Protein AF-A0A2V9D9W3-F1 (afdb_monomer_lite)

Radius of gyration: 46.45 Å; chains: 1; bounding box: 118×75×76 Å

Structure (mmCIF, N/CA/C/O backbone):
data_AF-A0A2V9D9W3-F1
#
_entry.id   AF-A0A2V9D9W3-F1
#
loop_
_atom_site.group_PDB
_atom_site.id
_atom_site.type_symbol
_atom_site.label_atom_id
_atom_site.label_alt_id
_atom_site.label_comp_id
_atom_site.label_asym_id
_atom_site.label_entity_id
_atom_site.label_seq_id
_atom_site.pdbx_PDB_ins_code
_atom_site.Cartn_x
_atom_site.Cartn_y
_atom_site.Cartn_z
_atom_site.occupancy
_atom_site.B_iso_or_equiv
_atom_site.auth_seq_id
_atom_site.auth_comp_id
_atom_site.auth_asym_id
_atom_site.auth_atom_id
_atom_site.pdbx_PDB_model_num
ATOM 1 N N . MET A 1 1 ? 77.037 -6.567 51.088 1.00 24.89 1 MET A N 1
ATOM 2 C CA . MET A 1 1 ? 78.140 -7.223 50.355 1.00 24.89 1 MET A CA 1
ATOM 3 C C . MET A 1 1 ? 79.048 -6.138 49.814 1.00 24.89 1 MET A C 1
ATOM 5 O O . MET A 1 1 ? 78.580 -5.281 49.078 1.00 24.89 1 MET A O 1
ATOM 9 N N . GLN A 1 2 ? 80.291 -6.118 50.290 1.00 26.67 2 GLN A N 1
ATOM 10 C CA . GLN A 1 2 ? 81.335 -5.174 49.895 1.00 26.67 2 GLN A CA 1
ATOM 11 C C . GLN A 1 2 ? 81.886 -5.562 48.522 1.00 26.67 2 GLN A C 1
ATOM 13 O O . GLN A 1 2 ? 82.190 -6.733 48.303 1.00 26.67 2 GLN A O 1
ATOM 18 N N . VAL A 1 3 ? 82.059 -4.583 47.633 1.00 22.67 3 VAL A N 1
ATOM 19 C CA . VAL A 1 3 ? 82.960 -4.713 46.485 1.00 22.67 3 VAL A CA 1
ATOM 20 C C . VAL A 1 3 ? 83.877 -3.494 46.457 1.00 22.67 3 VAL A C 1
ATOM 22 O O . VAL A 1 3 ? 83.456 -2.352 46.632 1.00 22.67 3 VAL A O 1
ATOM 25 N N . THR A 1 4 ? 85.151 -3.826 46.334 1.00 24.88 4 THR A N 1
ATOM 26 C CA . THR A 1 4 ? 86.380 -3.082 46.588 1.00 24.88 4 THR A CA 1
ATOM 27 C C . THR A 1 4 ? 86.553 -1.847 45.693 1.00 24.88 4 THR A C 1
ATOM 29 O O . THR A 1 4 ? 86.129 -1.875 44.536 1.00 24.88 4 THR A O 1
ATOM 32 N N . PRO A 1 5 ? 87.195 -0.767 46.177 1.00 28.34 5 PRO A N 1
ATOM 33 C CA . PRO A 1 5 ? 87.415 0.428 45.376 1.00 28.34 5 PRO A CA 1
ATOM 34 C C . PRO A 1 5 ? 88.485 0.277 44.305 1.00 28.34 5 PRO A C 1
ATOM 36 O O . PRO A 1 5 ? 89.505 -0.356 44.551 1.00 28.34 5 PRO A O 1
ATOM 39 N N . VAL A 1 6 ? 88.306 0.974 43.184 1.00 28.81 6 VAL A N 1
ATOM 40 C CA . VAL A 1 6 ? 89.400 1.285 42.258 1.00 28.81 6 VAL A CA 1
ATOM 41 C C . VAL A 1 6 ? 89.638 2.792 42.314 1.00 28.81 6 VAL A C 1
ATOM 43 O O . VAL A 1 6 ? 88.697 3.575 42.171 1.00 28.81 6 VAL A O 1
ATOM 46 N N . ASP A 1 7 ? 90.879 3.173 42.605 1.00 30.80 7 ASP A N 1
ATOM 47 C CA . ASP A 1 7 ? 91.349 4.553 42.706 1.00 30.80 7 ASP A CA 1
ATOM 48 C C . ASP A 1 7 ? 91.398 5.222 41.334 1.00 30.80 7 ASP A C 1
ATOM 50 O O . ASP A 1 7 ? 91.906 4.635 40.379 1.00 30.80 7 ASP A O 1
ATOM 54 N N . THR A 1 8 ? 90.914 6.462 41.225 1.00 37.44 8 THR A N 1
ATOM 55 C CA . THR A 1 8 ? 91.501 7.465 40.316 1.00 37.44 8 THR A CA 1
ATOM 56 C C . THR A 1 8 ? 90.972 8.872 40.606 1.00 37.44 8 THR A C 1
ATOM 58 O O . THR A 1 8 ? 89.783 9.082 40.844 1.00 37.44 8 THR A O 1
ATOM 61 N N . GLU A 1 9 ? 91.908 9.819 40.623 1.00 37.91 9 GLU A N 1
ATOM 62 C CA . GLU A 1 9 ? 91.777 11.231 40.988 1.00 37.91 9 GLU A CA 1
ATOM 63 C C . GLU A 1 9 ? 90.813 12.017 40.083 1.00 37.91 9 GLU A C 1
ATOM 65 O O . GLU A 1 9 ? 90.775 11.849 38.863 1.00 37.91 9 GLU A O 1
ATOM 70 N N . TYR A 1 10 ? 90.049 12.926 40.691 1.00 38.91 10 TYR A N 1
ATOM 71 C CA . TYR A 1 10 ? 89.150 13.844 39.996 1.00 38.91 10 TYR A CA 1
ATOM 72 C C . TYR A 1 10 ? 89.950 15.049 39.476 1.00 38.91 10 TYR A C 1
ATOM 74 O O . TYR A 1 10 ? 90.353 15.907 40.258 1.00 38.91 10 TYR A O 1
ATOM 82 N N . SER A 1 11 ? 90.177 15.134 38.164 1.00 44.66 11 SER A N 1
ATOM 83 C CA . SER A 1 11 ? 90.678 16.348 37.504 1.00 44.66 11 SER A CA 1
ATOM 84 C C . SER A 1 11 ? 89.626 16.881 36.526 1.00 44.66 11 SER A C 1
ATOM 86 O O . SER A 1 11 ? 88.855 16.107 35.957 1.00 44.66 11 SER A O 1
ATOM 88 N N . GLN A 1 12 ? 89.583 18.207 36.331 1.00 45.62 12 GLN A N 1
ATOM 89 C CA . GLN A 1 12 ? 88.587 18.968 35.543 1.00 45.62 12 GLN A CA 1
ATOM 90 C C . GLN A 1 12 ? 88.455 18.556 34.057 1.00 45.62 12 GLN A C 1
ATOM 92 O O . GLN A 1 12 ? 87.801 19.251 33.278 1.00 45.62 12 GLN A O 1
ATOM 97 N N . HIS A 1 13 ? 89.116 17.487 33.614 1.00 44.91 13 HIS A N 1
ATOM 98 C CA . HIS A 1 13 ? 89.231 17.096 32.210 1.00 44.91 13 HIS A CA 1
ATOM 99 C C . HIS A 1 13 ? 88.693 15.692 31.909 1.00 44.91 13 HIS A C 1
ATOM 101 O O . HIS A 1 13 ? 88.684 15.311 30.747 1.00 44.91 13 HIS A O 1
ATOM 107 N N . ASN A 1 14 ? 88.177 14.947 32.891 1.00 48.53 14 ASN A N 1
ATOM 108 C CA . ASN A 1 14 ? 87.559 13.637 32.653 1.00 48.53 14 ASN A CA 1
ATOM 109 C C . ASN A 1 14 ? 86.040 13.714 32.875 1.00 48.53 14 ASN A C 1
ATOM 111 O O . ASN A 1 14 ? 85.584 14.140 33.935 1.00 48.53 14 ASN A O 1
ATOM 115 N N . GLY A 1 15 ? 85.252 13.321 31.869 1.00 52.16 15 GLY A N 1
ATOM 116 C CA . GLY A 1 15 ? 83.795 13.213 31.989 1.00 52.16 15 GLY A CA 1
ATOM 117 C C . GLY A 1 15 ? 83.397 11.876 32.611 1.00 52.16 15 GLY A C 1
ATOM 118 O O . GLY A 1 15 ? 84.171 10.926 32.583 1.00 52.16 15 GLY A O 1
ATOM 119 N N . PHE A 1 16 ? 82.188 11.762 33.154 1.00 49.75 16 PHE A N 1
ATOM 120 C CA . PHE A 1 16 ? 81.633 10.485 33.613 1.00 49.75 16 PHE A CA 1
ATOM 121 C C . PHE A 1 16 ? 80.285 10.262 32.930 1.00 49.75 16 PHE A C 1
ATOM 123 O O . PHE A 1 16 ? 79.520 11.211 32.763 1.00 49.75 16 PHE A O 1
ATOM 130 N N . ARG A 1 17 ? 79.986 9.021 32.533 1.00 47.28 17 ARG A N 1
ATOM 131 C CA . ARG A 1 17 ? 78.671 8.642 31.990 1.00 47.28 17 ARG A CA 1
ATOM 132 C C . ARG A 1 17 ? 77.987 7.633 32.901 1.00 47.28 17 ARG A C 1
ATOM 134 O O . ARG A 1 17 ? 78.657 6.779 33.481 1.00 47.28 17 ARG A O 1
ATOM 141 N N . TRP A 1 18 ? 76.668 7.730 33.008 1.00 42.06 18 TRP A N 1
ATOM 142 C CA . TRP A 1 18 ? 75.842 6.728 33.675 1.00 42.06 18 TRP A CA 1
ATOM 143 C C . TRP A 1 18 ? 75.668 5.527 32.751 1.00 42.06 18 TRP A C 1
ATOM 145 O O . TRP A 1 18 ? 75.331 5.709 31.582 1.00 42.06 18 TRP A O 1
ATOM 155 N N . ASP A 1 19 ? 75.896 4.315 33.250 1.00 42.06 19 ASP A N 1
ATOM 156 C CA . ASP A 1 19 ? 75.658 3.085 32.481 1.00 42.06 19 ASP A CA 1
ATOM 157 C C . ASP A 1 19 ? 74.318 2.404 32.810 1.00 42.06 19 ASP A C 1
ATOM 159 O O . ASP A 1 19 ? 74.026 1.334 32.283 1.00 42.06 19 ASP A O 1
ATOM 163 N N . GLY A 1 20 ? 73.498 3.025 33.664 1.00 40.59 20 GLY A N 1
ATOM 164 C CA . GLY A 1 20 ? 72.251 2.445 34.165 1.00 40.59 20 GLY A CA 1
ATOM 165 C C . GLY A 1 20 ? 72.368 1.821 35.558 1.00 40.59 20 GLY A C 1
ATOM 166 O O . GLY A 1 20 ? 71.340 1.565 36.178 1.00 40.59 20 GLY A O 1
ATOM 167 N N . VAL A 1 21 ? 73.583 1.615 36.083 1.00 38.09 21 VAL A N 1
ATOM 168 C CA . VAL A 1 21 ? 73.807 1.065 37.436 1.00 38.09 21 VAL A CA 1
ATOM 169 C C . VAL A 1 21 ? 74.867 1.852 38.217 1.00 38.09 21 VAL A C 1
ATOM 171 O O . VAL A 1 21 ? 74.741 2.005 39.434 1.00 38.09 21 VAL A O 1
ATOM 174 N N . LYS A 1 22 ? 75.909 2.370 37.555 1.00 38.69 22 LYS A N 1
ATOM 175 C CA . LYS A 1 22 ? 76.934 3.237 38.157 1.00 38.69 22 LYS A CA 1
ATOM 176 C C . LYS A 1 22 ? 77.511 4.234 37.146 1.00 38.69 22 LYS A C 1
ATOM 178 O O . LYS A 1 22 ? 77.409 4.077 35.933 1.00 38.69 22 LYS A O 1
ATOM 183 N N . PHE A 1 23 ? 78.152 5.285 37.650 1.00 43.53 23 PHE A N 1
ATOM 184 C CA . PHE A 1 23 ? 78.897 6.218 36.806 1.00 43.53 23 PHE A CA 1
ATOM 185 C C . PHE A 1 23 ? 80.297 5.666 36.518 1.00 43.53 23 PHE A C 1
ATOM 187 O O . PHE A 1 23 ? 81.020 5.285 37.441 1.00 43.53 23 PHE A O 1
ATOM 194 N N . ILE A 1 24 ? 80.678 5.641 35.241 1.00 53.03 24 ILE A N 1
ATOM 195 C CA . ILE A 1 24 ? 82.006 5.229 34.760 1.00 53.03 24 ILE A CA 1
ATOM 196 C C . ILE A 1 24 ? 82.725 6.413 34.103 1.00 53.03 24 ILE A C 1
ATOM 198 O O . ILE A 1 24 ? 82.092 7.221 33.419 1.00 53.03 24 ILE A O 1
ATOM 202 N N . SER A 1 25 ? 84.039 6.537 34.326 1.00 53.03 25 SER A N 1
ATOM 203 C CA . SER A 1 25 ? 84.848 7.617 33.748 1.00 53.03 25 SER A CA 1
ATOM 204 C C . SER A 1 25 ? 85.017 7.437 32.240 1.00 53.03 25 SER A C 1
ATOM 206 O O . SER A 1 25 ? 85.163 6.327 31.727 1.00 53.03 25 SER A O 1
ATOM 208 N N . VAL A 1 26 ? 84.977 8.553 31.521 1.00 52.50 26 VAL A N 1
ATOM 209 C CA . VAL A 1 26 ? 85.150 8.650 30.075 1.00 52.50 26 VAL A CA 1
ATOM 210 C C . VAL A 1 26 ? 86.310 9.616 29.814 1.00 52.50 26 VAL A C 1
ATOM 212 O O . VAL A 1 26 ? 86.275 10.753 30.296 1.00 52.50 26 VAL A O 1
ATOM 215 N N . PRO A 1 27 ? 87.347 9.195 29.072 1.00 52.19 27 PRO A N 1
ATOM 216 C CA . PRO A 1 27 ? 88.456 10.078 28.741 1.00 52.19 27 PRO A CA 1
ATOM 217 C C . PRO A 1 27 ? 87.990 11.224 27.819 1.00 52.19 27 PRO A C 1
ATOM 219 O O . PRO A 1 27 ? 87.086 11.024 27.000 1.00 52.19 27 PRO A O 1
ATOM 222 N N . PRO A 1 28 ? 88.589 12.423 27.922 1.00 52.25 28 PRO A N 1
ATOM 223 C CA . PRO A 1 28 ? 88.209 13.582 27.120 1.00 52.25 28 PRO A CA 1
ATOM 224 C C . PRO A 1 28 ? 88.461 13.325 25.634 1.00 52.25 28 PRO A C 1
ATOM 226 O O . PRO A 1 28 ? 89.600 13.116 25.217 1.00 52.25 28 PRO A O 1
ATOM 229 N N . GLN A 1 29 ? 87.413 13.375 24.809 1.00 46.78 29 GLN A N 1
ATOM 230 C CA . GLN A 1 29 ? 87.589 13.382 23.358 1.00 46.78 29 GLN A CA 1
ATOM 231 C C . GLN A 1 29 ? 87.998 14.783 22.864 1.00 46.78 29 GLN A C 1
ATOM 233 O O . GLN A 1 29 ? 87.361 15.774 23.238 1.00 46.78 29 GLN A O 1
ATOM 238 N N . PRO A 1 30 ? 89.021 14.897 21.994 1.00 43.09 30 PRO A N 1
ATOM 239 C CA . PRO A 1 30 ? 89.344 16.149 21.320 1.00 43.09 30 PRO A CA 1
ATOM 240 C C . PRO A 1 30 ? 88.225 16.543 20.339 1.00 43.09 30 PRO A C 1
ATOM 242 O O . PRO A 1 30 ? 87.656 15.694 19.655 1.00 43.09 30 PRO A O 1
ATOM 245 N N . LYS A 1 31 ? 87.904 17.845 20.288 1.00 37.16 31 LYS A N 1
ATOM 246 C CA . LYS A 1 31 ? 86.806 18.430 19.491 1.00 37.16 31 LYS A CA 1
ATOM 247 C C . LYS A 1 31 ? 86.860 17.973 18.018 1.00 37.16 31 LYS A C 1
ATOM 249 O O . LYS A 1 31 ? 87.828 18.326 17.343 1.00 37.16 31 LYS A O 1
ATOM 254 N N . PRO A 1 32 ? 85.840 17.276 17.479 1.00 35.66 32 PRO A N 1
ATOM 255 C CA . PRO A 1 32 ? 85.863 16.854 16.082 1.00 35.66 32 PRO A CA 1
ATOM 256 C C . PRO A 1 32 ? 85.375 17.955 15.131 1.00 35.66 32 PRO A C 1
ATOM 258 O O . PRO A 1 32 ? 84.314 18.549 15.330 1.00 35.66 32 PRO A O 1
ATOM 261 N N . GLN A 1 33 ? 86.150 18.177 14.066 1.00 35.19 33 GLN A N 1
ATOM 262 C CA . GLN A 1 33 ? 85.723 18.829 12.828 1.00 35.19 33 GLN A CA 1
ATOM 263 C C . GLN A 1 33 ? 84.693 17.956 12.095 1.00 35.19 33 GLN A C 1
ATOM 265 O O . GLN A 1 33 ? 84.825 16.735 12.036 1.00 35.19 33 GLN A O 1
ATOM 270 N N . SER A 1 34 ? 83.680 18.601 11.517 1.00 34.34 34 SER A N 1
ATOM 271 C CA . SER A 1 34 ? 82.574 17.963 10.800 1.00 34.34 34 SER A CA 1
ATOM 272 C C . SER A 1 34 ? 83.031 17.140 9.593 1.00 34.34 34 SER A C 1
ATOM 274 O O . SER A 1 34 ? 83.454 17.713 8.591 1.00 34.34 34 SER A O 1
ATOM 276 N N . GLN A 1 35 ? 82.832 15.820 9.642 1.00 30.39 35 GLN A N 1
ATOM 277 C CA . GLN A 1 35 ? 82.722 14.950 8.467 1.00 30.39 35 GLN A CA 1
ATOM 278 C C . GLN A 1 35 ? 81.682 13.841 8.686 1.00 30.39 35 GLN A C 1
ATOM 280 O O . GLN A 1 35 ? 81.295 13.522 9.807 1.00 30.39 35 GLN A O 1
ATOM 285 N N . ALA A 1 36 ? 81.174 13.346 7.560 1.00 32.31 36 ALA A N 1
ATOM 286 C CA . ALA A 1 36 ? 79.917 12.635 7.391 1.00 32.31 36 ALA A CA 1
ATOM 287 C C . ALA A 1 36 ? 79.872 11.189 7.928 1.00 32.31 36 ALA A C 1
ATOM 289 O O . ALA A 1 36 ? 80.874 10.488 7.993 1.00 32.31 36 ALA A O 1
ATOM 290 N N . ALA A 1 37 ? 78.634 10.793 8.245 1.00 42.41 37 ALA A N 1
ATOM 291 C CA . ALA A 1 37 ? 78.046 9.463 8.425 1.00 42.41 37 ALA A CA 1
ATOM 292 C C . ALA A 1 37 ? 78.973 8.225 8.474 1.00 42.41 37 ALA A C 1
ATOM 294 O O . ALA A 1 37 ? 79.443 7.732 7.453 1.00 42.41 37 ALA A O 1
ATOM 295 N N . GLY A 1 38 ? 79.053 7.621 9.665 1.00 32.31 38 GLY A N 1
ATOM 296 C CA . GLY A 1 38 ? 79.478 6.238 9.890 1.00 32.31 38 GLY A CA 1
ATOM 297 C C . GLY A 1 38 ? 79.018 5.759 11.272 1.00 32.31 38 GLY A C 1
ATOM 298 O O . GLY A 1 38 ? 79.441 6.281 12.294 1.00 32.31 38 GLY A O 1
ATOM 299 N N . THR A 1 39 ? 78.083 4.816 11.293 1.00 37.22 39 THR A N 1
ATOM 300 C CA . THR A 1 39 ? 77.281 4.331 12.429 1.00 37.22 39 THR A CA 1
ATOM 301 C C . THR A 1 39 ? 78.052 3.584 13.527 1.00 37.22 39 THR A C 1
ATOM 303 O O . THR A 1 39 ? 78.651 2.547 13.254 1.00 37.22 39 THR A O 1
ATOM 306 N N . ALA A 1 40 ? 77.858 3.991 14.788 1.00 31.78 40 ALA A N 1
ATOM 307 C CA . ALA A 1 40 ? 77.883 3.104 15.955 1.00 31.78 40 ALA A CA 1
ATOM 308 C C . ALA A 1 40 ? 76.614 3.366 16.789 1.00 31.78 40 ALA A C 1
ATOM 310 O O . ALA A 1 40 ? 76.423 4.450 17.334 1.00 31.78 40 ALA A O 1
ATOM 311 N N . LYS A 1 41 ? 75.702 2.386 16.784 1.00 33.16 41 LYS A N 1
ATOM 312 C CA . LYS A 1 41 ? 74.365 2.433 17.394 1.00 33.16 41 LYS A CA 1
ATOM 313 C C . LYS A 1 41 ? 74.456 2.418 18.924 1.00 33.16 41 LYS A C 1
ATOM 315 O O . LYS A 1 41 ? 74.859 1.412 19.499 1.00 33.16 41 LYS A O 1
ATOM 320 N N . LEU A 1 42 ? 74.000 3.491 19.561 1.00 34.03 42 LEU A N 1
ATOM 321 C CA . LEU A 1 42 ? 73.387 3.448 20.889 1.00 34.03 42 LEU A CA 1
ATOM 322 C C . LEU A 1 42 ? 71.884 3.639 20.671 1.00 34.03 42 LEU A C 1
ATOM 324 O O . LEU A 1 42 ? 71.495 4.488 19.866 1.00 34.03 42 LEU A O 1
ATOM 328 N N . SER A 1 43 ? 71.067 2.783 21.286 1.00 33.62 43 SER A N 1
ATOM 329 C CA . SER A 1 43 ? 69.624 2.756 21.045 1.00 33.62 43 SER A CA 1
ATOM 330 C C . SER A 1 43 ? 68.987 4.091 21.441 1.00 33.62 43 SER A C 1
ATOM 332 O O . SER A 1 43 ? 69.273 4.587 22.534 1.00 33.62 43 SER A O 1
ATOM 334 N N . PRO A 1 44 ? 68.156 4.685 20.570 1.00 39.28 44 PRO A N 1
ATOM 335 C CA . PRO A 1 44 ? 67.265 5.765 20.954 1.00 39.28 44 PRO A CA 1
ATOM 336 C C . PRO A 1 44 ? 66.384 5.315 22.120 1.00 39.28 44 PRO A C 1
ATOM 338 O O . PRO A 1 44 ? 65.999 4.155 22.207 1.00 39.28 44 PRO A O 1
ATOM 341 N N . ASP A 1 45 ? 66.103 6.243 23.019 1.00 40.62 45 ASP A N 1
ATOM 342 C CA . ASP A 1 45 ? 65.091 6.086 24.054 1.00 40.62 45 ASP A CA 1
ATOM 343 C C . ASP A 1 45 ? 63.713 5.936 23.380 1.00 40.62 45 ASP A C 1
ATOM 345 O O . ASP A 1 45 ? 63.246 6.879 22.734 1.00 40.62 45 ASP A O 1
ATOM 349 N N . ASP A 1 46 ? 63.122 4.740 23.481 1.00 40.78 46 ASP A N 1
ATOM 350 C CA . ASP A 1 46 ? 61.905 4.287 22.778 1.00 40.78 46 ASP A CA 1
ATOM 351 C C . ASP A 1 46 ? 60.597 4.827 23.400 1.00 40.78 46 ASP A C 1
ATOM 353 O O . ASP A 1 46 ? 59.502 4.336 23.116 1.00 40.78 46 ASP A O 1
ATOM 357 N N . LEU A 1 47 ? 60.675 5.842 24.265 1.00 42.22 47 LEU A N 1
ATOM 358 C CA . LEU A 1 47 ? 59.491 6.575 24.703 1.00 42.22 47 LEU A CA 1
ATOM 359 C C . LEU A 1 47 ? 59.072 7.557 23.597 1.00 42.22 47 LEU A C 1
ATOM 361 O O . LEU A 1 47 ? 59.538 8.701 23.527 1.00 42.22 47 LEU A O 1
ATOM 365 N N . ASP A 1 48 ? 58.205 7.062 22.709 1.00 41.72 48 ASP A N 1
ATOM 366 C CA . ASP A 1 48 ? 57.472 7.818 21.688 1.00 41.72 48 ASP A CA 1
ATOM 367 C C . ASP A 1 48 ? 56.515 8.835 22.346 1.00 41.72 48 ASP A C 1
ATOM 369 O O . ASP A 1 48 ? 55.300 8.662 22.399 1.00 41.72 48 ASP A O 1
ATOM 373 N N . ASP A 1 49 ? 57.069 9.945 22.832 1.00 46.59 49 ASP A N 1
ATOM 374 C CA . ASP A 1 49 ? 56.325 11.142 23.247 1.00 46.59 49 ASP A CA 1
ATOM 375 C C . ASP A 1 49 ? 55.992 12.014 22.013 1.00 46.59 49 ASP A C 1
ATOM 377 O O . ASP A 1 49 ? 56.357 13.193 21.919 1.00 46.59 49 ASP A O 1
ATOM 381 N N . ASP A 1 50 ? 55.310 11.425 21.025 1.00 42.28 50 ASP A N 1
ATOM 382 C CA . ASP A 1 50 ? 54.884 12.107 19.791 1.00 42.28 50 ASP A CA 1
ATOM 383 C C . ASP A 1 50 ? 53.819 13.204 20.038 1.00 42.28 50 ASP A C 1
ATOM 385 O O . ASP A 1 50 ? 53.487 13.963 19.126 1.00 42.28 50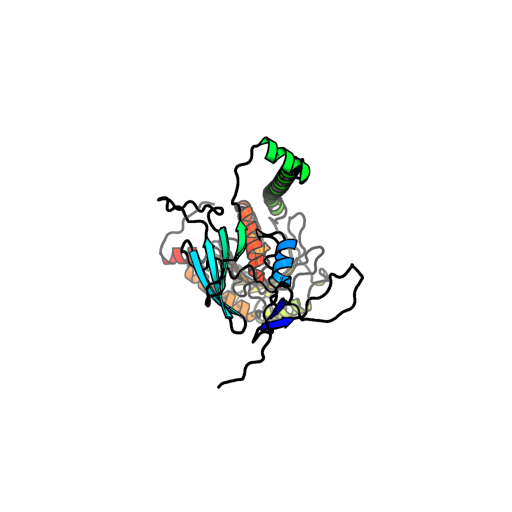 ASP A O 1
ATOM 389 N N . GLU A 1 51 ? 53.337 13.371 21.275 1.00 44.22 51 GLU A N 1
ATOM 390 C CA . GLU A 1 51 ? 52.355 14.404 21.638 1.00 44.22 51 GLU A CA 1
ATOM 391 C C . GLU A 1 51 ? 52.953 15.790 21.970 1.00 44.22 51 GLU A C 1
ATOM 393 O O . GLU A 1 51 ? 52.211 16.766 22.036 1.00 44.22 51 GLU A O 1
ATOM 398 N N . ASP A 1 52 ? 54.279 15.947 22.091 1.00 49.12 52 ASP A N 1
ATOM 399 C CA . ASP A 1 52 ? 54.882 17.203 22.595 1.00 49.12 52 ASP A CA 1
ATOM 400 C C . ASP A 1 52 ? 55.780 17.959 21.599 1.00 49.12 52 ASP A C 1
ATOM 402 O O . ASP A 1 52 ? 56.591 18.827 21.971 1.00 49.12 52 ASP A O 1
ATOM 406 N N . ARG A 1 53 ? 55.637 17.691 20.296 1.00 47.19 53 ARG A N 1
ATOM 407 C CA . ARG A 1 53 ? 56.410 18.412 19.270 1.00 47.19 53 ARG A CA 1
ATOM 408 C C . ARG A 1 53 ? 56.131 19.920 19.236 1.00 47.19 53 ARG A C 1
ATOM 410 O O . ARG A 1 53 ? 57.044 20.665 18.879 1.00 47.19 53 ARG A O 1
ATOM 417 N N . GLU A 1 54 ? 54.977 20.401 19.704 1.00 47.78 54 GLU A N 1
ATOM 418 C CA . GLU A 1 54 ? 54.574 21.794 19.440 1.00 47.78 54 GLU A CA 1
ATOM 419 C C . GLU A 1 54 ? 54.284 22.695 20.655 1.00 47.78 54 GLU A C 1
ATOM 421 O O . GLU A 1 54 ? 54.235 23.905 20.466 1.00 47.78 54 GLU A O 1
ATOM 426 N N . ASN A 1 55 ? 54.216 22.198 21.900 1.00 43.47 55 ASN A N 1
ATOM 427 C CA . ASN A 1 55 ? 53.758 23.018 23.046 1.00 43.47 55 ASN A CA 1
ATOM 428 C C . ASN A 1 55 ? 54.717 23.109 24.255 1.00 43.47 55 ASN A C 1
ATOM 430 O O . ASN A 1 55 ? 54.290 23.257 25.399 1.00 43.47 55 ASN A O 1
ATOM 434 N N . GLY A 1 56 ? 56.033 23.071 24.022 1.00 46.16 56 GLY A N 1
ATOM 435 C CA . GLY A 1 56 ? 57.048 23.287 25.066 1.00 46.16 56 GLY A CA 1
ATOM 436 C C . GLY A 1 56 ? 57.708 24.670 24.998 1.00 46.16 56 GLY A C 1
ATOM 437 O O . GLY A 1 56 ? 58.080 25.126 23.923 1.00 46.16 56 GLY A O 1
ATOM 438 N N . PHE A 1 57 ? 57.935 25.305 26.152 1.00 43.75 57 PHE A N 1
ATOM 439 C CA . PHE A 1 57 ? 58.568 26.637 26.289 1.00 43.75 57 PHE A CA 1
ATOM 440 C C . PHE A 1 57 ? 60.047 26.688 25.854 1.00 43.75 57 PHE A C 1
ATOM 442 O O . PHE A 1 57 ? 60.598 27.765 25.636 1.00 43.75 57 PHE A O 1
ATOM 449 N N . LEU A 1 58 ? 60.701 25.532 25.722 1.00 44.66 58 LEU A N 1
ATOM 450 C CA . LEU A 1 58 ? 62.062 25.413 25.200 1.00 44.66 58 LEU A CA 1
ATOM 451 C C . LEU A 1 58 ? 62.035 25.140 23.692 1.00 44.66 58 LEU A C 1
ATOM 453 O O . LEU A 1 58 ? 61.278 24.292 23.208 1.00 44.66 58 LEU A O 1
ATOM 457 N N . SER A 1 59 ? 62.915 25.807 22.943 1.00 53.72 59 SER A N 1
ATOM 458 C CA . SER A 1 59 ? 63.070 25.554 21.508 1.00 53.72 59 SER A CA 1
ATOM 459 C C . SER A 1 59 ? 63.445 24.090 21.242 1.00 53.72 59 SER A C 1
ATOM 461 O O . SER A 1 59 ? 64.078 23.425 22.066 1.00 53.72 59 SER A O 1
ATOM 463 N N . ALA A 1 60 ? 63.058 23.571 20.075 1.00 54.31 60 ALA A N 1
ATOM 464 C CA . ALA A 1 60 ? 63.320 22.178 19.706 1.00 54.31 60 ALA A CA 1
ATOM 465 C C . ALA A 1 60 ? 64.822 21.829 19.735 1.00 54.31 60 ALA A C 1
ATOM 467 O O . ALA A 1 60 ? 65.196 20.727 20.131 1.00 54.31 60 ALA A O 1
ATOM 468 N N . SER A 1 61 ? 65.690 22.783 19.383 1.00 52.59 61 SER A N 1
ATOM 469 C CA . SER A 1 61 ? 67.146 22.616 19.430 1.00 52.59 61 SER A CA 1
ATOM 470 C C . SER A 1 61 ? 67.691 22.531 20.858 1.00 52.59 61 SER A C 1
ATOM 472 O O . SER A 1 61 ? 68.555 21.699 21.124 1.00 52.59 61 SER A O 1
ATOM 474 N N . ALA A 1 62 ? 67.160 23.326 21.791 1.00 48.97 62 ALA A N 1
ATOM 475 C CA . ALA A 1 62 ? 67.542 23.256 23.199 1.00 48.97 62 ALA A CA 1
ATOM 476 C C . ALA A 1 62 ? 67.051 21.953 23.852 1.00 48.97 62 ALA A C 1
ATOM 478 O O . ALA A 1 62 ? 67.821 21.287 24.538 1.00 48.97 62 ALA A O 1
ATOM 479 N N . ARG A 1 63 ? 65.805 21.535 23.576 1.00 54.25 63 ARG A N 1
ATOM 480 C CA . ARG A 1 63 ? 65.250 20.253 24.058 1.00 54.25 63 ARG A CA 1
ATOM 481 C C . ARG A 1 63 ? 66.080 19.059 23.594 1.00 54.25 63 ARG A C 1
ATOM 483 O O . ARG A 1 63 ? 66.357 18.160 24.382 1.00 54.25 63 ARG A O 1
ATOM 490 N N . LYS A 1 64 ? 66.512 19.088 22.332 1.00 54.50 64 LYS A N 1
ATOM 491 C CA . LYS A 1 64 ? 67.392 18.071 21.761 1.00 54.50 64 LYS A CA 1
ATOM 492 C C . LYS A 1 64 ? 68.743 18.027 22.481 1.00 54.50 64 LYS A C 1
ATOM 494 O O . LYS A 1 64 ? 69.167 16.948 22.856 1.00 54.50 64 LYS A O 1
ATOM 499 N N . ALA A 1 65 ? 69.356 19.175 22.774 1.00 49.56 65 ALA A N 1
ATOM 500 C CA . ALA A 1 65 ? 70.628 19.218 23.499 1.00 49.56 65 ALA A CA 1
ATOM 501 C C . ALA A 1 65 ? 70.544 18.614 24.918 1.00 49.56 65 ALA A C 1
ATOM 503 O O . ALA A 1 65 ? 71.466 17.922 25.339 1.00 49.56 65 ALA A O 1
ATOM 504 N N . PHE A 1 66 ? 69.438 18.827 25.641 1.00 45.75 66 PHE A N 1
ATOM 505 C CA . PHE A 1 66 ? 69.216 18.211 26.958 1.00 45.75 66 PHE A CA 1
ATOM 506 C C . PHE A 1 66 ? 68.933 16.705 26.870 1.00 45.75 66 PHE A C 1
ATOM 508 O O . PHE A 1 66 ? 69.505 15.937 27.645 1.00 45.75 66 PHE A O 1
ATOM 515 N N . LYS A 1 67 ? 68.113 16.277 25.897 1.00 53.81 67 LYS A N 1
ATOM 516 C CA . LYS A 1 67 ? 67.819 14.855 25.656 1.00 53.81 67 LYS A CA 1
ATOM 517 C C . LYS A 1 67 ? 69.083 14.089 25.249 1.00 53.81 67 LYS A C 1
ATOM 519 O O . LYS A 1 67 ? 69.359 13.030 25.800 1.00 53.81 67 LYS A O 1
ATOM 524 N N . ASP A 1 68 ? 69.893 14.671 24.368 1.00 50.06 68 ASP A N 1
ATOM 525 C CA . ASP A 1 68 ? 71.165 14.098 23.913 1.00 50.06 68 ASP A CA 1
ATOM 526 C C . ASP A 1 68 ? 72.207 14.023 25.054 1.00 50.06 68 ASP A C 1
ATOM 528 O O . ASP A 1 68 ? 73.105 13.184 25.018 1.00 50.06 68 ASP A O 1
ATOM 532 N N . ALA A 1 69 ? 72.072 14.855 26.095 1.00 44.66 69 ALA A N 1
ATOM 533 C CA . ALA A 1 69 ? 72.891 14.814 27.309 1.00 44.66 69 ALA A CA 1
ATOM 534 C C . ALA A 1 69 ? 72.358 13.850 28.396 1.00 44.66 69 ALA A C 1
ATOM 536 O O . ALA A 1 69 ? 72.955 13.767 29.470 1.00 44.66 69 ALA A O 1
ATOM 537 N N . GLY A 1 70 ? 71.252 13.137 28.143 1.00 46.78 70 GLY A N 1
ATOM 538 C CA . GLY A 1 70 ? 70.647 12.174 29.074 1.00 46.78 70 GLY A CA 1
ATOM 539 C C . GLY A 1 70 ? 69.772 12.789 30.173 1.00 46.78 70 GLY A C 1
ATOM 540 O O . GLY A 1 70 ? 69.449 12.106 31.141 1.00 46.78 70 GLY A O 1
ATOM 541 N N . TRP A 1 71 ? 69.388 14.063 30.046 1.00 46.22 71 TRP A N 1
ATOM 542 C CA . TRP A 1 71 ? 68.522 14.753 31.005 1.00 46.22 71 TRP A CA 1
ATOM 543 C C . TRP A 1 71 ? 67.083 14.799 30.494 1.00 46.22 71 TRP A C 1
ATOM 545 O O . TRP A 1 71 ? 66.821 15.281 29.389 1.00 46.22 71 TRP A O 1
ATOM 555 N N . HIS A 1 72 ? 66.130 14.368 31.322 1.00 54.56 72 HIS A N 1
ATOM 556 C CA . HIS A 1 72 ? 64.713 14.474 30.995 1.00 54.56 72 HIS A CA 1
ATOM 557 C C . HIS A 1 72 ? 64.118 15.767 31.579 1.00 54.56 72 HIS A C 1
ATOM 559 O O . HIS A 1 72 ? 63.983 15.939 32.788 1.00 54.56 72 HIS A O 1
ATOM 565 N N . TYR A 1 73 ? 63.772 16.721 30.707 1.00 50.84 73 TYR A N 1
ATOM 566 C CA . TYR A 1 73 ? 63.335 18.073 31.099 1.00 50.84 73 TYR A CA 1
ATOM 567 C C . TYR A 1 73 ? 61.957 18.117 31.788 1.00 50.84 73 TYR A C 1
ATOM 569 O O . TYR A 1 73 ? 61.585 19.149 32.349 1.00 50.84 73 TYR A O 1
ATOM 577 N N . LYS A 1 74 ? 61.180 17.026 31.732 1.00 48.75 74 LYS A N 1
ATOM 578 C CA . LYS A 1 74 ? 59.869 16.918 32.391 1.00 48.75 74 LYS A CA 1
ATOM 579 C C . LYS A 1 74 ? 59.967 16.482 33.862 1.00 48.75 74 LYS A C 1
ATOM 581 O O . LYS A 1 74 ? 59.033 16.766 34.607 1.00 48.75 74 LYS A O 1
ATOM 586 N N . ASP A 1 75 ? 61.095 15.916 34.300 1.00 50.34 75 ASP A N 1
ATOM 587 C CA . ASP A 1 75 ? 61.246 15.318 35.642 1.00 50.34 75 ASP A CA 1
ATOM 588 C C . ASP A 1 75 ? 61.821 16.265 36.706 1.00 50.34 75 ASP A C 1
ATOM 590 O O . ASP A 1 75 ? 62.146 15.859 37.817 1.00 50.34 75 ASP A O 1
ATOM 594 N N . LEU A 1 76 ? 61.889 17.564 36.405 1.00 51.72 76 LEU A N 1
ATOM 595 C CA . LEU A 1 76 ? 62.177 18.618 37.385 1.00 51.72 76 LEU A CA 1
ATOM 596 C C . LEU A 1 76 ? 61.054 19.665 37.441 1.00 51.72 76 LEU A C 1
ATOM 598 O O . LEU A 1 76 ? 61.288 20.838 37.732 1.00 51.72 76 LEU A O 1
ATOM 602 N N . ARG A 1 77 ? 59.803 19.258 37.177 1.00 45.44 77 ARG A N 1
ATOM 603 C CA . ARG A 1 77 ? 58.637 20.094 37.493 1.00 45.44 77 ARG A CA 1
ATOM 604 C C . ARG A 1 77 ? 58.386 20.065 39.006 1.00 45.44 77 ARG A C 1
ATOM 606 O O . ARG A 1 77 ? 57.723 19.167 39.507 1.00 45.44 77 ARG A O 1
ATOM 613 N N . GLY A 1 78 ? 58.902 21.069 39.716 1.00 50.34 78 GLY A N 1
ATOM 614 C CA . GLY A 1 78 ? 58.510 21.367 41.097 1.00 50.34 78 GLY A CA 1
ATOM 615 C C . GLY A 1 78 ? 59.067 20.415 42.155 1.00 50.34 78 GLY A C 1
ATOM 616 O O . GLY A 1 78 ? 58.297 19.854 42.933 1.00 50.34 78 GLY A O 1
ATOM 617 N N . PHE A 1 79 ? 60.394 20.258 42.237 1.00 40.00 79 PHE A N 1
ATOM 618 C CA . PHE A 1 79 ? 60.968 19.626 43.427 1.00 40.00 79 PHE A CA 1
ATOM 619 C C . PHE A 1 79 ? 60.868 20.585 44.624 1.00 40.00 79 PHE A C 1
ATOM 621 O O . PHE A 1 79 ? 61.570 21.598 44.665 1.00 40.00 79 PHE A O 1
ATOM 628 N N . GLY A 1 80 ? 59.957 20.233 45.545 1.00 46.34 80 GLY A N 1
ATOM 629 C CA . GLY A 1 80 ? 59.506 20.969 46.733 1.00 46.34 80 GLY A CA 1
ATOM 630 C C . GLY A 1 80 ? 58.760 22.253 46.372 1.00 46.34 80 GLY A C 1
ATOM 631 O O . GLY A 1 80 ? 59.340 23.145 45.769 1.00 46.34 80 GLY A O 1
ATOM 632 N N . GLN A 1 81 ? 57.483 22.391 46.755 1.00 49.81 81 GLN A N 1
ATOM 633 C CA . GLN A 1 81 ? 56.765 23.682 46.673 1.00 49.81 81 GLN A CA 1
ATOM 634 C C . GLN A 1 81 ? 57.424 24.788 47.522 1.00 49.81 81 GLN A C 1
ATOM 636 O O . GLN A 1 81 ? 56.991 25.939 47.501 1.00 49.81 81 GLN A O 1
ATOM 641 N N . ASP A 1 82 ? 58.483 24.437 48.243 1.00 54.94 82 ASP A N 1
ATOM 642 C CA . ASP A 1 82 ? 59.333 25.341 48.976 1.00 54.94 82 ASP A CA 1
ATOM 643 C C . ASP A 1 82 ? 60.207 26.197 48.031 1.00 54.94 82 ASP A C 1
ATOM 645 O O . ASP A 1 82 ? 60.580 25.779 46.927 1.00 54.94 82 ASP A O 1
ATOM 649 N N . PRO A 1 83 ? 60.580 27.419 48.449 1.00 61.69 83 PRO A N 1
ATOM 650 C CA . PRO A 1 83 ? 61.422 28.319 47.656 1.00 61.69 83 PRO A CA 1
ATOM 651 C C . PRO A 1 83 ? 62.797 27.737 47.296 1.00 61.69 83 PRO A C 1
ATOM 653 O O . PRO A 1 83 ? 63.451 28.221 46.371 1.00 61.69 83 PRO A O 1
ATOM 656 N N . GLN A 1 84 ? 63.256 26.723 48.030 1.00 67.88 84 GLN A N 1
ATOM 657 C CA . GLN A 1 84 ? 64.548 26.085 47.840 1.00 67.88 84 GLN A CA 1
ATOM 658 C C . GLN A 1 84 ? 64.489 24.626 48.293 1.00 67.88 84 GLN A C 1
ATOM 660 O O . GLN A 1 84 ? 64.088 24.345 49.420 1.00 67.88 84 GLN A O 1
ATOM 665 N N . SER A 1 85 ? 64.955 23.723 47.435 1.00 60.66 85 SER A N 1
ATOM 666 C CA . SER A 1 85 ? 64.962 22.285 47.695 1.00 60.66 85 SER A CA 1
ATOM 667 C C . SER A 1 85 ? 66.324 21.699 47.359 1.00 60.66 85 SER A C 1
ATOM 669 O O . SER A 1 85 ? 66.863 21.956 46.282 1.00 60.66 85 SER A O 1
ATOM 671 N N . THR A 1 86 ? 66.883 20.895 48.261 1.00 63.06 86 THR A N 1
ATOM 672 C CA . THR A 1 86 ? 68.194 20.265 48.073 1.00 63.06 86 THR A CA 1
ATOM 673 C C . THR A 1 86 ? 68.043 18.760 47.899 1.00 63.06 86 THR A C 1
ATOM 675 O O . THR A 1 86 ? 67.431 18.086 48.725 1.00 63.06 86 THR A O 1
ATOM 678 N N . LEU A 1 87 ? 68.618 18.234 46.822 1.00 60.59 87 LEU A N 1
ATOM 679 C CA . LEU A 1 87 ? 68.620 16.821 46.479 1.00 60.59 87 LEU A CA 1
ATOM 680 C C . LEU A 1 87 ? 70.038 16.262 46.611 1.00 60.59 87 LEU A C 1
ATOM 682 O O . LEU A 1 87 ? 70.971 16.756 45.980 1.00 60.59 87 LEU A O 1
ATOM 686 N N . ALA A 1 88 ? 70.205 15.226 47.429 1.00 61.84 88 ALA A N 1
ATOM 687 C CA . ALA A 1 88 ? 71.486 14.544 47.568 1.00 61.84 88 ALA A CA 1
ATOM 688 C C . ALA A 1 88 ? 71.728 13.613 46.365 1.00 61.84 88 ALA A C 1
ATOM 690 O O . ALA A 1 88 ? 70.920 12.731 46.074 1.00 61.84 88 ALA A O 1
ATOM 691 N N . ILE A 1 89 ? 72.851 13.802 45.677 1.00 60.12 89 ILE A N 1
ATOM 692 C CA . ILE A 1 89 ? 73.312 13.027 44.524 1.00 60.12 89 ILE A CA 1
ATOM 693 C C . ILE A 1 89 ? 74.635 12.359 44.895 1.00 60.12 89 ILE A C 1
ATOM 695 O O . ILE A 1 89 ? 75.597 13.028 45.252 1.00 60.12 89 ILE A O 1
ATOM 699 N N . ASN A 1 90 ? 74.729 11.039 44.759 1.00 58.62 90 ASN A N 1
ATOM 700 C CA . ASN A 1 90 ? 75.995 10.327 44.934 1.00 58.62 90 ASN A CA 1
ATOM 701 C C . ASN A 1 90 ? 76.659 10.117 43.569 1.00 58.62 90 ASN A C 1
ATOM 703 O O . ASN A 1 90 ? 76.143 9.373 42.735 1.00 58.62 90 ASN A O 1
ATOM 707 N N . LEU A 1 91 ? 77.807 10.762 43.340 1.00 55.38 91 LEU A N 1
ATOM 708 C CA . LEU A 1 91 ? 78.613 10.600 42.129 1.00 55.38 91 LEU A CA 1
ATOM 709 C C . LEU A 1 91 ? 79.890 9.834 42.487 1.00 55.38 91 LEU A C 1
ATOM 711 O O . LEU A 1 91 ? 80.845 10.368 43.056 1.00 55.38 91 LEU A O 1
ATOM 715 N N . GLY A 1 92 ? 79.890 8.535 42.186 1.00 60.19 92 GLY A N 1
ATOM 716 C CA . GLY A 1 92 ? 80.961 7.635 42.607 1.00 60.19 92 GLY A CA 1
ATOM 717 C C . GLY A 1 92 ? 81.024 7.534 44.135 1.00 60.19 92 GLY A C 1
ATOM 718 O O . GLY A 1 92 ? 80.072 7.080 44.761 1.00 60.19 92 GLY A O 1
ATOM 719 N N . LYS A 1 93 ? 82.147 7.943 44.736 1.00 48.31 93 LYS A N 1
ATOM 720 C CA . LYS A 1 93 ? 82.344 7.949 46.200 1.00 48.31 93 LYS A CA 1
ATOM 721 C C . LYS A 1 93 ? 82.079 9.300 46.869 1.00 48.31 93 LYS A C 1
ATOM 723 O O . LYS A 1 93 ? 82.151 9.380 48.091 1.00 48.31 93 LYS A O 1
ATOM 728 N N . ALA A 1 94 ? 81.840 10.353 46.093 1.00 53.97 94 ALA A N 1
ATOM 729 C CA . ALA A 1 94 ? 81.559 11.673 46.629 1.00 53.97 94 ALA A CA 1
ATOM 730 C C . ALA A 1 94 ? 80.051 11.921 46.591 1.00 53.97 94 ALA A C 1
ATOM 732 O O . ALA A 1 94 ? 79.400 11.763 45.555 1.00 53.97 94 ALA A O 1
ATOM 733 N N . SER A 1 95 ? 79.504 12.309 47.734 1.00 64.31 95 SER A N 1
ATOM 734 C CA . SER A 1 95 ? 78.150 12.836 47.817 1.00 64.31 95 SER A CA 1
ATOM 735 C C . SER A 1 95 ? 78.182 14.310 47.437 1.00 64.31 95 SER A C 1
ATOM 737 O O . SER A 1 95 ? 79.113 15.027 47.803 1.00 64.31 95 SER A O 1
ATOM 739 N N . PHE A 1 96 ? 77.189 14.741 46.674 1.00 66.62 96 PHE A N 1
ATOM 740 C CA . PHE A 1 96 ? 76.944 16.120 46.289 1.00 66.62 96 PHE A CA 1
ATOM 741 C C . PHE A 1 96 ? 75.511 16.492 46.648 1.00 66.62 96 PHE A C 1
ATOM 743 O O . PHE A 1 96 ? 74.614 15.655 46.625 1.00 66.62 96 PHE A O 1
ATOM 750 N N . ASN A 1 97 ? 75.282 17.762 46.931 1.00 71.31 97 ASN A N 1
ATOM 751 C CA . ASN A 1 97 ? 73.970 18.328 47.168 1.00 71.31 97 ASN A CA 1
ATOM 752 C C . ASN A 1 97 ? 73.633 19.251 45.992 1.00 71.31 97 ASN A C 1
ATOM 754 O O . ASN A 1 97 ? 74.318 20.249 45.768 1.00 71.31 97 ASN A O 1
ATOM 758 N N . LEU A 1 98 ? 72.596 18.909 45.226 1.00 68.25 98 LEU A N 1
ATOM 759 C CA . LEU A 1 98 ? 72.015 19.768 44.198 1.00 68.25 98 LEU A CA 1
ATOM 760 C C . LEU A 1 98 ? 70.910 20.607 44.831 1.00 68.25 98 LEU A C 1
ATOM 762 O O . LEU A 1 98 ? 69.833 20.105 45.140 1.00 68.25 98 LEU A O 1
ATOM 766 N N . THR A 1 99 ? 71.169 21.892 45.001 1.00 71.19 99 THR A N 1
ATOM 767 C CA . THR A 1 99 ? 70.204 22.861 45.504 1.00 71.19 99 THR A CA 1
ATOM 768 C C . THR A 1 99 ? 69.507 23.548 44.337 1.00 71.19 99 THR A C 1
ATOM 770 O O . THR A 1 99 ? 70.142 24.169 43.483 1.00 71.19 99 THR A O 1
ATOM 773 N N . ILE A 1 100 ? 68.183 23.449 44.312 1.00 67.38 100 ILE A N 1
ATOM 774 C CA . ILE A 1 100 ? 67.299 24.061 43.325 1.00 67.38 100 ILE A CA 1
ATOM 775 C C . ILE A 1 100 ? 66.540 25.188 44.022 1.00 67.38 100 ILE A C 1
ATOM 777 O O . ILE A 1 100 ? 65.839 24.951 45.001 1.00 67.38 100 ILE A O 1
ATOM 781 N N . THR A 1 101 ? 66.672 26.415 43.525 1.00 70.25 101 THR A N 1
ATOM 782 C CA . THR A 1 101 ? 65.933 27.582 44.024 1.00 70.25 101 THR A CA 1
ATOM 783 C C . THR A 1 101 ? 64.819 27.925 43.048 1.00 70.25 101 THR A C 1
ATOM 785 O O . THR A 1 101 ? 65.080 28.141 41.862 1.00 70.25 101 THR A O 1
ATOM 788 N N . ASN A 1 102 ? 63.590 28.024 43.540 1.00 66.94 102 ASN A N 1
ATOM 789 C CA . ASN A 1 102 ? 62.407 28.370 42.758 1.00 66.94 102 ASN A CA 1
ATOM 790 C C . ASN A 1 102 ? 62.082 29.869 42.885 1.00 66.94 102 ASN A C 1
ATOM 792 O O . ASN A 1 102 ? 62.493 30.539 43.835 1.00 66.94 102 ASN A O 1
ATOM 796 N N . ILE A 1 103 ? 61.364 30.426 41.907 1.00 66.31 103 ILE A N 1
ATOM 797 C CA . ILE A 1 103 ? 60.822 31.789 42.014 1.00 66.31 103 ILE A CA 1
ATOM 798 C C . ILE A 1 103 ? 59.677 31.751 43.048 1.00 66.31 103 ILE A C 1
ATOM 800 O O . ILE A 1 103 ? 58.766 30.939 42.884 1.00 66.31 103 ILE A O 1
ATOM 804 N N . PRO A 1 104 ? 59.708 32.558 44.129 1.00 58.22 104 PRO A N 1
ATOM 805 C CA . PRO A 1 104 ? 58.685 32.492 45.170 1.00 58.22 104 PRO A CA 1
ATOM 806 C C . PRO A 1 104 ? 57.308 32.904 44.632 1.00 58.22 104 PRO A C 1
ATOM 808 O O . PRO A 1 104 ? 57.163 33.962 44.018 1.00 58.22 104 PRO A O 1
ATOM 811 N N . LEU A 1 105 ? 56.291 32.084 44.913 1.00 56.25 105 LEU A N 1
ATOM 812 C CA . LEU A 1 105 ? 54.887 32.397 44.645 1.00 56.25 105 LEU A CA 1
ATOM 813 C C . LEU A 1 105 ? 54.438 33.511 45.600 1.00 56.25 105 LEU A C 1
ATOM 815 O O . LEU A 1 105 ? 54.388 33.314 46.814 1.00 56.25 105 LEU A O 1
ATOM 819 N N . VAL A 1 106 ? 54.112 34.692 45.073 1.00 55.84 106 VAL A N 1
ATOM 820 C CA . VAL A 1 106 ? 53.553 35.776 45.892 1.00 55.84 106 VAL A CA 1
ATOM 821 C C . VAL A 1 106 ? 52.114 35.403 46.256 1.00 55.84 106 VAL A C 1
ATOM 823 O O . VAL A 1 106 ? 51.221 35.457 45.410 1.00 55.84 106 VAL A O 1
ATOM 826 N N . ALA A 1 107 ? 51.882 35.012 47.512 1.00 52.22 107 ALA A N 1
ATOM 827 C CA . ALA A 1 107 ? 50.552 34.718 48.037 1.00 52.22 107 ALA A CA 1
ATOM 828 C C . ALA A 1 107 ? 49.716 36.008 48.095 1.00 52.22 107 ALA A C 1
ATOM 830 O O . ALA A 1 107 ? 49.735 36.744 49.077 1.00 52.22 107 ALA A O 1
ATOM 831 N N . THR A 1 108 ? 49.007 36.310 47.013 1.00 48.94 108 THR A N 1
ATOM 832 C CA . THR A 1 108 ? 47.974 37.351 46.982 1.00 48.94 108 THR A CA 1
ATOM 833 C C . THR A 1 108 ? 46.605 36.677 47.006 1.00 48.94 108 THR A C 1
ATOM 835 O O . THR A 1 108 ? 46.413 35.634 46.388 1.00 48.94 108 THR A O 1
ATOM 838 N N . GLU A 1 109 ? 45.658 37.253 47.753 1.00 49.03 109 GLU A N 1
ATOM 839 C CA . GLU A 1 109 ? 44.377 36.650 48.185 1.00 49.03 109 GLU A CA 1
ATOM 840 C C . GLU A 1 109 ? 43.391 36.261 47.060 1.00 49.03 109 GLU A C 1
ATOM 842 O O . GLU A 1 109 ? 42.268 35.839 47.323 1.00 49.03 109 GLU A O 1
ATOM 847 N N . THR A 1 110 ? 43.794 36.342 45.792 1.00 47.38 110 THR A N 1
ATOM 848 C CA . THR A 1 110 ? 43.033 35.793 44.665 1.00 47.38 110 THR A CA 1
ATOM 849 C C . THR A 1 110 ? 43.983 35.029 43.742 1.00 47.38 110 THR A C 1
ATOM 851 O O . THR A 1 110 ? 44.930 35.629 43.230 1.00 47.38 110 THR A O 1
ATOM 854 N N . PRO A 1 111 ? 43.770 33.721 43.491 1.00 44.44 111 PRO A N 1
ATOM 855 C CA . PRO A 1 111 ? 44.640 32.943 42.622 1.00 44.44 111 PRO A CA 1
ATOM 856 C C . PRO A 1 111 ? 44.344 33.319 41.168 1.00 44.44 111 PRO A C 1
ATOM 858 O O . PRO A 1 111 ? 43.601 32.640 40.460 1.00 44.44 111 PRO A O 1
ATOM 861 N N . ARG A 1 112 ? 44.904 34.438 40.699 1.00 44.09 112 ARG A N 1
ATOM 862 C CA . ARG A 1 112 ? 45.070 34.639 39.262 1.00 44.09 112 ARG A CA 1
ATOM 863 C C . ARG A 1 112 ? 46.172 33.687 38.835 1.00 44.09 112 ARG A C 1
ATOM 865 O O . ARG A 1 112 ? 47.305 33.809 39.282 1.00 44.09 112 ARG A O 1
ATOM 872 N N . PHE A 1 113 ? 45.804 32.706 38.020 1.00 43.94 113 PHE A N 1
ATOM 873 C CA . PHE A 1 113 ? 46.750 31.815 37.371 1.00 43.94 113 PHE A CA 1
ATOM 874 C C . PHE A 1 113 ? 47.673 32.677 36.501 1.00 43.94 113 PHE A C 1
ATOM 876 O O . PHE A 1 113 ? 47.294 33.067 35.399 1.00 43.94 113 PHE A O 1
ATOM 883 N N . ASP A 1 114 ? 48.835 33.051 37.037 1.00 49.97 114 ASP A N 1
ATOM 884 C CA . ASP A 1 114 ? 49.888 33.717 36.284 1.00 49.97 114 ASP A CA 1
ATOM 885 C C . ASP A 1 114 ? 50.871 32.636 35.815 1.00 49.97 114 ASP A C 1
ATOM 887 O O . ASP A 1 114 ? 51.694 32.164 36.606 1.00 49.97 114 ASP A O 1
ATOM 891 N N . PRO A 1 115 ? 50.785 32.187 34.549 1.00 48.81 115 PRO A N 1
ATOM 892 C CA . PRO A 1 115 ? 51.689 31.173 34.015 1.00 48.81 115 PRO A CA 1
ATOM 893 C C . PRO A 1 115 ? 53.163 31.622 34.012 1.00 48.81 115 PRO A C 1
ATOM 895 O O . PRO A 1 115 ? 54.035 30.806 33.726 1.00 48.81 115 PRO A O 1
ATOM 898 N N . LEU A 1 116 ? 53.454 32.887 34.349 1.00 50.06 116 LEU A N 1
ATOM 899 C CA . LEU A 1 116 ? 54.801 33.449 34.470 1.00 50.06 116 LEU A CA 1
ATOM 900 C C . LEU A 1 116 ? 55.393 33.341 35.888 1.00 50.06 116 LEU A C 1
ATOM 902 O O . LEU A 1 116 ? 56.588 33.582 36.058 1.00 50.06 116 LEU A O 1
ATOM 906 N N . ALA A 1 117 ? 54.597 32.964 36.896 1.00 50.12 117 ALA A N 1
ATOM 907 C CA . ALA A 1 117 ? 55.026 32.867 38.296 1.00 50.12 117 ALA A CA 1
ATOM 908 C C . ALA A 1 117 ? 55.584 31.481 38.693 1.00 50.12 117 ALA A C 1
ATOM 910 O O . ALA A 1 117 ? 55.943 31.267 39.850 1.00 50.12 117 ALA A O 1
ATOM 911 N N . PHE A 1 118 ? 55.676 30.538 37.750 1.00 55.84 118 PHE A N 1
ATOM 912 C CA . PHE A 1 118 ? 56.149 29.172 37.988 1.00 55.84 118 PHE A CA 1
ATOM 913 C C . PHE A 1 118 ? 57.494 28.924 37.292 1.00 55.84 118 PHE A C 1
ATOM 915 O O . PHE A 1 118 ? 57.593 29.038 36.072 1.00 55.84 118 PHE A O 1
ATOM 922 N N . GLY A 1 119 ? 58.529 28.537 38.047 1.00 59.81 119 GLY A N 1
ATOM 923 C CA . GLY A 1 119 ? 59.803 28.106 37.463 1.00 59.81 119 GLY A CA 1
ATOM 924 C C . GLY A 1 119 ? 60.988 28.063 38.430 1.00 59.81 119 GLY A C 1
ATOM 925 O O . GLY A 1 119 ? 60.975 28.676 39.500 1.00 59.81 119 GLY A O 1
ATOM 926 N N . THR A 1 120 ? 62.037 27.342 38.028 1.00 61.91 120 THR A N 1
ATOM 927 C CA . THR A 1 120 ? 63.329 27.319 38.723 1.00 61.91 120 THR A CA 1
ATOM 928 C C . THR A 1 120 ? 64.109 28.593 38.402 1.00 61.91 120 THR A C 1
ATOM 930 O O . THR A 1 120 ? 64.317 28.921 37.239 1.00 61.91 120 THR A O 1
ATOM 933 N N . LYS A 1 121 ? 64.568 29.308 39.430 1.00 67.38 121 LYS A N 1
ATOM 934 C CA . LYS A 1 121 ? 65.397 30.514 39.306 1.00 67.38 121 LYS A CA 1
ATOM 935 C C . LYS A 1 121 ? 66.875 30.171 39.119 1.00 67.38 121 LYS A C 1
ATOM 937 O O . LYS A 1 121 ? 67.564 30.801 38.318 1.00 67.38 121 LYS A O 1
ATOM 942 N N . SER A 1 122 ? 67.371 29.194 39.874 1.00 68.38 122 SER A N 1
ATOM 943 C CA . SER A 1 122 ? 68.768 28.762 39.806 1.00 68.38 122 SER A CA 1
ATOM 944 C C . SER A 1 122 ? 68.960 27.341 40.315 1.00 68.38 122 SER A C 1
ATOM 946 O O . SER A 1 122 ? 68.208 26.876 41.168 1.00 68.38 122 SER A O 1
ATOM 948 N N . MET A 1 123 ? 70.004 26.680 39.819 1.00 64.44 123 MET A N 1
ATOM 949 C CA . MET A 1 123 ? 70.469 25.383 40.303 1.00 64.44 123 MET A CA 1
ATOM 950 C C . MET A 1 123 ? 71.959 25.462 40.640 1.00 64.44 123 MET A C 1
ATOM 952 O O . MET A 1 123 ? 72.767 25.977 39.858 1.00 64.44 123 MET A O 1
ATOM 956 N N . GLN A 1 124 ? 72.319 24.950 41.810 1.00 75.75 124 GLN A N 1
ATOM 957 C CA . GLN A 1 124 ? 73.674 24.963 42.354 1.00 75.75 124 GLN A CA 1
ATOM 958 C C . GLN A 1 124 ? 74.040 23.570 42.851 1.00 75.75 124 GLN A C 1
ATOM 960 O O . GLN A 1 124 ? 73.188 22.868 43.385 1.00 75.75 124 GLN A O 1
ATOM 965 N N . ILE A 1 125 ? 75.303 23.182 42.703 1.00 72.75 125 ILE A N 1
ATOM 966 C CA . ILE A 1 125 ? 75.817 21.922 43.237 1.00 72.75 125 ILE A CA 1
ATOM 967 C C . ILE A 1 125 ? 76.982 22.186 44.189 1.00 72.75 125 ILE A C 1
ATOM 969 O O . ILE A 1 125 ? 77.869 22.987 43.892 1.00 72.75 125 ILE A O 1
ATOM 973 N N . SER A 1 126 ? 76.986 21.509 45.331 1.00 74.31 126 SER A N 1
ATOM 974 C CA . SER A 1 126 ? 78.110 21.490 46.271 1.00 74.31 126 SER A CA 1
ATOM 975 C C . SER A 1 126 ? 78.485 20.061 46.619 1.00 74.31 126 SER A C 1
ATOM 977 O O . SER A 1 126 ? 77.644 19.165 46.610 1.00 74.31 126 SER A O 1
ATOM 979 N N . LYS A 1 127 ? 79.765 19.823 46.899 1.00 68.25 127 LYS A N 1
ATOM 980 C CA . LYS A 1 127 ? 80.226 18.537 47.429 1.00 68.25 127 LYS A CA 1
ATOM 981 C C . LYS A 1 127 ? 79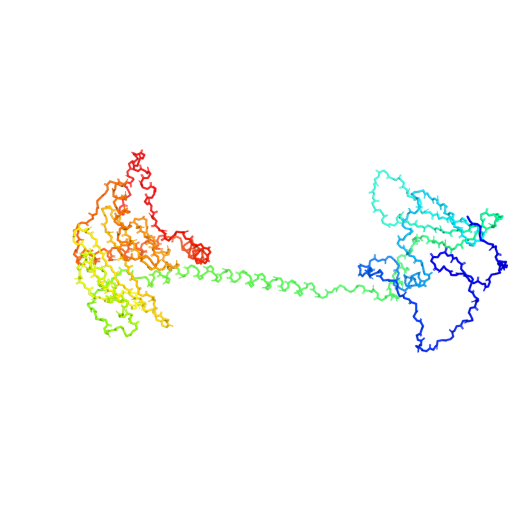.772 18.437 48.881 1.00 68.25 127 LYS A C 1
ATOM 983 O O . LYS A 1 127 ? 79.939 19.394 49.622 1.00 68.25 127 LYS A O 1
ATOM 988 N N . SER A 1 128 ? 79.169 17.327 49.284 1.00 61.69 128 SER A N 1
ATOM 989 C CA . SER A 1 128 ? 78.597 17.178 50.623 1.00 61.69 128 SER A CA 1
ATOM 990 C C . SER A 1 128 ? 79.671 16.938 51.688 1.00 61.69 128 SER A C 1
ATOM 992 O O . SER A 1 128 ? 79.439 17.304 52.834 1.00 61.69 128 SER A O 1
ATOM 994 N N . ASP A 1 129 ? 80.835 16.364 51.334 1.00 58.34 129 ASP A N 1
ATOM 995 C CA . ASP A 1 129 ? 81.950 16.180 52.279 1.00 58.34 129 ASP A CA 1
ATOM 996 C C . ASP A 1 129 ? 83.328 15.962 51.583 1.00 58.34 129 ASP A C 1
ATOM 998 O O . ASP A 1 129 ? 83.454 15.057 50.746 1.00 58.34 129 ASP A O 1
ATOM 1002 N N . PRO A 1 130 ? 84.381 16.756 51.885 1.00 52.00 130 PRO A N 1
ATOM 1003 C CA . PRO A 1 130 ? 84.314 18.027 52.602 1.00 52.00 130 PRO A CA 1
ATOM 1004 C C . PRO A 1 130 ? 83.532 19.061 51.772 1.00 52.00 130 PRO A C 1
ATOM 1006 O O . PRO A 1 130 ? 83.618 19.034 50.538 1.00 52.00 130 PRO A O 1
ATOM 1009 N N . PRO A 1 131 ? 82.771 19.964 52.413 1.00 61.00 131 PRO A N 1
ATOM 1010 C CA . PRO A 1 131 ? 81.972 20.952 51.708 1.00 61.00 131 PRO A CA 1
ATOM 1011 C C . PRO A 1 131 ? 82.853 21.929 50.927 1.00 61.00 131 PRO A C 1
ATOM 1013 O O . PRO A 1 131 ? 83.509 22.801 51.494 1.00 61.00 131 PRO A O 1
ATOM 1016 N N . GLU A 1 132 ? 82.872 21.768 49.606 1.00 60.75 132 GLU A N 1
ATOM 1017 C CA . GLU A 1 132 ? 83.486 22.715 48.676 1.00 60.75 132 GLU A CA 1
ATOM 1018 C C . GLU A 1 132 ? 82.493 23.806 48.267 1.00 60.75 132 GLU A C 1
ATOM 1020 O O . GLU A 1 132 ? 81.273 23.645 48.354 1.00 60.75 132 GLU A O 1
ATOM 1025 N N . LYS A 1 133 ? 83.039 24.939 47.816 1.00 61.84 133 LYS A N 1
ATOM 1026 C CA . LYS A 1 133 ? 82.274 26.128 47.437 1.00 61.84 133 LYS A CA 1
ATOM 1027 C C . LYS A 1 133 ? 81.224 25.778 46.377 1.00 61.84 133 LYS A C 1
ATOM 1029 O O . LYS A 1 133 ? 81.558 25.195 45.349 1.00 61.84 133 LYS A O 1
ATOM 1034 N N . GLU A 1 134 ? 79.976 26.164 46.632 1.00 67.62 134 GLU A N 1
ATOM 1035 C CA . GLU A 1 134 ? 78.840 25.946 45.731 1.00 67.62 134 GLU A CA 1
ATOM 1036 C C . GLU A 1 134 ? 79.145 26.444 44.312 1.00 67.62 134 GLU A C 1
ATOM 1038 O O . GLU A 1 134 ? 79.499 27.609 44.099 1.00 67.62 134 GLU A O 1
ATOM 1043 N N . GLN A 1 135 ? 78.988 25.555 43.332 1.00 66.75 135 GLN A N 1
ATOM 1044 C CA . GLN A 1 135 ? 79.125 25.876 41.920 1.00 66.75 135 GLN A CA 1
ATOM 1045 C C . GLN A 1 135 ? 77.739 26.092 41.311 1.00 66.75 135 GLN A C 1
ATOM 1047 O O . GLN A 1 135 ? 76.881 25.208 41.331 1.00 66.75 135 GLN A O 1
ATOM 1052 N N . MET A 1 136 ? 77.517 27.274 40.736 1.00 62.59 136 MET A N 1
ATOM 1053 C CA . MET A 1 136 ? 76.286 27.576 40.011 1.00 62.59 136 MET A CA 1
ATOM 1054 C C . MET A 1 136 ? 76.306 26.875 38.654 1.00 62.59 136 MET A C 1
ATOM 1056 O O . MET A 1 136 ? 77.157 27.164 37.814 1.00 62.59 136 MET A O 1
ATOM 1060 N N . LEU A 1 137 ? 75.371 25.948 38.453 1.00 58.19 137 LEU A N 1
ATOM 1061 C CA . LEU A 1 137 ? 75.230 25.216 37.196 1.00 58.19 137 LEU A CA 1
ATOM 1062 C C . LEU A 1 137 ? 74.406 26.015 36.192 1.00 58.19 137 LEU A C 1
ATOM 1064 O O . LEU A 1 137 ? 74.708 26.031 35.000 1.00 58.19 137 LEU A O 1
ATOM 1068 N N . TRP A 1 138 ? 73.361 26.682 36.682 1.00 53.72 138 TRP A N 1
ATOM 1069 C CA . TRP A 1 138 ? 72.436 27.428 35.846 1.00 53.72 138 TRP A CA 1
ATOM 1070 C C . TRP A 1 138 ? 71.691 28.489 36.658 1.00 53.72 138 TRP A C 1
ATOM 1072 O O . TRP A 1 138 ? 71.318 28.260 37.811 1.00 53.72 138 TRP A O 1
ATOM 1082 N N . SER A 1 139 ? 71.449 29.643 36.045 1.00 64.88 139 SER A N 1
ATOM 1083 C CA . SER A 1 139 ? 70.560 30.674 36.572 1.00 64.88 139 SER A CA 1
ATOM 1084 C C . SER A 1 139 ? 69.788 31.338 35.440 1.00 64.88 139 SER A C 1
ATOM 1086 O O . SER A 1 139 ? 70.293 31.506 34.327 1.00 64.88 139 SER A O 1
ATOM 1088 N N . GLN A 1 140 ? 68.548 31.720 35.731 1.00 61.28 140 GLN A N 1
ATOM 1089 C CA . GLN A 1 140 ? 67.735 32.537 34.848 1.00 61.28 140 GLN A CA 1
ATOM 1090 C C . GLN A 1 140 ? 67.636 33.947 35.423 1.00 61.28 140 GLN A C 1
ATOM 1092 O O . GLN A 1 140 ? 67.138 34.162 36.530 1.00 61.28 140 GLN A O 1
ATOM 1097 N N . ASN A 1 141 ? 68.060 34.930 34.634 1.00 57.41 141 ASN A N 1
ATOM 1098 C CA . ASN A 1 141 ? 67.608 36.302 34.821 1.00 57.41 141 ASN A CA 1
ATOM 1099 C C . ASN A 1 141 ? 66.161 36.306 34.321 1.00 57.41 141 ASN A C 1
ATOM 1101 O O . ASN A 1 141 ? 65.946 36.045 33.140 1.00 57.41 141 ASN A O 1
ATOM 1105 N N . GLY A 1 142 ? 65.179 36.461 35.211 1.00 55.81 142 GLY A N 1
ATOM 1106 C CA . GLY A 1 142 ? 63.755 36.384 34.861 1.00 55.81 142 GLY A CA 1
ATOM 1107 C C . GLY A 1 142 ? 63.324 37.368 33.761 1.00 55.81 142 GLY A C 1
ATOM 1108 O O . GLY A 1 142 ? 64.135 38.079 33.170 1.00 55.81 142 GLY A O 1
ATOM 1109 N N . TRP A 1 143 ? 62.022 37.436 33.483 1.00 50.81 143 TRP A N 1
ATOM 1110 C CA . TRP A 1 143 ? 61.477 38.404 32.526 1.00 50.81 143 TRP A CA 1
ATOM 1111 C C . TRP A 1 143 ? 61.863 39.842 32.915 1.00 50.81 143 TRP A C 1
ATOM 1113 O O . TRP A 1 143 ? 61.618 40.271 34.041 1.00 50.81 143 TRP A O 1
ATOM 1123 N N . GLN A 1 144 ? 62.485 40.574 31.987 1.00 53.50 144 GLN A N 1
ATOM 1124 C CA . GLN A 1 144 ? 62.828 41.990 32.140 1.00 53.50 144 GLN A CA 1
ATOM 1125 C C . GLN A 1 144 ? 61.850 42.840 31.331 1.00 53.50 144 GLN A C 1
ATOM 1127 O O . GLN A 1 144 ? 61.555 42.521 30.178 1.00 53.50 144 GLN A O 1
ATOM 1132 N N . GLU A 1 145 ? 61.360 43.927 31.924 1.00 51.50 145 GLU A N 1
ATOM 1133 C CA . GLU A 1 145 ? 60.547 44.912 31.215 1.00 51.50 145 GLU A CA 1
ATOM 1134 C C . GLU A 1 145 ? 61.420 45.613 30.164 1.00 51.50 145 GLU A C 1
ATOM 1136 O O . GLU A 1 145 ? 62.414 46.258 30.494 1.00 51.50 145 GLU A O 1
ATOM 1141 N N . ILE A 1 146 ? 61.080 45.439 28.884 1.00 64.75 146 ILE A N 1
ATOM 1142 C CA . ILE A 1 146 ? 61.754 46.110 27.767 1.00 64.75 146 ILE A CA 1
ATOM 1143 C C . ILE A 1 146 ? 60.857 47.203 27.201 1.00 64.75 146 ILE A C 1
ATOM 1145 O O . ILE A 1 146 ? 59.631 47.079 27.170 1.00 64.75 146 ILE A O 1
ATOM 1149 N N . SER A 1 147 ? 61.471 48.277 26.710 1.00 66.19 147 SER A N 1
ATOM 1150 C CA . SER A 1 147 ? 60.718 49.367 26.092 1.00 66.19 147 SER A CA 1
ATOM 1151 C C . SER A 1 147 ? 60.054 48.912 24.785 1.00 66.19 147 SER A C 1
ATOM 1153 O O . SER A 1 147 ? 60.597 48.094 24.037 1.00 66.19 147 SER A O 1
ATOM 1155 N N . LYS A 1 148 ? 58.893 49.493 24.457 1.00 61.75 148 LYS A N 1
ATOM 1156 C CA . LYS A 1 148 ? 58.152 49.184 23.220 1.00 61.75 148 LYS A CA 1
ATOM 1157 C C . LYS A 1 148 ? 59.019 49.318 21.957 1.00 61.75 148 LYS A C 1
ATOM 1159 O O . LYS A 1 148 ? 58.949 48.479 21.069 1.00 61.75 148 LYS A O 1
ATOM 1164 N N . GLY A 1 149 ? 59.907 50.314 21.915 1.00 73.50 149 GLY A N 1
ATOM 1165 C CA . GLY A 1 149 ? 60.816 50.518 20.782 1.00 73.50 149 GLY A CA 1
ATOM 1166 C C . GLY A 1 149 ? 61.878 49.422 20.618 1.00 73.50 149 GLY A C 1
ATOM 1167 O O . GLY A 1 149 ? 62.312 49.150 19.499 1.00 73.50 149 GLY A O 1
ATOM 1168 N N . GLU A 1 150 ? 62.294 48.764 21.703 1.00 71.69 150 GLU A N 1
ATOM 1169 C CA . GLU A 1 150 ? 63.165 47.583 21.623 1.00 71.69 150 GLU A CA 1
ATOM 1170 C C . GLU A 1 150 ? 62.406 46.328 21.204 1.00 71.69 150 GLU A C 1
ATOM 1172 O O . GLU A 1 150 ? 62.968 45.485 20.500 1.00 71.69 150 GLU A O 1
ATOM 1177 N N . PHE A 1 151 ? 61.143 46.207 21.616 1.00 66.88 151 PHE A N 1
ATOM 1178 C CA . PHE A 1 151 ? 60.273 45.124 21.174 1.00 66.88 151 PHE A CA 1
ATOM 1179 C C . PHE A 1 151 ? 60.062 45.178 19.657 1.00 66.88 151 PHE A C 1
ATOM 1181 O O . PHE A 1 151 ? 60.335 44.191 18.975 1.00 66.88 151 PHE A O 1
ATOM 1188 N N . ASP A 1 152 ? 59.694 46.344 19.119 1.00 68.50 152 ASP A N 1
ATOM 1189 C CA . ASP A 1 152 ? 59.423 46.517 17.687 1.00 68.50 152 ASP A CA 1
ATOM 1190 C C . ASP A 1 152 ? 60.677 46.224 16.837 1.00 68.50 152 ASP A C 1
ATOM 1192 O O . ASP A 1 152 ? 60.619 45.463 15.871 1.00 68.50 152 ASP A O 1
ATOM 1196 N N . LYS A 1 153 ? 61.859 46.690 17.270 1.00 73.06 153 LYS A N 1
ATOM 1197 C CA . LYS A 1 153 ? 63.142 46.368 16.610 1.00 73.06 153 LYS A CA 1
ATOM 1198 C C . LYS A 1 153 ? 63.511 44.882 16.672 1.00 73.06 153 LYS A C 1
ATOM 1200 O O . LYS A 1 153 ? 64.196 44.383 15.776 1.00 73.06 153 LYS A O 1
ATOM 1205 N N . ARG A 1 154 ? 63.114 44.167 17.732 1.00 64.19 154 ARG A N 1
ATOM 1206 C CA . ARG A 1 154 ? 63.300 42.709 17.832 1.00 64.19 154 ARG A CA 1
ATOM 1207 C C . ARG A 1 154 ? 62.308 41.957 16.943 1.00 64.19 154 ARG A C 1
ATOM 1209 O O . ARG A 1 154 ? 62.726 41.001 16.296 1.00 64.19 154 ARG A O 1
ATOM 1216 N N . ALA A 1 155 ? 61.057 42.409 16.868 1.00 58.72 155 ALA A N 1
ATOM 1217 C CA . ALA A 1 155 ? 60.009 41.827 16.028 1.00 58.72 155 ALA A CA 1
ATOM 1218 C C . ALA A 1 155 ? 60.307 41.977 14.522 1.00 58.72 155 ALA A C 1
ATOM 1220 O O . ALA A 1 155 ? 60.099 41.044 13.744 1.00 58.72 155 ALA A O 1
ATOM 1221 N N . GLU A 1 156 ? 60.883 43.112 14.114 1.00 62.59 156 GLU A N 1
ATOM 1222 C CA . GLU A 1 156 ? 61.344 43.334 12.737 1.00 62.59 156 GLU A CA 1
ATOM 1223 C C . GLU A 1 156 ? 62.495 42.395 12.343 1.00 62.59 156 GLU A C 1
ATOM 1225 O O . GLU A 1 156 ? 62.562 41.938 11.203 1.00 62.59 156 GLU A O 1
ATOM 1230 N N . ARG A 1 157 ? 63.378 42.041 13.288 1.00 60.50 157 ARG A N 1
ATOM 1231 C CA . ARG A 1 157 ? 64.470 41.080 13.050 1.00 60.50 157 ARG A CA 1
ATOM 1232 C C . ARG A 1 157 ? 64.015 39.621 13.065 1.00 60.50 157 ARG A C 1
ATOM 1234 O O . ARG A 1 157 ? 64.663 38.796 12.429 1.00 60.50 157 ARG A O 1
ATOM 1241 N N . SER A 1 158 ? 62.934 39.293 13.774 1.00 54.34 158 SER A N 1
ATOM 1242 C CA . SER A 1 158 ? 62.379 37.933 13.835 1.00 54.34 158 SER A CA 1
ATOM 1243 C C . SER A 1 158 ? 61.359 37.632 12.726 1.00 54.34 158 SER A C 1
ATOM 1245 O O . SER A 1 158 ? 60.834 36.521 12.668 1.00 54.34 158 SER A O 1
ATOM 1247 N N . GLY A 1 159 ? 61.102 38.585 11.819 1.00 51.66 159 GLY A N 1
ATOM 1248 C CA . GLY A 1 159 ? 60.298 38.380 10.609 1.00 51.66 159 GLY A CA 1
ATOM 1249 C C . GLY A 1 159 ? 58.787 38.269 10.836 1.00 51.66 159 GLY A C 1
ATOM 1250 O O . GLY A 1 159 ? 58.054 37.958 9.899 1.00 51.66 159 GLY A O 1
ATOM 1251 N N . GLN A 1 160 ? 58.293 38.543 12.044 1.00 49.28 160 GLN A N 1
ATOM 1252 C CA . GLN A 1 160 ? 56.865 38.480 12.367 1.00 49.28 160 GLN A CA 1
ATOM 1253 C C . GLN A 1 160 ? 56.228 39.875 12.382 1.00 49.28 160 GLN A C 1
ATOM 1255 O O . GLN A 1 160 ? 55.753 40.354 13.407 1.00 49.28 160 GLN A O 1
ATOM 1260 N N . ALA A 1 161 ? 56.173 40.531 11.224 1.00 47.78 161 ALA A N 1
ATOM 1261 C CA . ALA A 1 161 ? 55.266 41.661 11.037 1.00 47.78 161 ALA A CA 1
ATOM 1262 C C . ALA A 1 161 ? 53.872 41.122 10.656 1.00 47.78 161 ALA A C 1
ATOM 1264 O O . ALA A 1 161 ? 53.666 40.657 9.533 1.00 47.78 161 ALA A O 1
ATOM 1265 N N . MET A 1 162 ? 52.908 41.156 11.586 1.00 46.69 162 MET A N 1
ATOM 1266 C CA . MET A 1 162 ? 51.511 40.776 11.321 1.00 46.69 162 MET A CA 1
ATOM 1267 C C . MET A 1 162 ? 50.899 41.679 10.236 1.00 46.69 162 MET A C 1
ATOM 1269 O O . MET A 1 162 ? 50.597 42.845 10.479 1.00 46.69 162 MET A O 1
ATOM 1273 N N . ARG A 1 163 ? 50.656 41.131 9.041 1.00 53.59 163 ARG A N 1
ATOM 1274 C CA . ARG A 1 163 ? 49.750 41.726 8.047 1.00 53.59 163 ARG A CA 1
ATOM 1275 C C . ARG A 1 163 ? 48.348 41.149 8.266 1.00 53.59 163 ARG A C 1
ATOM 1277 O O . ARG A 1 163 ? 48.178 39.935 8.200 1.00 53.59 163 ARG A O 1
ATOM 1284 N N . LEU A 1 164 ? 47.348 41.997 8.519 1.00 48.91 164 LEU A N 1
ATOM 1285 C CA . LEU A 1 164 ? 45.939 41.576 8.592 1.00 48.91 164 LEU A CA 1
ATOM 1286 C C . LEU A 1 164 ? 45.521 40.928 7.252 1.00 48.91 164 LEU A C 1
ATOM 1288 O O . LEU A 1 164 ? 45.734 41.542 6.203 1.00 48.91 164 LEU A O 1
ATOM 1292 N N . PRO A 1 165 ? 44.967 39.699 7.237 1.00 53.97 165 PRO A N 1
ATOM 1293 C CA . PRO A 1 165 ? 44.816 38.943 6.000 1.00 53.97 165 PRO A CA 1
ATOM 1294 C C . PRO A 1 165 ? 43.572 39.368 5.207 1.00 53.97 165 PRO A C 1
ATOM 1296 O O . PRO A 1 165 ? 42.477 39.506 5.749 1.00 53.97 165 PRO A O 1
ATOM 1299 N N . VAL A 1 166 ? 43.723 39.429 3.882 1.00 57.66 166 VAL A N 1
ATOM 1300 C CA . VAL A 1 166 ? 42.685 39.604 2.836 1.00 57.66 166 VAL A CA 1
ATOM 1301 C C . VAL A 1 166 ? 41.546 38.551 2.918 1.00 57.66 166 VAL A C 1
ATOM 1303 O O . VAL A 1 166 ? 40.531 38.646 2.232 1.00 57.66 166 VAL A O 1
ATOM 1306 N N . ASN A 1 167 ? 41.662 37.569 3.815 1.00 65.56 167 ASN A N 1
ATOM 1307 C CA . ASN A 1 167 ? 40.787 36.406 3.948 1.00 65.56 167 ASN A CA 1
ATOM 1308 C C . ASN A 1 167 ? 39.399 36.682 4.553 1.00 65.56 167 ASN A C 1
ATOM 1310 O O . ASN A 1 167 ? 38.503 35.867 4.344 1.00 65.56 167 ASN A O 1
ATOM 1314 N N . LEU A 1 168 ? 39.167 37.785 5.277 1.00 71.62 168 LEU A N 1
ATOM 1315 C CA . LEU A 1 168 ? 37.869 38.007 5.946 1.00 71.62 168 LEU A CA 1
ATOM 1316 C C . LEU A 1 168 ? 36.706 38.124 4.942 1.00 71.62 168 LEU A C 1
ATOM 1318 O O . LEU A 1 168 ? 35.657 37.505 5.117 1.00 71.62 168 LEU A O 1
ATOM 1322 N N . TRP A 1 169 ? 36.907 38.881 3.861 1.00 77.94 169 TRP A N 1
ATOM 1323 C CA . TRP A 1 169 ? 35.883 39.104 2.834 1.00 77.94 169 TRP A CA 1
ATOM 1324 C C . TRP A 1 169 ? 35.587 37.848 2.014 1.00 77.94 169 TRP A C 1
ATOM 1326 O O . TRP A 1 169 ? 34.436 37.596 1.664 1.00 77.94 169 TRP A O 1
ATOM 1336 N N . VAL A 1 170 ? 36.609 37.024 1.770 1.00 82.19 170 VAL A N 1
ATOM 1337 C CA . VAL A 1 170 ? 36.458 35.726 1.098 1.00 82.19 170 VAL A CA 1
ATOM 1338 C C . VAL A 1 170 ? 35.608 34.784 1.952 1.00 82.19 170 VAL A C 1
ATOM 1340 O O . VAL A 1 170 ? 34.666 34.176 1.445 1.00 82.19 170 VAL A O 1
ATOM 1343 N N . TRP A 1 171 ? 35.866 34.717 3.261 1.00 81.38 171 TRP A N 1
ATOM 1344 C CA . TRP A 1 171 ? 35.067 33.896 4.173 1.00 81.38 171 TRP A CA 1
ATOM 1345 C C . TRP A 1 171 ? 33.621 34.382 4.303 1.00 81.38 171 TRP A C 1
ATOM 1347 O O . TRP A 1 171 ? 32.708 33.557 4.295 1.00 81.38 171 TRP A O 1
ATOM 1357 N N . LEU A 1 172 ? 33.389 35.698 4.344 1.00 84.50 172 LEU A N 1
ATOM 1358 C CA . LEU A 1 172 ? 32.035 36.264 4.344 1.00 84.50 172 LEU A CA 1
ATOM 1359 C C . LEU A 1 172 ? 31.263 35.918 3.063 1.00 84.50 172 LEU A C 1
ATOM 1361 O O . LEU A 1 172 ? 30.097 35.528 3.141 1.00 84.50 172 LEU A O 1
ATOM 1365 N N . ALA A 1 173 ? 31.910 35.990 1.897 1.00 86.31 173 ALA A N 1
ATOM 1366 C CA . ALA A 1 173 ? 31.295 35.615 0.625 1.00 86.31 173 ALA A CA 1
ATOM 1367 C C . ALA A 1 173 ? 30.949 34.115 0.566 1.00 86.31 173 ALA A C 1
ATOM 1369 O O . ALA A 1 173 ? 29.858 33.750 0.126 1.00 86.31 173 ALA A O 1
ATOM 1370 N N . ILE A 1 174 ? 31.833 33.246 1.071 1.00 84.88 174 ILE A N 1
ATOM 1371 C CA . ILE A 1 174 ? 31.581 31.799 1.168 1.00 84.88 174 ILE A CA 1
ATOM 1372 C C . ILE A 1 174 ? 30.399 31.515 2.104 1.00 84.88 174 ILE A C 1
ATOM 1374 O O . ILE A 1 174 ? 29.520 30.725 1.758 1.00 84.88 174 ILE A O 1
ATOM 1378 N N . PHE A 1 175 ? 30.329 32.185 3.257 1.00 84.56 175 PHE A N 1
ATOM 1379 C CA . PHE A 1 175 ? 29.213 32.033 4.195 1.00 84.56 175 PHE A CA 1
ATOM 1380 C C . PHE A 1 175 ? 27.881 32.497 3.600 1.00 84.56 175 PHE A C 1
ATOM 1382 O O . PHE A 1 175 ? 26.870 31.804 3.752 1.00 84.56 175 PHE A O 1
ATOM 1389 N N . ALA A 1 176 ? 27.874 33.631 2.895 1.00 84.50 176 ALA A N 1
ATOM 1390 C CA . ALA A 1 176 ? 26.692 34.151 2.211 1.00 84.50 176 ALA A CA 1
ATOM 1391 C C . ALA A 1 176 ? 26.218 33.207 1.092 1.00 84.50 176 ALA A C 1
ATOM 1393 O O . ALA A 1 176 ? 25.027 32.919 0.981 1.00 84.50 176 ALA A O 1
ATOM 1394 N N . LEU A 1 177 ? 27.145 32.654 0.302 1.00 84.88 177 LEU A N 1
ATOM 1395 C CA . LEU A 1 177 ? 26.821 31.686 -0.745 1.00 84.88 177 LEU A CA 1
ATOM 1396 C C . LEU A 1 177 ? 26.286 30.374 -0.154 1.00 84.88 177 LEU A C 1
ATOM 1398 O O . LEU A 1 177 ? 25.288 29.843 -0.637 1.00 84.88 177 LEU A O 1
ATOM 1402 N N . ALA A 1 178 ? 26.899 29.874 0.923 1.00 80.38 178 ALA A N 1
ATOM 1403 C CA . ALA A 1 178 ? 26.449 28.667 1.608 1.00 80.38 178 ALA A CA 1
ATOM 1404 C C . ALA A 1 178 ? 25.048 28.841 2.209 1.00 80.38 178 ALA A C 1
ATOM 1406 O O . ALA A 1 178 ? 24.205 27.957 2.061 1.00 80.38 178 ALA A O 1
ATOM 1407 N N . THR A 1 179 ? 24.764 29.985 2.840 1.00 76.25 179 THR A N 1
ATOM 1408 C CA . THR A 1 179 ? 23.422 30.292 3.360 1.00 76.25 179 THR A CA 1
ATOM 1409 C C . THR A 1 179 ? 22.412 30.459 2.232 1.00 76.25 179 THR A C 1
ATOM 1411 O O . THR A 1 179 ? 21.362 29.822 2.280 1.00 76.25 179 THR A O 1
ATOM 1414 N N . PHE A 1 180 ? 22.728 31.206 1.173 1.00 77.75 180 PHE A N 1
ATOM 1415 C CA . PHE A 1 180 ? 21.846 31.343 0.011 1.00 77.75 180 PHE A CA 1
ATOM 1416 C C . PHE A 1 180 ? 21.544 29.992 -0.651 1.00 77.75 180 PHE A C 1
ATOM 1418 O O . PHE A 1 180 ? 20.392 29.706 -0.970 1.00 77.75 180 PHE A O 1
ATOM 1425 N N . TRP A 1 181 ? 22.538 29.113 -0.792 1.00 73.56 181 TRP A N 1
ATOM 1426 C CA . TRP A 1 181 ? 22.338 27.785 -1.373 1.00 73.56 181 TRP A CA 1
ATOM 1427 C C . TRP A 1 181 ? 21.500 26.880 -0.460 1.00 73.56 181 TRP A C 1
ATOM 1429 O O . TRP A 1 181 ? 20.597 26.181 -0.927 1.00 73.56 181 TRP A O 1
ATOM 1439 N N . ARG A 1 182 ? 21.727 26.958 0.859 1.00 70.81 182 ARG A N 1
ATOM 1440 C CA . ARG A 1 182 ? 20.939 26.248 1.876 1.00 70.81 182 ARG A CA 1
ATOM 1441 C C . ARG A 1 182 ? 19.482 26.719 1.878 1.00 70.81 182 ARG A C 1
ATOM 1443 O O . ARG A 1 182 ? 18.593 25.880 1.847 1.00 70.81 182 ARG A O 1
ATOM 1450 N N . PHE A 1 183 ? 19.216 28.024 1.865 1.00 65.56 183 PHE A N 1
ATOM 1451 C CA . PHE A 1 183 ? 17.855 28.573 1.919 1.00 65.56 183 PHE A CA 1
ATOM 1452 C C . PHE A 1 183 ? 17.132 28.537 0.566 1.00 65.56 183 PHE A C 1
ATOM 1454 O O . PHE A 1 183 ? 15.935 28.256 0.526 1.00 65.56 183 PHE A O 1
ATOM 1461 N N . GLY A 1 184 ? 17.841 28.718 -0.549 1.00 62.16 184 GLY A N 1
ATOM 1462 C CA . GLY A 1 184 ? 17.296 28.561 -1.899 1.00 62.16 184 GLY A CA 1
ATOM 1463 C C . GLY A 1 184 ? 16.824 27.130 -2.171 1.00 62.16 184 GLY A C 1
ATOM 1464 O O . GLY A 1 184 ? 15.742 26.928 -2.726 1.00 62.16 184 GLY A O 1
ATOM 1465 N N . ALA A 1 185 ? 17.563 26.125 -1.683 1.00 62.94 185 ALA A N 1
ATOM 1466 C CA . ALA A 1 185 ? 17.133 24.728 -1.732 1.00 62.94 185 ALA A CA 1
ATOM 1467 C C . ALA A 1 185 ? 15.842 24.484 -0.926 1.00 62.94 185 ALA A C 1
ATOM 1469 O O . ALA A 1 185 ? 14.968 23.743 -1.376 1.00 62.94 185 ALA A O 1
ATOM 1470 N N . TRP A 1 186 ? 15.679 25.140 0.227 1.00 60.00 186 TRP A N 1
ATOM 1471 C CA . TRP A 1 186 ? 14.459 25.048 1.038 1.00 60.00 186 TRP A CA 1
ATOM 1472 C C . TRP A 1 186 ? 13.275 25.782 0.405 1.00 60.00 186 TRP A C 1
ATOM 1474 O O . TRP A 1 186 ? 12.166 25.250 0.406 1.00 60.00 186 TRP A O 1
ATOM 1484 N N . GLY A 1 187 ? 13.499 26.950 -0.204 1.00 62.84 187 GLY A N 1
ATOM 1485 C CA . GLY A 1 187 ? 12.479 27.663 -0.976 1.00 62.84 187 GLY A CA 1
ATOM 1486 C C . GLY A 1 187 ? 11.973 26.834 -2.160 1.00 62.84 187 GLY A C 1
ATOM 1487 O O . GLY A 1 187 ? 10.767 26.687 -2.344 1.00 62.84 187 GLY A O 1
ATOM 1488 N N . HIS A 1 188 ? 12.880 26.198 -2.909 1.00 60.81 188 HIS A N 1
ATOM 1489 C CA . HIS A 1 188 ? 12.525 25.309 -4.018 1.00 60.81 188 HIS A CA 1
ATOM 1490 C C . HIS A 1 188 ? 11.828 24.018 -3.548 1.00 60.81 188 HIS A C 1
ATOM 1492 O O . HIS A 1 188 ? 10.928 23.517 -4.227 1.00 60.81 188 HIS A O 1
ATOM 1498 N N . LEU A 1 189 ? 12.197 23.484 -2.378 1.00 62.38 189 LEU A N 1
ATOM 1499 C CA . LEU A 1 189 ? 11.513 22.350 -1.748 1.00 62.38 189 LEU A CA 1
ATOM 1500 C C . LEU A 1 189 ? 10.075 22.723 -1.352 1.00 62.38 189 LEU A C 1
ATOM 1502 O O . LEU A 1 189 ? 9.141 21.995 -1.684 1.00 62.38 189 LEU A O 1
ATOM 1506 N N . LEU A 1 190 ? 9.892 23.871 -0.692 1.00 62.09 190 LEU A N 1
ATOM 1507 C CA . LEU A 1 190 ? 8.588 24.381 -0.259 1.00 62.09 190 LEU A CA 1
ATOM 1508 C C . LEU A 1 190 ? 7.678 24.692 -1.453 1.00 62.09 190 LEU A C 1
ATOM 1510 O O . LEU A 1 190 ? 6.532 24.245 -1.474 1.00 62.09 190 LEU A O 1
ATOM 1514 N N . LEU A 1 191 ? 8.195 25.375 -2.479 1.00 60.81 191 LEU A N 1
ATOM 1515 C CA . LEU A 1 191 ? 7.460 25.659 -3.718 1.00 60.81 191 LEU A CA 1
ATOM 1516 C C . LEU A 1 191 ? 7.082 24.372 -4.469 1.00 60.81 191 LEU A C 1
ATOM 1518 O O . LEU A 1 191 ? 5.958 24.253 -4.965 1.00 60.81 191 LEU A O 1
ATOM 1522 N N . ASN A 1 192 ? 7.966 23.367 -4.500 1.00 61.66 192 ASN A N 1
ATOM 1523 C CA . ASN A 1 192 ? 7.617 22.063 -5.061 1.00 61.66 192 ASN A CA 1
ATOM 1524 C C . ASN A 1 192 ? 6.547 21.344 -4.240 1.00 61.66 192 ASN A C 1
ATOM 1526 O O . ASN A 1 192 ? 5.630 20.795 -4.838 1.00 61.66 192 ASN A O 1
ATOM 1530 N N . LEU A 1 193 ? 6.608 21.374 -2.907 1.00 62.66 193 LEU A N 1
ATOM 1531 C CA . LEU A 1 193 ? 5.581 20.799 -2.027 1.00 62.66 193 LEU A CA 1
ATOM 1532 C C . LEU A 1 193 ? 4.211 21.472 -2.217 1.00 62.66 193 LEU A C 1
ATOM 1534 O O . LEU A 1 193 ? 3.198 20.772 -2.281 1.00 62.66 193 LEU A O 1
ATOM 1538 N N . LEU A 1 194 ? 4.187 22.801 -2.377 1.00 64.19 194 LEU A N 1
ATOM 1539 C CA . LEU A 1 194 ? 2.983 23.590 -2.666 1.00 64.19 194 LEU A CA 1
ATOM 1540 C C . LEU A 1 194 ? 2.334 23.174 -4.000 1.00 64.19 194 LEU A C 1
ATOM 1542 O O . LEU A 1 194 ? 1.121 22.972 -4.061 1.00 64.19 194 LEU A O 1
ATOM 1546 N N . GLY A 1 195 ? 3.130 22.963 -5.055 1.00 68.19 195 GLY A N 1
ATOM 1547 C CA . GLY A 1 195 ? 2.635 22.510 -6.364 1.00 68.19 195 GLY A CA 1
ATOM 1548 C C . GLY A 1 195 ? 2.400 20.996 -6.488 1.00 68.19 195 GLY A C 1
ATOM 1549 O O . GLY A 1 195 ? 1.696 20.549 -7.399 1.00 68.19 195 GLY A O 1
ATOM 1550 N N . LEU A 1 196 ? 2.979 20.184 -5.596 1.00 74.62 196 LEU A N 1
ATOM 1551 C CA . LEU A 1 196 ? 2.919 18.722 -5.668 1.00 74.62 196 LEU A CA 1
ATOM 1552 C C . LEU A 1 196 ? 1.518 18.196 -5.338 1.00 74.62 196 LEU A C 1
ATOM 1554 O O . LEU A 1 196 ? 1.054 17.288 -6.023 1.00 74.62 196 LEU A O 1
ATOM 1558 N N . LYS A 1 197 ? 0.801 18.811 -4.383 1.00 79.75 197 LYS A N 1
ATOM 1559 C CA . LYS A 1 197 ? -0.600 18.457 -4.084 1.00 79.75 197 LYS A CA 1
ATOM 1560 C C . LYS A 1 197 ? -1.492 18.613 -5.315 1.00 79.75 197 LYS A C 1
ATOM 1562 O O . LYS A 1 197 ? -2.234 17.696 -5.651 1.00 79.75 197 LYS A O 1
ATOM 1567 N N . GLY A 1 198 ? -1.380 19.748 -6.010 1.00 79.06 198 GLY A N 1
ATOM 1568 C CA . GLY A 1 198 ? -2.135 20.013 -7.237 1.00 79.06 198 GLY A CA 1
ATOM 1569 C C . GLY A 1 198 ? -1.809 19.015 -8.350 1.00 79.06 198 GLY A C 1
ATOM 1570 O O . GLY A 1 198 ? -2.717 18.511 -9.006 1.00 79.06 198 GLY A O 1
ATOM 1571 N N . ARG A 1 199 ? -0.528 18.654 -8.514 1.00 79.81 199 ARG A N 1
ATOM 1572 C CA . ARG A 1 199 ? -0.097 17.604 -9.455 1.00 79.81 199 ARG A CA 1
ATOM 1573 C C . ARG A 1 199 ? -0.637 16.220 -9.093 1.00 79.81 199 ARG A C 1
ATOM 1575 O O . ARG A 1 199 ? -1.070 15.504 -9.989 1.00 79.81 199 ARG A O 1
ATOM 1582 N N . VAL A 1 200 ? -0.620 15.845 -7.813 1.00 80.12 200 VAL A N 1
ATOM 1583 C CA . VAL A 1 200 ? -1.168 14.562 -7.350 1.00 80.12 200 VAL A CA 1
ATOM 1584 C C . VAL A 1 200 ? -2.672 14.517 -7.586 1.00 80.12 200 VAL A C 1
ATOM 1586 O O . VAL A 1 200 ? -3.126 13.598 -8.253 1.00 80.12 200 VAL A O 1
ATOM 1589 N N . LEU A 1 201 ? -3.423 15.531 -7.147 1.00 81.81 201 LEU A N 1
ATOM 1590 C CA . LEU A 1 201 ? -4.876 15.592 -7.344 1.00 81.81 201 LEU A CA 1
ATOM 1591 C C . LEU A 1 201 ? -5.262 15.560 -8.828 1.00 81.81 201 LEU A C 1
ATOM 1593 O O . LEU A 1 201 ? -6.145 14.801 -9.205 1.00 81.81 201 LEU A O 1
ATOM 1597 N N . LYS A 1 202 ? -4.551 16.300 -9.690 1.00 81.75 202 LYS A N 1
ATOM 1598 C CA . LYS A 1 202 ? -4.789 16.285 -11.144 1.00 81.75 202 LYS A CA 1
ATOM 1599 C C . LYS A 1 202 ? -4.551 14.909 -11.781 1.00 81.75 202 LYS A C 1
ATOM 1601 O O . LYS A 1 202 ? -5.148 14.601 -12.807 1.00 81.75 202 LYS A O 1
ATOM 1606 N N . ASN A 1 203 ? -3.672 14.100 -11.192 1.00 79.75 203 ASN A N 1
ATOM 1607 C CA . ASN A 1 203 ? -3.342 12.761 -11.674 1.00 79.75 203 ASN A CA 1
ATOM 1608 C C . ASN A 1 203 ? -4.115 11.644 -10.956 1.00 79.75 203 ASN A C 1
ATOM 1610 O O . ASN A 1 203 ? -3.915 10.472 -11.272 1.00 79.75 203 ASN A O 1
ATOM 1614 N N . MET A 1 204 ? -4.980 11.976 -9.995 1.00 81.81 204 MET A N 1
ATOM 1615 C CA . MET A 1 204 ? -5.837 11.002 -9.332 1.00 81.81 204 MET A CA 1
ATOM 1616 C C . MET A 1 204 ? -7.095 10.759 -10.156 1.00 81.81 204 MET A C 1
ATOM 1618 O O . MET A 1 204 ? -7.714 11.684 -10.673 1.00 81.81 204 MET A O 1
ATOM 1622 N N . ALA A 1 205 ? -7.477 9.492 -10.255 1.00 82.88 205 ALA A N 1
ATOM 1623 C CA . ALA A 1 205 ? -8.730 9.110 -10.875 1.00 82.88 205 ALA A CA 1
ATOM 1624 C C . ALA A 1 205 ? -9.910 9.538 -9.996 1.00 82.88 205 ALA A C 1
ATOM 1626 O O . ALA A 1 205 ? -9.917 9.266 -8.794 1.00 82.88 205 ALA A O 1
ATOM 1627 N N . THR A 1 206 ? -10.921 10.150 -10.605 1.00 83.12 206 THR A N 1
ATOM 1628 C CA . THR A 1 206 ? -12.221 10.420 -9.965 1.00 83.12 206 THR A CA 1
ATOM 1629 C C . THR A 1 206 ? -13.314 9.491 -10.480 1.00 83.12 206 THR A C 1
ATOM 1631 O O . THR A 1 206 ? -14.360 9.364 -9.857 1.00 83.12 206 THR A O 1
ATOM 1634 N N . SER A 1 207 ? -13.067 8.808 -11.599 1.00 85.12 207 SER A N 1
ATOM 1635 C CA . SER A 1 207 ? -13.970 7.807 -12.156 1.00 85.12 207 SER A CA 1
ATOM 1636 C C . SER A 1 207 ? -13.190 6.673 -12.813 1.00 85.12 207 SER A C 1
ATOM 1638 O O . SER A 1 207 ? -12.038 6.834 -13.233 1.00 85.12 207 SER A O 1
ATOM 1640 N N . TYR A 1 208 ? -13.847 5.520 -12.888 1.00 88.25 208 TYR A N 1
ATOM 1641 C CA . TYR A 1 208 ? -13.322 4.311 -13.500 1.00 88.25 208 TYR A CA 1
ATOM 1642 C C . TYR A 1 208 ? -14.363 3.700 -14.430 1.00 88.25 208 TYR A C 1
ATOM 1644 O O . TYR A 1 208 ? -15.562 3.722 -14.141 1.00 88.25 208 TYR A O 1
ATOM 1652 N N . SER A 1 209 ? -13.873 3.117 -15.518 1.00 87.88 209 SER A N 1
ATOM 1653 C CA . SER A 1 209 ? -14.625 2.232 -16.400 1.00 87.88 209 SER A CA 1
ATOM 1654 C C . SER A 1 209 ? -14.038 0.823 -16.341 1.00 87.88 209 SER A C 1
ATOM 1656 O O . SER A 1 209 ? -12.852 0.646 -16.043 1.00 87.88 209 SER A O 1
ATOM 1658 N N . PHE A 1 210 ? -14.893 -0.166 -16.603 1.00 91.56 210 PHE A N 1
ATOM 1659 C CA . PHE A 1 210 ? -14.604 -1.592 -16.436 1.00 91.56 210 PHE A CA 1
ATOM 1660 C C . PHE A 1 210 ? -14.835 -2.344 -17.753 1.00 91.56 210 PHE A C 1
ATOM 1662 O O . PHE A 1 210 ? -15.715 -3.203 -17.819 1.00 91.56 210 PHE A O 1
ATOM 1669 N N . PRO A 1 211 ? -14.123 -1.998 -18.843 1.00 91.44 211 PRO A N 1
ATOM 1670 C CA . PRO A 1 211 ? -14.222 -2.766 -20.074 1.00 91.44 211 PRO A CA 1
ATOM 1671 C C . PRO A 1 211 ? -13.842 -4.234 -19.816 1.00 91.44 211 PRO A C 1
ATOM 1673 O O . PRO A 1 211 ? -12.825 -4.485 -19.153 1.00 91.44 211 PRO A O 1
ATOM 1676 N N . PRO A 1 212 ? -14.616 -5.197 -20.352 1.00 94.19 212 PRO A N 1
ATOM 1677 C CA . PRO A 1 212 ? -14.227 -6.597 -20.344 1.00 94.19 212 PRO A CA 1
ATOM 1678 C C . PRO A 1 212 ? -12.838 -6.770 -20.952 1.00 94.19 212 PRO A C 1
ATOM 1680 O O . PRO A 1 212 ? -12.506 -6.150 -21.966 1.00 94.19 212 PRO A O 1
ATOM 1683 N N . ALA A 1 213 ? -12.029 -7.614 -20.328 1.00 93.56 213 ALA A N 1
ATOM 1684 C CA . ALA A 1 213 ? -10.666 -7.868 -20.751 1.00 93.56 213 ALA A CA 1
ATOM 1685 C C . ALA A 1 213 ? -10.376 -9.362 -20.798 1.00 93.56 213 ALA A C 1
ATOM 1687 O O . ALA A 1 213 ? -10.987 -10.163 -20.098 1.00 93.56 213 ALA A O 1
ATOM 1688 N N . THR A 1 214 ? -9.403 -9.735 -21.619 1.00 93.12 214 THR A N 1
ATOM 1689 C CA . THR A 1 214 ? -8.937 -11.122 -21.717 1.00 93.12 214 THR A CA 1
ATOM 1690 C C . THR A 1 214 ? -7.472 -11.204 -21.302 1.00 93.12 214 THR A C 1
ATOM 1692 O O . THR A 1 214 ? -6.720 -10.295 -21.660 1.00 93.12 214 THR A O 1
ATOM 1695 N N . PRO A 1 215 ? -7.020 -12.294 -20.654 1.00 93.25 215 PRO A N 1
ATOM 1696 C CA . PRO A 1 215 ? -5.611 -12.484 -20.294 1.00 93.25 215 PRO A CA 1
ATOM 1697 C C . PRO A 1 215 ? -4.629 -12.244 -21.455 1.00 93.25 215 PRO A C 1
ATOM 1699 O O . PRO A 1 215 ? -3.574 -11.651 -21.259 1.00 93.25 215 PRO A O 1
ATOM 1702 N N . ALA A 1 216 ? -5.011 -12.611 -22.686 1.00 90.94 216 ALA A N 1
ATOM 1703 C CA . ALA A 1 216 ? -4.201 -12.428 -23.893 1.00 90.94 216 ALA A CA 1
ATOM 1704 C C . ALA A 1 216 ? -3.869 -10.957 -24.228 1.00 90.94 216 ALA A C 1
ATOM 1706 O O . ALA A 1 216 ? -2.889 -10.693 -24.918 1.00 90.94 216 ALA A O 1
ATOM 1707 N N . GLN A 1 217 ? -4.650 -9.993 -23.727 1.00 90.25 217 GLN A N 1
ATOM 1708 C CA . GLN A 1 217 ? -4.386 -8.558 -23.911 1.00 90.25 217 GLN A CA 1
ATOM 1709 C C . GLN A 1 217 ? -3.215 -8.054 -23.049 1.00 90.25 217 GLN A C 1
ATOM 1711 O O . GLN A 1 217 ? -2.760 -6.926 -23.238 1.00 90.25 217 GLN A O 1
ATOM 1716 N N . PHE A 1 218 ? -2.715 -8.873 -22.118 1.00 92.38 218 PHE A N 1
ATOM 1717 C CA . PHE A 1 218 ? -1.649 -8.521 -21.183 1.00 92.38 218 PHE A CA 1
ATOM 1718 C C . PHE A 1 218 ? -0.485 -9.517 -21.313 1.00 92.38 218 PHE A C 1
ATOM 1720 O O . PHE A 1 218 ? -0.399 -10.464 -20.538 1.00 92.38 218 PHE A O 1
ATOM 1727 N N . PRO A 1 219 ? 0.457 -9.312 -22.256 1.00 89.69 219 PRO A N 1
ATOM 1728 C CA . PRO A 1 219 ? 1.529 -10.279 -22.532 1.00 89.69 219 PRO A CA 1
ATOM 1729 C C . PRO A 1 219 ? 2.444 -10.587 -21.340 1.00 89.69 219 PRO A C 1
ATOM 1731 O O . PRO A 1 219 ? 3.045 -11.652 -21.282 1.00 89.69 219 PRO A O 1
ATOM 1734 N N . ALA A 1 220 ? 2.564 -9.649 -20.397 1.00 92.69 220 ALA A N 1
ATOM 1735 C CA . ALA A 1 220 ? 3.391 -9.789 -19.200 1.00 92.69 220 ALA A CA 1
ATOM 1736 C C . ALA A 1 220 ? 2.607 -10.285 -17.966 1.00 92.69 220 ALA A C 1
ATOM 1738 O O . ALA A 1 220 ? 3.114 -10.206 -16.846 1.00 92.69 220 ALA A O 1
ATOM 1739 N N . LEU A 1 221 ? 1.355 -10.716 -18.153 1.00 95.56 221 LEU A N 1
ATOM 1740 C CA . LEU A 1 221 ? 0.510 -11.269 -17.100 1.00 95.56 221 LEU A CA 1
ATOM 1741 C C . LEU A 1 221 ? 1.051 -12.627 -16.648 1.00 95.56 221 LEU A C 1
ATOM 1743 O O . LEU A 1 221 ? 1.342 -13.495 -17.469 1.00 95.56 221 LEU A O 1
ATOM 1747 N N . ASP A 1 222 ? 1.132 -12.830 -15.336 1.00 96.69 222 ASP A N 1
ATOM 1748 C CA . ASP A 1 222 ? 1.480 -14.127 -14.757 1.00 96.69 222 ASP A CA 1
ATOM 1749 C C . ASP A 1 222 ? 0.272 -15.075 -14.829 1.00 96.69 222 ASP A C 1
ATOM 1751 O O . ASP A 1 222 ? -0.553 -15.157 -13.914 1.00 96.69 222 ASP A O 1
ATOM 1755 N N . THR A 1 223 ? 0.138 -15.764 -15.961 1.00 96.06 223 THR A N 1
ATOM 1756 C CA . THR A 1 223 ? -0.977 -16.682 -16.229 1.00 96.06 223 THR A CA 1
ATOM 1757 C C . THR A 1 223 ? -0.977 -17.883 -15.287 1.00 96.06 223 THR A C 1
ATOM 1759 O O . THR A 1 223 ? -2.038 -18.288 -14.818 1.00 96.06 223 THR A O 1
ATOM 1762 N N . ALA A 1 224 ? 0.198 -18.401 -14.921 1.00 96.69 224 ALA A N 1
ATOM 1763 C CA . ALA A 1 224 ? 0.316 -19.521 -13.992 1.00 96.69 224 ALA A CA 1
ATOM 1764 C C . ALA A 1 224 ? -0.198 -19.154 -12.589 1.00 96.69 224 ALA A C 1
ATOM 1766 O O . ALA A 1 224 ? -0.932 -19.928 -11.966 1.00 96.69 224 ALA A O 1
ATOM 1767 N N . ALA A 1 225 ? 0.152 -17.962 -12.091 1.00 96.19 225 ALA A N 1
ATOM 1768 C CA . ALA A 1 225 ? -0.387 -17.466 -10.831 1.00 96.19 225 ALA A CA 1
ATOM 1769 C C . ALA A 1 225 ? -1.891 -17.177 -10.933 1.00 96.19 225 ALA A C 1
ATOM 1771 O O . ALA A 1 225 ? -2.631 -17.531 -10.014 1.00 96.19 225 ALA A O 1
ATOM 1772 N N . LEU A 1 226 ? -2.357 -16.591 -12.043 1.00 97.69 226 LEU A N 1
ATOM 1773 C CA . LEU A 1 226 ? -3.781 -16.336 -12.272 1.00 97.69 226 LEU A CA 1
ATOM 1774 C C . LEU A 1 226 ? -4.609 -17.627 -12.207 1.00 97.69 226 LEU A C 1
ATOM 1776 O O . LEU A 1 226 ? -5.623 -17.660 -11.509 1.00 97.69 226 LEU A O 1
ATOM 1780 N N . ASP A 1 227 ? -4.170 -18.691 -12.878 1.00 97.50 227 ASP A N 1
ATOM 1781 C CA . ASP A 1 227 ? -4.865 -19.983 -12.892 1.00 97.50 227 ASP A CA 1
ATOM 1782 C C . ASP A 1 227 ? -4.834 -20.669 -11.523 1.00 97.50 227 ASP A C 1
ATOM 1784 O O . ASP A 1 227 ? -5.809 -21.305 -11.111 1.00 97.50 227 ASP A O 1
ATOM 1788 N N . ARG A 1 228 ? -3.731 -20.523 -10.776 1.00 97.31 228 ARG A N 1
ATOM 1789 C CA . ARG A 1 228 ? -3.644 -20.996 -9.388 1.00 97.31 228 ARG A CA 1
ATOM 1790 C C . ARG A 1 228 ? -4.676 -20.295 -8.503 1.00 97.31 228 ARG A C 1
ATOM 1792 O O . ARG A 1 228 ? -5.517 -20.977 -7.925 1.00 97.31 228 ARG A O 1
ATOM 1799 N N . TYR A 1 229 ? -4.656 -18.962 -8.438 1.00 98.00 229 TYR A N 1
ATOM 1800 C CA . TYR A 1 229 ? -5.608 -18.218 -7.610 1.00 98.00 229 TYR A CA 1
ATOM 1801 C C . TYR A 1 229 ? -7.053 -18.434 -8.062 1.00 98.00 229 TYR A C 1
ATOM 1803 O O . TYR A 1 229 ? -7.936 -18.538 -7.222 1.00 98.00 229 TYR A O 1
ATOM 1811 N N . THR A 1 230 ? -7.310 -18.547 -9.367 1.00 98.12 230 THR A N 1
ATOM 1812 C CA . THR A 1 230 ? -8.669 -18.798 -9.877 1.00 98.12 230 THR A CA 1
ATOM 1813 C C . THR A 1 230 ? -9.224 -20.109 -9.326 1.00 98.12 230 THR A C 1
ATOM 1815 O O . THR A 1 230 ? -10.307 -20.104 -8.748 1.00 98.12 230 THR A O 1
ATOM 1818 N N . ARG A 1 231 ? -8.444 -21.198 -9.396 1.00 98.06 231 ARG A N 1
ATOM 1819 C CA . ARG A 1 231 ? -8.840 -22.491 -8.818 1.00 98.06 231 ARG A CA 1
ATOM 1820 C C . ARG A 1 231 ? -9.031 -22.421 -7.305 1.00 98.06 231 ARG A C 1
ATOM 1822 O O . ARG A 1 231 ? -9.978 -23.001 -6.785 1.00 98.06 231 ARG A O 1
ATOM 1829 N N . GLU A 1 232 ? -8.154 -21.709 -6.598 1.00 97.69 232 GLU A N 1
ATOM 1830 C CA . GLU A 1 232 ? -8.287 -21.517 -5.151 1.00 97.69 232 GLU A CA 1
ATOM 1831 C C . GLU A 1 232 ? -9.588 -20.780 -4.800 1.00 97.69 232 GLU A C 1
ATOM 1833 O O . GLU A 1 232 ? -10.335 -21.246 -3.940 1.00 97.69 232 GLU A O 1
ATOM 1838 N N . PHE A 1 233 ? -9.908 -19.679 -5.487 1.00 98.25 233 PHE A N 1
ATOM 1839 C CA . PHE A 1 233 ? -11.144 -18.922 -5.268 1.00 98.25 233 PHE A CA 1
ATOM 1840 C C . PHE A 1 233 ? -12.386 -19.769 -5.567 1.00 98.25 233 PHE A C 1
ATOM 1842 O O . PHE A 1 233 ? -13.280 -19.854 -4.722 1.00 98.25 233 PHE A O 1
ATOM 1849 N N . GLU A 1 234 ? -12.421 -20.454 -6.710 1.00 97.81 234 GLU A N 1
ATOM 1850 C CA . GLU A 1 234 ? -13.533 -21.339 -7.078 1.00 97.81 234 GLU A CA 1
ATOM 1851 C C . GLU A 1 234 ? -13.725 -22.468 -6.054 1.00 97.81 234 GLU A C 1
ATOM 1853 O O . GLU A 1 234 ? -14.851 -22.733 -5.632 1.00 97.81 234 GLU A O 1
ATOM 1858 N N . SER A 1 235 ? -12.634 -23.068 -5.559 1.00 97.38 235 SER A N 1
ATOM 1859 C CA . SER A 1 235 ? -12.695 -24.113 -4.524 1.00 97.38 235 SER A CA 1
ATOM 1860 C C . SER A 1 235 ? -13.248 -23.620 -3.181 1.00 97.38 235 SER A C 1
ATOM 1862 O O . SER A 1 235 ? -13.821 -24.400 -2.423 1.00 97.38 235 SER A O 1
ATOM 1864 N N . MET A 1 236 ? -13.111 -22.320 -2.897 1.00 97.50 236 MET A N 1
ATOM 1865 C CA . MET A 1 236 ? -13.677 -21.676 -1.709 1.00 97.50 236 MET A CA 1
ATOM 1866 C C . MET A 1 236 ? -15.142 -21.252 -1.892 1.00 97.50 236 MET A C 1
ATOM 1868 O O . MET A 1 236 ? -15.734 -20.746 -0.945 1.00 97.50 236 MET A O 1
ATOM 1872 N N . GLY A 1 237 ? -15.742 -21.453 -3.072 1.00 97.12 237 GLY A N 1
ATOM 1873 C CA . GLY A 1 237 ? -17.137 -21.092 -3.348 1.00 97.12 237 GLY A CA 1
ATOM 1874 C C . GLY A 1 237 ? -17.331 -19.698 -3.952 1.00 97.12 237 GLY A C 1
ATOM 1875 O O . GLY A 1 237 ? -18.455 -19.193 -3.974 1.00 97.12 237 GLY A O 1
ATOM 1876 N N . PHE A 1 238 ? -16.262 -19.067 -4.444 1.00 98.19 238 PHE A N 1
ATOM 1877 C CA . PHE A 1 238 ? -16.376 -17.848 -5.238 1.00 98.19 238 PHE A CA 1
ATOM 1878 C C . PHE A 1 238 ? -16.814 -18.161 -6.673 1.00 98.19 238 PHE A C 1
ATOM 1880 O O . PHE A 1 238 ? -16.339 -19.107 -7.296 1.00 98.19 238 PHE A O 1
ATOM 1887 N N . VAL A 1 239 ? -17.670 -17.303 -7.224 1.00 97.62 239 VAL A N 1
ATOM 1888 C CA . VAL A 1 239 ? -18.129 -17.353 -8.614 1.00 97.62 239 VAL A CA 1
ATOM 1889 C C . VAL A 1 239 ? -17.532 -16.173 -9.368 1.00 97.62 239 VAL A C 1
ATOM 1891 O O . VAL A 1 239 ? -17.632 -15.029 -8.922 1.00 97.62 239 VAL A O 1
ATOM 1894 N N . ARG A 1 240 ? -16.891 -16.442 -10.508 1.00 97.50 240 ARG A N 1
ATOM 1895 C CA . ARG A 1 240 ? -16.303 -15.400 -11.356 1.00 97.50 240 ARG A CA 1
ATOM 1896 C C . ARG A 1 240 ? -17.404 -14.528 -11.963 1.00 97.50 240 ARG A C 1
ATOM 1898 O O . ARG A 1 240 ? -18.320 -15.051 -12.590 1.00 97.50 240 ARG A O 1
ATOM 1905 N N . LEU A 1 241 ? -17.265 -13.212 -11.821 1.00 96.38 241 LEU A N 1
ATOM 1906 C CA . LEU A 1 241 ? -18.189 -12.223 -12.378 1.00 96.38 241 LEU A CA 1
ATOM 1907 C C . LEU A 1 241 ? -17.671 -11.616 -13.684 1.00 96.38 241 LEU A C 1
ATOM 1909 O O . LEU A 1 241 ? -18.404 -11.553 -14.665 1.00 96.38 241 LEU A O 1
ATOM 1913 N N . LEU A 1 242 ? -16.417 -11.149 -13.697 1.00 96.81 242 LEU A N 1
ATOM 1914 C CA . LEU A 1 242 ? -15.867 -10.399 -14.826 1.00 96.81 242 LEU A CA 1
ATOM 1915 C C . LEU A 1 242 ? -14.335 -10.421 -14.822 1.00 96.81 242 LEU A C 1
ATOM 1917 O O . LEU A 1 242 ? -13.713 -10.170 -13.791 1.00 96.81 242 LEU A O 1
ATOM 1921 N N . ASP A 1 243 ? -13.740 -10.631 -15.994 1.00 97.31 243 ASP A N 1
ATOM 1922 C CA . ASP A 1 243 ? -12.358 -10.232 -16.269 1.00 97.31 243 ASP A CA 1
ATOM 1923 C C . ASP A 1 243 ? -12.397 -8.834 -16.892 1.00 97.31 243 ASP A C 1
ATOM 1925 O O . ASP A 1 243 ? -13.116 -8.608 -17.868 1.00 97.31 243 ASP A O 1
ATOM 1929 N N . PHE A 1 244 ? -11.661 -7.882 -16.326 1.00 94.88 244 PHE A N 1
ATOM 1930 C CA . PHE A 1 244 ? -11.721 -6.481 -16.726 1.00 94.88 244 PHE A CA 1
ATOM 1931 C C . PHE A 1 244 ? -10.351 -5.812 -16.723 1.00 94.88 244 PHE A C 1
ATOM 1933 O O . PHE A 1 244 ? -9.403 -6.237 -16.057 1.00 94.88 244 PHE A O 1
ATOM 1940 N N . SER A 1 245 ? -10.273 -4.719 -17.475 1.00 92.44 245 SER A N 1
ATOM 1941 C CA . SER A 1 245 ? -9.212 -3.729 -17.341 1.00 92.44 245 SER A CA 1
ATOM 1942 C C . SER A 1 245 ? -9.764 -2.529 -16.588 1.00 92.44 245 SER A C 1
ATOM 1944 O O . SER A 1 245 ? -10.881 -2.093 -16.860 1.00 92.44 245 SER A O 1
ATOM 1946 N N . LEU A 1 246 ? -9.009 -1.991 -15.632 1.00 87.81 246 LEU A N 1
ATOM 1947 C CA . LEU A 1 246 ? -9.434 -0.799 -14.901 1.00 87.81 246 LEU A CA 1
ATOM 1948 C C . LEU A 1 246 ? -8.941 0.454 -15.632 1.00 87.81 246 LEU A C 1
ATOM 1950 O O . LEU A 1 246 ? -7.767 0.818 -15.534 1.00 87.81 246 LEU A O 1
ATOM 1954 N N . VAL A 1 247 ? -9.836 1.129 -16.354 1.00 88.12 247 VAL A N 1
ATOM 1955 C CA . VAL A 1 247 ? -9.496 2.342 -17.112 1.00 88.12 247 VAL A CA 1
ATOM 1956 C C . VAL A 1 247 ? -9.968 3.568 -16.343 1.00 88.12 247 VAL A C 1
ATOM 1958 O O . VAL A 1 247 ? -11.168 3.777 -16.157 1.00 88.12 247 VAL A O 1
ATOM 1961 N N . SER A 1 248 ? -9.015 4.378 -15.882 1.00 86.19 248 SER A N 1
ATOM 1962 C CA . SER A 1 248 ? -9.287 5.620 -15.163 1.00 86.19 248 SER A CA 1
ATOM 1963 C C . SER A 1 248 ? -9.350 6.834 -16.082 1.00 86.19 248 SER A C 1
ATOM 1965 O O . SER A 1 248 ? -8.739 6.862 -17.149 1.00 86.19 248 SER A O 1
ATOM 1967 N N . ASN A 1 249 ? -10.026 7.884 -15.618 1.00 84.69 249 ASN A N 1
ATOM 1968 C CA . ASN A 1 249 ? -10.015 9.198 -16.265 1.00 84.69 249 ASN A CA 1
ATOM 1969 C C . ASN A 1 249 ? -8.753 10.037 -15.968 1.00 84.69 249 ASN A C 1
ATOM 1971 O O . ASN A 1 249 ? -8.709 11.220 -16.304 1.00 84.69 249 ASN A O 1
ATOM 1975 N N . ALA A 1 250 ? -7.738 9.459 -15.317 1.00 83.56 250 ALA A N 1
ATOM 1976 C CA . ALA A 1 250 ? -6.492 10.159 -15.031 1.00 83.56 250 ALA A CA 1
ATOM 1977 C C . ALA A 1 250 ? -5.666 10.365 -16.321 1.00 83.56 250 ALA A C 1
ATOM 1979 O O . ALA A 1 250 ? -5.695 9.505 -17.200 1.00 83.56 250 ALA A O 1
ATOM 1980 N N . PRO A 1 251 ? -4.852 11.436 -16.434 1.00 77.44 251 PRO A N 1
ATOM 1981 C CA . PRO A 1 251 ? -4.054 11.715 -17.637 1.00 77.44 251 PRO A CA 1
ATOM 1982 C C . PRO A 1 251 ? -3.071 10.602 -18.024 1.00 77.44 251 PRO A C 1
ATOM 1984 O O . PRO A 1 251 ? -2.704 10.460 -19.189 1.00 77.44 251 PRO A O 1
ATOM 1987 N N . GLN A 1 252 ? -2.607 9.827 -17.041 1.00 78.88 252 GLN A N 1
ATOM 1988 C CA . GLN A 1 252 ? -1.712 8.693 -17.246 1.00 78.88 252 GLN A CA 1
ATOM 1989 C C . GLN A 1 252 ? -2.256 7.465 -16.507 1.00 78.88 252 GLN A C 1
ATOM 1991 O O . GLN A 1 252 ? -1.833 7.194 -15.381 1.00 78.88 252 GLN A O 1
ATOM 1996 N N . PRO A 1 253 ? -3.206 6.727 -17.109 1.00 79.38 253 PRO A N 1
ATOM 1997 C CA . PRO A 1 253 ? -3.739 5.524 -16.494 1.00 79.38 253 PRO A CA 1
ATOM 1998 C C . PRO A 1 253 ? -2.658 4.440 -16.462 1.00 79.38 253 PRO A C 1
ATOM 2000 O O . PRO A 1 253 ? -1.899 4.255 -17.421 1.00 79.38 253 PRO A O 1
ATOM 2003 N N . ILE A 1 254 ? -2.589 3.722 -15.344 1.00 84.44 254 ILE A N 1
ATOM 2004 C CA . ILE A 1 254 ? -1.734 2.546 -15.192 1.00 84.44 254 ILE A CA 1
ATOM 2005 C C . ILE A 1 254 ? -2.564 1.335 -15.631 1.00 84.44 254 ILE A C 1
ATOM 2007 O O . ILE A 1 254 ? -3.617 1.116 -15.035 1.00 84.44 254 ILE A O 1
ATOM 2011 N N . PRO A 1 255 ? -2.131 0.557 -16.640 1.00 88.94 255 PRO A N 1
ATOM 2012 C CA . PRO A 1 255 ? -2.840 -0.653 -17.031 1.00 88.94 255 PRO A CA 1
ATOM 2013 C C . PRO A 1 255 ? -2.895 -1.662 -15.883 1.00 88.94 255 PRO A C 1
ATOM 2015 O O . PRO A 1 255 ? -1.896 -1.910 -15.199 1.00 88.94 255 PRO A O 1
ATOM 2018 N N . ILE A 1 256 ? -4.073 -2.243 -15.682 1.00 91.12 256 ILE A N 1
ATOM 2019 C CA . ILE A 1 256 ? -4.350 -3.242 -14.653 1.00 91.12 256 ILE A CA 1
ATOM 2020 C C . ILE A 1 256 ? -5.208 -4.323 -15.293 1.00 91.12 256 ILE A C 1
ATOM 2022 O O . ILE A 1 256 ? -6.186 -4.003 -15.961 1.00 91.12 256 ILE A O 1
ATOM 2026 N N . PHE A 1 257 ? -4.853 -5.581 -15.055 1.00 95.81 257 PHE A N 1
ATOM 2027 C CA . PHE A 1 257 ? -5.755 -6.706 -15.275 1.00 95.81 257 PHE A CA 1
ATOM 2028 C C . PHE A 1 257 ? -6.391 -7.075 -13.936 1.00 95.81 257 PHE A C 1
ATOM 2030 O O . PHE A 1 257 ? -5.670 -7.212 -12.942 1.00 95.81 257 PHE A O 1
ATOM 2037 N N . GLY A 1 258 ? -7.712 -7.237 -13.919 1.00 96.69 258 GLY A N 1
ATOM 2038 C CA . GLY A 1 258 ? -8.478 -7.687 -12.765 1.00 96.69 258 GLY A CA 1
ATOM 2039 C C . GLY A 1 258 ? -9.417 -8.829 -13.142 1.00 96.69 258 GLY A C 1
ATOM 2040 O O . GLY A 1 258 ? -10.084 -8.780 -14.171 1.00 96.69 258 GLY A O 1
ATOM 2041 N N . ARG A 1 259 ? -9.494 -9.850 -12.291 1.00 98.12 259 ARG A N 1
ATOM 2042 C CA . ARG A 1 259 ? -10.526 -10.888 -12.322 1.00 98.12 259 ARG A CA 1
ATOM 2043 C C . ARG A 1 259 ? -11.343 -10.784 -11.043 1.00 98.12 259 ARG A C 1
ATOM 2045 O O . ARG A 1 259 ? -10.816 -10.992 -9.947 1.00 98.12 259 ARG A O 1
ATOM 2052 N N . LEU A 1 260 ? -12.613 -10.433 -11.201 1.00 98.06 260 LEU A N 1
ATOM 2053 C CA . LEU A 1 260 ? -13.571 -10.241 -10.122 1.00 98.06 260 LEU A CA 1
ATOM 2054 C C . LEU A 1 260 ? -14.363 -11.521 -9.867 1.00 98.06 260 LEU A C 1
ATOM 2056 O O . LEU A 1 260 ? -14.843 -12.173 -10.796 1.00 98.06 260 LEU A O 1
ATOM 2060 N N . PHE A 1 261 ? -14.576 -11.808 -8.591 1.00 98.38 261 PHE A N 1
ATOM 2061 C CA . PHE A 1 261 ? -15.446 -12.860 -8.102 1.00 98.38 261 PHE A CA 1
ATOM 2062 C C . PHE A 1 261 ? -16.402 -12.331 -7.033 1.00 98.38 261 PHE A C 1
ATOM 2064 O O . PHE A 1 261 ? -16.086 -11.377 -6.319 1.00 98.38 261 PHE A O 1
ATOM 2071 N N . ALA A 1 262 ? -17.518 -13.028 -6.851 1.00 97.81 262 ALA A N 1
ATOM 2072 C CA . ALA A 1 262 ? -18.423 -12.863 -5.722 1.00 97.81 262 ALA A CA 1
ATOM 2073 C C . ALA A 1 262 ? -18.579 -14.175 -4.950 1.00 97.81 262 ALA A C 1
ATOM 2075 O O . ALA A 1 262 ? -18.599 -15.256 -5.533 1.00 97.81 262 ALA A O 1
ATOM 2076 N N . HIS A 1 263 ? -18.713 -14.076 -3.632 1.00 97.06 263 HIS A N 1
ATOM 2077 C CA . HIS A 1 263 ? -19.043 -15.195 -2.759 1.00 97.06 263 HIS A CA 1
ATOM 2078 C C . HIS A 1 263 ? -20.442 -14.989 -2.187 1.00 97.06 263 HIS A C 1
ATOM 2080 O O . HIS A 1 263 ? -20.612 -14.329 -1.161 1.00 97.06 263 HIS A O 1
ATOM 2086 N N . THR A 1 264 ? -21.446 -15.606 -2.802 1.00 93.12 264 THR A N 1
ATOM 2087 C CA . THR A 1 264 ? -22.858 -15.314 -2.500 1.00 93.12 264 THR A CA 1
ATOM 2088 C C . THR A 1 264 ? -23.269 -15.675 -1.074 1.00 93.12 264 THR A C 1
ATOM 2090 O O . THR A 1 264 ? -23.940 -14.909 -0.395 1.00 93.12 264 THR A O 1
ATOM 2093 N N . ARG A 1 265 ? -22.771 -16.798 -0.540 1.00 94.62 265 ARG A N 1
ATOM 2094 C CA . ARG A 1 265 ? -23.025 -17.199 0.858 1.00 94.62 265 ARG A CA 1
ATOM 2095 C C . ARG A 1 265 ? -22.433 -16.239 1.898 1.00 94.62 265 ARG A C 1
ATOM 2097 O O . ARG A 1 265 ? -22.966 -16.126 2.999 1.00 94.62 265 ARG A O 1
ATOM 2104 N N . HIS A 1 266 ? -21.310 -15.595 1.592 1.00 95.06 266 HIS A N 1
ATOM 2105 C CA . HIS A 1 266 ? -20.630 -14.700 2.525 1.00 95.06 266 HIS A CA 1
ATOM 2106 C C . HIS A 1 266 ? -20.825 -13.224 2.183 1.00 95.06 266 HIS A C 1
ATOM 2108 O O . HIS A 1 266 ? -20.395 -12.398 2.980 1.00 95.06 266 HIS A O 1
ATOM 2114 N N . HIS A 1 267 ? -21.477 -12.884 1.069 1.00 95.38 267 HIS A N 1
ATOM 2115 C CA . HIS A 1 267 ? -21.670 -11.516 0.586 1.00 95.38 267 HIS A CA 1
ATOM 2116 C C . HIS A 1 267 ? -20.363 -10.700 0.600 1.00 95.38 267 HIS A C 1
ATOM 2118 O O . HIS A 1 267 ? -20.231 -9.648 1.237 1.00 95.38 267 HIS A O 1
ATOM 2124 N N . CYS A 1 268 ? -19.331 -11.244 -0.043 1.00 96.12 268 CYS A N 1
ATOM 2125 C CA . CYS A 1 268 ? -18.049 -10.569 -0.225 1.00 96.12 268 CYS A CA 1
ATOM 2126 C C . CYS A 1 268 ? -17.523 -10.759 -1.647 1.00 96.12 268 CYS A C 1
ATOM 2128 O O . CYS A 1 268 ? -17.927 -11.675 -2.362 1.00 96.12 268 CYS A O 1
ATOM 2130 N N . PHE A 1 269 ? -16.608 -9.882 -2.044 1.00 97.81 269 PHE A N 1
ATOM 2131 C CA . PHE A 1 269 ? -15.960 -9.929 -3.346 1.00 97.81 269 PHE A CA 1
ATOM 2132 C C . PHE A 1 269 ? -14.531 -10.434 -3.220 1.00 97.81 269 PHE A C 1
ATOM 2134 O O . PHE A 1 269 ? -13.823 -10.124 -2.258 1.00 97.81 269 PHE A O 1
ATOM 2141 N N . GLY A 1 270 ? -14.118 -11.179 -4.234 1.00 97.50 270 GLY A N 1
ATOM 2142 C CA . GLY A 1 270 ? -12.758 -11.627 -4.457 1.00 97.50 270 GLY A CA 1
ATOM 2143 C C . GLY A 1 270 ? -12.178 -10.930 -5.673 1.00 97.50 270 GLY A C 1
ATOM 2144 O O . GLY A 1 270 ? -12.869 -10.775 -6.672 1.00 97.50 270 GLY A O 1
ATOM 2145 N N . GLU A 1 271 ? -10.928 -10.500 -5.616 1.00 97.25 271 GLU A N 1
ATOM 2146 C CA . GLU A 1 271 ? -10.281 -9.854 -6.754 1.00 97.25 271 GLU A CA 1
ATOM 2147 C C . GLU A 1 271 ? -8.856 -10.364 -6.902 1.00 97.25 271 GLU A C 1
ATOM 2149 O O . GLU A 1 271 ? -8.064 -10.289 -5.963 1.00 97.25 271 GLU A O 1
ATOM 2154 N N . ILE A 1 272 ? -8.531 -10.865 -8.089 1.00 97.88 272 ILE A N 1
ATOM 2155 C CA . ILE A 1 272 ? -7.169 -11.210 -8.488 1.00 97.88 272 ILE A CA 1
ATOM 2156 C C . ILE A 1 272 ? -6.711 -10.138 -9.463 1.00 97.88 272 ILE A C 1
ATOM 2158 O O . ILE A 1 272 ? -7.403 -9.879 -10.444 1.00 97.88 272 ILE A O 1
ATOM 2162 N N . GLY A 1 273 ? -5.553 -9.525 -9.232 1.00 96.12 273 GLY A N 1
ATOM 2163 C CA . GLY A 1 273 ? -5.103 -8.455 -10.112 1.00 96.12 273 GLY A CA 1
ATOM 2164 C C . GLY A 1 273 ? -3.597 -8.302 -10.230 1.00 96.12 273 GLY A C 1
ATOM 2165 O O . GLY A 1 273 ? -2.829 -8.550 -9.291 1.00 96.12 273 GLY A O 1
ATOM 2166 N N . GLN A 1 274 ? -3.181 -7.826 -11.400 1.00 95.06 274 GLN A N 1
ATOM 2167 C CA . GLN A 1 274 ? -1.801 -7.463 -11.692 1.00 95.06 274 GLN A CA 1
ATOM 2168 C C . GLN A 1 274 ? -1.735 -6.050 -12.270 1.00 95.06 274 GLN A C 1
ATOM 2170 O O . GLN A 1 274 ? -2.545 -5.658 -13.107 1.00 95.06 274 GLN A O 1
ATOM 2175 N N . ILE A 1 275 ? -0.765 -5.278 -11.783 1.00 92.44 275 ILE A N 1
ATOM 2176 C CA . ILE A 1 275 ? -0.550 -3.880 -12.159 1.00 92.44 275 ILE A CA 1
ATOM 2177 C C . ILE A 1 275 ? 0.674 -3.824 -13.071 1.00 92.44 275 ILE A C 1
ATOM 2179 O O . ILE A 1 275 ? 1.706 -4.418 -12.742 1.00 92.44 275 ILE A O 1
ATOM 2183 N N . PHE A 1 276 ? 0.577 -3.066 -14.165 1.00 91.94 276 PHE A N 1
ATOM 2184 C CA . PHE A 1 276 ? 1.616 -2.938 -15.189 1.00 91.94 276 PHE A CA 1
ATOM 2185 C C . PHE A 1 276 ? 2.105 -1.480 -15.290 1.00 91.94 276 PHE A C 1
ATOM 2187 O O . PHE A 1 276 ? 1.669 -0.736 -16.171 1.00 91.94 276 PHE A O 1
ATOM 2194 N N . PRO A 1 277 ? 2.980 -1.005 -14.379 1.00 86.75 277 PRO A N 1
ATOM 2195 C CA . PRO A 1 277 ? 3.483 0.364 -14.436 1.00 86.75 277 PRO A CA 1
ATOM 2196 C C . PRO A 1 277 ? 4.289 0.614 -15.717 1.00 86.75 277 PRO A C 1
ATOM 2198 O O . PRO A 1 277 ? 5.101 -0.212 -16.126 1.00 86.75 277 PRO A O 1
ATOM 2201 N N . ARG A 1 278 ? 4.117 1.789 -16.335 1.00 82.75 278 ARG A N 1
ATOM 2202 C CA . ARG A 1 278 ? 4.886 2.161 -17.533 1.00 82.75 278 ARG A CA 1
ATOM 2203 C C . ARG A 1 278 ? 6.385 2.215 -17.218 1.00 82.75 278 ARG A C 1
ATOM 2205 O O . ARG A 1 278 ? 6.787 2.804 -16.215 1.00 82.75 278 ARG A O 1
ATOM 2212 N N . GLY A 1 279 ? 7.198 1.610 -18.085 1.00 82.94 279 GLY A N 1
ATOM 2213 C CA . GLY A 1 279 ? 8.663 1.631 -17.992 1.00 82.94 279 GLY A CA 1
ATOM 2214 C C . GLY A 1 279 ? 9.265 0.831 -16.832 1.00 82.94 279 GLY A C 1
ATOM 2215 O O . GLY A 1 279 ? 10.463 0.935 -16.603 1.00 82.94 279 GLY A O 1
ATOM 2216 N N . ASN A 1 280 ? 8.465 0.050 -16.098 1.00 86.12 280 ASN A N 1
ATOM 2217 C CA . ASN A 1 280 ? 8.935 -0.813 -15.015 1.00 86.12 280 ASN A CA 1
ATOM 2218 C C . ASN A 1 280 ? 8.402 -2.239 -15.196 1.00 86.12 280 ASN A C 1
ATOM 2220 O O . ASN A 1 280 ? 7.455 -2.468 -15.947 1.00 86.12 280 ASN A O 1
ATOM 2224 N N . ALA A 1 281 ? 8.995 -3.194 -14.480 1.00 89.19 281 ALA A N 1
ATOM 2225 C CA . ALA A 1 281 ? 8.474 -4.554 -14.435 1.00 89.19 281 ALA A CA 1
ATOM 2226 C C . ALA A 1 281 ? 7.050 -4.581 -13.833 1.00 89.19 281 ALA A C 1
ATOM 2228 O O . ALA A 1 281 ? 6.758 -3.791 -12.923 1.00 89.19 281 ALA A O 1
ATOM 2229 N N . PRO A 1 282 ? 6.171 -5.489 -14.300 1.00 91.44 282 PRO A N 1
ATOM 2230 C CA . PRO A 1 282 ? 4.873 -5.712 -13.677 1.00 91.44 282 PRO A CA 1
ATOM 2231 C C . PRO A 1 282 ? 5.025 -6.014 -12.187 1.00 91.44 282 PRO A C 1
ATOM 2233 O O . PRO A 1 282 ? 5.951 -6.712 -11.767 1.00 91.44 282 PRO A O 1
ATOM 2236 N N . LEU A 1 283 ? 4.093 -5.516 -11.375 1.00 90.94 283 LEU A N 1
ATOM 2237 C CA . LEU A 1 283 ? 4.045 -5.930 -9.975 1.00 90.94 283 LEU A CA 1
ATOM 2238 C C . LEU A 1 283 ? 3.628 -7.404 -9.891 1.00 90.94 283 LEU A C 1
ATOM 2240 O O . LEU A 1 283 ? 2.914 -7.869 -10.778 1.00 90.94 283 LEU A O 1
ATOM 2244 N N . PRO A 1 284 ? 4.001 -8.135 -8.825 1.00 92.94 284 PRO A N 1
ATOM 2245 C CA . PRO A 1 284 ? 3.498 -9.485 -8.615 1.00 92.94 284 PRO A CA 1
ATOM 2246 C C . PRO A 1 284 ? 1.968 -9.515 -8.631 1.00 92.94 284 PRO A C 1
ATOM 2248 O O . PRO A 1 284 ? 1.307 -8.614 -8.085 1.00 92.94 284 PRO A O 1
ATOM 2251 N N . LEU A 1 285 ? 1.422 -10.545 -9.273 1.00 94.94 285 LEU A N 1
ATOM 2252 C CA . LEU A 1 285 ? 0.001 -10.848 -9.227 1.00 94.94 285 LEU A CA 1
ATOM 2253 C C . LEU A 1 285 ? -0.374 -11.193 -7.782 1.00 94.94 285 LEU A C 1
ATOM 2255 O O . LEU A 1 285 ? 0.373 -11.872 -7.080 1.00 94.94 285 LEU A O 1
ATOM 2259 N N . ALA A 1 286 ? -1.487 -10.635 -7.325 1.00 95.00 286 ALA A N 1
ATOM 2260 C CA . ALA A 1 286 ? -1.928 -10.731 -5.942 1.00 95.00 286 ALA A CA 1
ATOM 2261 C C . ALA A 1 286 ? -3.448 -10.855 -5.904 1.00 95.00 286 ALA A C 1
ATOM 2263 O O . ALA A 1 286 ? -4.130 -10.445 -6.851 1.00 95.00 286 ALA A O 1
ATOM 2264 N N . CYS A 1 287 ? -3.968 -11.366 -4.798 1.00 96.56 287 CYS A N 1
ATOM 2265 C CA . CYS A 1 287 ? -5.391 -11.465 -4.547 1.00 96.56 287 CYS A CA 1
ATOM 2266 C C . CYS A 1 287 ? -5.830 -10.543 -3.402 1.00 96.56 287 CYS A C 1
ATOM 2268 O O . CYS A 1 287 ? -5.041 -10.056 -2.579 1.00 96.56 287 CYS A O 1
ATOM 2270 N N . SER A 1 288 ? -7.124 -10.259 -3.366 1.00 96.38 288 SER A N 1
ATOM 2271 C CA . SER A 1 288 ? -7.752 -9.550 -2.267 1.00 96.38 288 SER A CA 1
ATOM 2272 C C . SER A 1 288 ? -9.190 -9.995 -2.058 1.00 96.38 288 SER A C 1
ATOM 2274 O O . SER A 1 288 ? -9.857 -10.478 -2.973 1.00 96.38 288 SER A O 1
ATOM 2276 N N . MET A 1 289 ? -9.655 -9.831 -0.828 1.00 97.00 289 MET A N 1
ATOM 2277 C CA . MET A 1 289 ? -11.008 -10.135 -0.387 1.00 97.00 289 MET A CA 1
ATOM 2278 C C . MET A 1 289 ? -11.579 -8.896 0.261 1.00 97.00 289 MET A C 1
ATOM 2280 O O . MET A 1 289 ? -10.889 -8.222 1.028 1.00 97.00 289 MET A O 1
ATOM 2284 N N . GLN A 1 290 ? -12.816 -8.561 -0.076 1.00 96.25 290 GLN A N 1
ATOM 2285 C CA . GLN A 1 290 ? -13.386 -7.283 0.311 1.00 96.25 290 GLN A CA 1
ATOM 2286 C C . GLN A 1 290 ? -14.885 -7.357 0.575 1.00 96.25 290 GLN A C 1
ATOM 2288 O O . GLN A 1 290 ? -15.636 -7.968 -0.180 1.00 96.25 290 GLN A O 1
ATOM 2293 N N . SER A 1 291 ? -15.328 -6.658 1.618 1.00 95.31 291 SER A N 1
ATOM 2294 C CA . SER A 1 291 ? -16.746 -6.446 1.921 1.00 95.31 291 SER A CA 1
ATOM 2295 C C . SER A 1 291 ? -17.035 -4.959 2.059 1.00 95.31 291 SER A C 1
ATOM 2297 O O . SER A 1 291 ? -16.213 -4.179 2.551 1.00 95.31 291 SER A O 1
ATOM 2299 N N . VAL A 1 292 ? -18.239 -4.586 1.636 1.00 94.62 292 VAL A N 1
ATOM 2300 C CA . VAL A 1 292 ? -18.882 -3.336 2.035 1.00 94.62 292 VAL A CA 1
ATOM 2301 C C . VAL A 1 292 ? -19.773 -3.662 3.224 1.00 94.62 292 VAL A C 1
ATOM 2303 O O . VAL A 1 292 ? -20.512 -4.643 3.197 1.00 94.62 292 VAL A O 1
ATOM 2306 N N . LEU A 1 293 ? -19.668 -2.871 4.278 1.00 94.88 293 LEU A N 1
ATOM 2307 C CA . LEU A 1 293 ? -20.495 -2.963 5.472 1.00 94.88 293 LEU A CA 1
ATOM 2308 C C . LEU A 1 293 ? -21.432 -1.749 5.509 1.00 94.88 293 LEU A C 1
ATOM 2310 O O . LEU A 1 293 ? -21.260 -0.787 4.750 1.00 94.88 293 LEU A O 1
ATOM 2314 N N . GLN A 1 294 ? -22.427 -1.787 6.389 1.00 93.62 294 GLN A N 1
ATOM 2315 C CA . GLN A 1 294 ? -23.286 -0.632 6.646 1.00 93.62 294 GLN A CA 1
ATOM 2316 C C . GLN A 1 294 ? -22.477 0.592 7.120 1.00 93.62 294 GLN A C 1
ATOM 2318 O O . GLN A 1 294 ? -21.282 0.520 7.423 1.00 93.62 294 GLN A O 1
ATOM 2323 N N . ASP A 1 295 ? -23.128 1.754 7.125 1.00 89.00 295 ASP A N 1
ATOM 2324 C CA . ASP A 1 295 ? -22.543 3.055 7.480 1.00 89.00 295 ASP A CA 1
ATOM 2325 C C . ASP A 1 295 ? -21.322 3.469 6.633 1.00 89.00 295 ASP A C 1
ATOM 2327 O O . ASP A 1 295 ? -20.547 4.345 7.035 1.00 89.00 295 ASP A O 1
ATOM 2331 N N . GLY A 1 296 ? -21.141 2.855 5.457 1.00 88.56 296 GLY A N 1
ATOM 2332 C CA . GLY A 1 296 ? -20.044 3.145 4.531 1.00 88.56 296 GLY A CA 1
ATOM 2333 C C . GLY A 1 296 ? -18.701 2.526 4.925 1.00 88.56 296 GLY A C 1
ATOM 2334 O O . GLY A 1 296 ? -17.675 2.892 4.353 1.00 88.56 296 GLY A O 1
ATOM 2335 N N . TRP A 1 297 ? -18.677 1.601 5.889 1.00 93.50 297 TRP A N 1
ATOM 2336 C CA . TRP A 1 297 ? -17.452 0.895 6.254 1.00 93.50 297 TRP A CA 1
ATOM 2337 C C . TRP A 1 297 ? -17.031 -0.094 5.167 1.00 93.50 297 TRP A C 1
ATOM 2339 O O . TRP A 1 297 ? -17.847 -0.776 4.553 1.00 93.50 297 TRP A O 1
ATOM 2349 N N . THR A 1 298 ? -15.727 -0.194 4.927 1.00 94.81 298 THR A N 1
ATOM 2350 C CA . THR A 1 298 ? -15.154 -1.181 4.005 1.00 94.81 298 THR A CA 1
ATOM 2351 C C . THR A 1 298 ? -14.041 -1.950 4.689 1.00 94.81 298 THR A C 1
ATOM 2353 O O . THR A 1 298 ? -13.273 -1.379 5.460 1.00 94.81 298 THR A O 1
ATOM 2356 N N . LEU A 1 299 ? -13.954 -3.244 4.397 1.00 95.56 299 LEU A N 1
ATOM 2357 C CA . LEU A 1 299 ? -12.900 -4.124 4.889 1.00 95.56 299 LEU A CA 1
ATOM 2358 C C . LEU A 1 299 ? -12.252 -4.818 3.699 1.00 95.56 299 LEU A C 1
ATOM 2360 O O . LEU A 1 299 ? -12.967 -5.394 2.879 1.00 95.56 299 LEU A O 1
ATOM 2364 N N . THR A 1 300 ? -10.923 -4.785 3.629 1.00 95.31 300 THR A N 1
ATOM 2365 C CA . THR A 1 300 ? -10.147 -5.461 2.587 1.00 95.31 300 THR A CA 1
ATOM 2366 C C . THR A 1 300 ? -8.966 -6.216 3.183 1.00 95.31 300 THR A C 1
ATOM 2368 O O . THR A 1 300 ? -8.175 -5.653 3.936 1.00 95.31 300 THR A O 1
ATOM 2371 N N . PHE A 1 301 ? -8.801 -7.471 2.790 1.00 95.31 301 PHE A N 1
ATOM 2372 C CA . PHE A 1 301 ? -7.613 -8.277 3.055 1.00 95.31 301 PHE A CA 1
ATOM 2373 C C . PHE A 1 301 ? -6.906 -8.560 1.735 1.00 95.31 301 PHE A C 1
ATOM 2375 O O . PHE A 1 301 ? -7.569 -8.768 0.724 1.00 95.31 301 PHE A O 1
ATOM 2382 N N . SER A 1 302 ? -5.577 -8.544 1.706 1.00 94.06 302 SER A N 1
ATOM 2383 C CA . SER A 1 302 ? -4.810 -8.848 0.492 1.00 94.06 302 SER A CA 1
ATOM 2384 C C . SER A 1 302 ? -3.487 -9.517 0.827 1.00 94.06 302 SER A C 1
ATOM 2386 O O . SER A 1 302 ? -2.879 -9.206 1.844 1.00 94.06 302 SER A O 1
ATOM 2388 N N . ASP A 1 303 ? -2.996 -10.387 -0.046 1.00 93.44 303 ASP A N 1
ATOM 2389 C CA . ASP A 1 303 ? -1.638 -10.942 0.041 1.00 93.44 303 ASP A CA 1
ATOM 2390 C C . ASP A 1 303 ? -0.577 -10.040 -0.627 1.00 93.44 303 ASP A C 1
ATOM 2392 O O . ASP A 1 303 ? 0.619 -10.352 -0.651 1.00 93.44 303 ASP A O 1
ATOM 2396 N N . ARG A 1 304 ? -0.984 -8.881 -1.157 1.00 89.38 304 ARG A N 1
ATOM 2397 C CA . ARG A 1 304 ? -0.065 -7.921 -1.760 1.00 89.38 304 ARG A CA 1
ATOM 2398 C C . ARG A 1 304 ? 0.784 -7.248 -0.687 1.00 89.38 304 ARG A C 1
ATOM 2400 O O . ARG A 1 304 ? 0.265 -6.671 0.264 1.00 89.38 304 ARG A O 1
ATOM 2407 N N . LYS A 1 305 ? 2.101 -7.195 -0.911 1.00 87.12 305 LYS A N 1
ATOM 2408 C CA . LYS A 1 305 ? 3.009 -6.371 -0.097 1.00 87.12 305 LYS A CA 1
ATOM 2409 C C . LYS A 1 305 ? 2.576 -4.897 -0.115 1.00 87.12 305 LYS A C 1
ATOM 2411 O O . LYS A 1 305 ? 2.295 -4.369 -1.196 1.00 87.12 305 LYS A O 1
ATOM 2416 N N . PRO A 1 306 ? 2.573 -4.188 1.028 1.00 81.50 306 PRO A N 1
ATOM 2417 C CA . PRO A 1 306 ? 2.130 -2.803 1.050 1.00 81.50 306 PRO A CA 1
ATOM 2418 C C . PRO A 1 306 ? 3.026 -1.904 0.212 1.00 81.50 306 PRO A C 1
ATOM 2420 O O . PRO A 1 306 ? 4.252 -1.945 0.303 1.00 81.50 306 PRO A O 1
ATOM 2423 N N . ILE A 1 307 ? 2.392 -1.017 -0.544 1.00 78.69 307 ILE A N 1
ATOM 2424 C CA . ILE A 1 307 ? 3.075 0.026 -1.302 1.00 78.69 307 ILE A CA 1
ATOM 2425 C C . ILE A 1 307 ? 3.052 1.298 -0.452 1.00 78.69 307 ILE A C 1
ATOM 2427 O O . ILE A 1 307 ? 1.997 1.692 0.046 1.00 78.69 307 ILE A O 1
ATOM 2431 N N . ALA A 1 308 ? 4.202 1.958 -0.278 1.00 70.62 308 ALA A N 1
ATOM 2432 C CA . ALA A 1 308 ? 4.318 3.145 0.578 1.00 70.62 308 ALA A CA 1
ATOM 2433 C C . ALA A 1 308 ? 3.340 4.265 0.176 1.00 70.62 308 ALA A C 1
ATOM 2435 O O . ALA A 1 308 ? 2.721 4.875 1.043 1.00 70.62 308 ALA A O 1
ATOM 2436 N N . ALA A 1 309 ? 3.131 4.471 -1.130 1.00 70.69 309 ALA A N 1
ATOM 2437 C CA . ALA A 1 309 ? 2.161 5.432 -1.663 1.00 70.69 309 ALA A CA 1
ATOM 2438 C C . ALA A 1 309 ? 0.708 5.137 -1.238 1.00 70.69 309 ALA A C 1
ATOM 2440 O O . ALA A 1 309 ? -0.113 6.051 -1.174 1.00 70.69 309 ALA A O 1
ATOM 2441 N N . GLY A 1 310 ? 0.400 3.887 -0.871 1.00 73.62 310 GLY A N 1
ATOM 2442 C CA . GLY A 1 310 ? -0.904 3.483 -0.351 1.00 73.62 310 GLY A CA 1
ATOM 2443 C C . GLY A 1 310 ? -1.291 4.178 0.960 1.00 73.62 310 GLY A C 1
ATOM 2444 O O . GLY A 1 310 ? -2.466 4.187 1.313 1.00 73.62 310 GLY A O 1
ATOM 2445 N N . SER A 1 311 ? -0.350 4.804 1.683 1.00 75.38 311 SER A N 1
ATOM 2446 C CA . SER A 1 311 ? -0.683 5.590 2.878 1.00 75.38 311 SER A CA 1
ATOM 2447 C C . SER A 1 311 ? -1.490 6.854 2.563 1.00 75.38 311 SER A C 1
ATOM 2449 O O . SER A 1 311 ? -2.302 7.268 3.389 1.00 75.38 311 SER A O 1
ATOM 2451 N N . MET A 1 312 ? -1.320 7.441 1.373 1.00 72.88 312 MET A N 1
ATOM 2452 C CA . MET A 1 312 ? -2.002 8.684 0.992 1.00 72.88 312 MET A CA 1
ATOM 2453 C C . MET A 1 312 ? -3.499 8.475 0.754 1.00 72.88 312 MET A C 1
ATOM 2455 O O . MET A 1 312 ? -4.296 9.339 1.107 1.00 72.88 312 MET A O 1
ATOM 2459 N N . ILE A 1 313 ? -3.877 7.305 0.234 1.00 80.31 313 ILE A N 1
ATOM 2460 C CA . ILE A 1 313 ? -5.260 6.953 -0.131 1.00 80.31 313 ILE A CA 1
ATOM 2461 C C . ILE A 1 313 ? -6.054 6.314 1.021 1.00 80.31 313 ILE A C 1
ATOM 2463 O O . ILE A 1 313 ? -7.150 5.792 0.832 1.00 80.31 313 ILE A O 1
ATOM 2467 N N . ARG A 1 314 ? -5.497 6.319 2.236 1.00 83.69 314 ARG A N 1
ATOM 2468 C CA . ARG A 1 314 ? -6.145 5.762 3.430 1.00 83.69 314 ARG A CA 1
ATOM 2469 C C . ARG A 1 314 ? -7.353 6.587 3.846 1.00 83.69 314 ARG A C 1
ATOM 2471 O O . ARG A 1 314 ? -7.193 7.771 4.139 1.00 83.69 314 ARG A O 1
ATOM 2478 N N . ARG A 1 315 ? -8.511 5.940 3.980 1.00 87.69 315 ARG A N 1
ATOM 2479 C CA . ARG A 1 315 ? -9.774 6.552 4.421 1.00 87.69 315 ARG A CA 1
ATOM 2480 C C . ARG A 1 315 ? -10.089 6.210 5.878 1.00 87.69 315 ARG A C 1
ATOM 2482 O O . ARG A 1 315 ? -9.587 5.220 6.407 1.00 87.69 315 ARG A O 1
ATOM 2489 N N . ARG A 1 316 ? -10.942 7.028 6.500 1.00 87.19 316 ARG A N 1
ATOM 2490 C CA . ARG A 1 316 ? -11.399 6.866 7.892 1.00 87.19 316 ARG A CA 1
ATOM 2491 C C . ARG A 1 316 ? -12.234 5.600 8.094 1.00 87.19 316 ARG A C 1
ATOM 2493 O O . ARG A 1 316 ? -11.951 4.830 9.000 1.00 87.19 316 ARG A O 1
ATOM 2500 N N . LYS A 1 317 ? -13.194 5.341 7.202 1.00 91.62 317 LYS A N 1
ATOM 2501 C CA . LYS A 1 317 ? -14.081 4.165 7.241 1.00 91.62 317 LYS A CA 1
ATOM 2502 C C . LYS A 1 317 ? -13.608 3.002 6.355 1.00 91.62 317 LYS A C 1
ATOM 2504 O O . LYS A 1 317 ? -14.406 2.259 5.793 1.00 91.62 317 LYS A O 1
ATOM 2509 N N . ALA A 1 318 ? -12.297 2.856 6.178 1.00 91.81 318 ALA A N 1
ATOM 2510 C CA . ALA A 1 318 ? -11.725 1.759 5.402 1.00 91.81 318 ALA A CA 1
ATOM 2511 C C . ALA A 1 318 ? -10.680 1.025 6.229 1.00 91.81 318 ALA A C 1
ATOM 2513 O O . ALA A 1 318 ? -9.697 1.630 6.654 1.00 91.81 318 ALA A O 1
ATOM 2514 N N . LEU A 1 319 ? -10.885 -0.273 6.408 1.00 93.19 319 LEU A N 1
ATOM 2515 C CA . LEU A 1 319 ? -9.949 -1.180 7.038 1.00 93.19 319 LEU A CA 1
ATOM 2516 C C . LEU A 1 319 ? -9.241 -1.976 5.945 1.00 93.19 319 LEU A C 1
ATOM 2518 O O . LEU A 1 319 ? -9.874 -2.501 5.029 1.00 93.19 319 LEU A O 1
ATOM 2522 N N . SER A 1 320 ? -7.920 -2.059 6.027 1.00 91.44 320 SER A N 1
ATOM 2523 C CA . SER A 1 320 ? -7.113 -2.817 5.081 1.00 91.44 320 SER A CA 1
ATOM 2524 C C . SER A 1 320 ? -5.998 -3.551 5.801 1.00 91.44 320 SER A C 1
ATOM 2526 O O . SER A 1 320 ? -5.208 -2.931 6.511 1.00 91.44 320 SER A O 1
ATOM 2528 N N . VAL A 1 321 ? -5.921 -4.861 5.598 1.00 91.50 321 VAL A N 1
ATOM 2529 C CA . VAL A 1 321 ? -4.873 -5.717 6.154 1.00 91.50 321 VAL A CA 1
ATOM 2530 C C . VAL A 1 321 ? -4.145 -6.395 5.005 1.00 91.50 321 VAL A C 1
ATOM 2532 O O . VAL A 1 321 ? -4.762 -6.966 4.108 1.00 91.50 321 VAL A O 1
ATOM 2535 N N . SER A 1 322 ? -2.819 -6.313 5.011 1.00 90.62 322 SER A N 1
ATOM 2536 C CA . SER A 1 322 ? -1.982 -7.034 4.057 1.00 90.62 322 SER A CA 1
ATOM 2537 C C . SER A 1 322 ? -1.325 -8.229 4.750 1.00 90.62 322 SER A C 1
ATOM 2539 O O . SER A 1 322 ? -0.626 -8.051 5.742 1.00 90.62 322 SER A O 1
ATOM 2541 N N . MET A 1 323 ? -1.474 -9.432 4.208 1.00 90.81 323 MET A N 1
ATOM 2542 C CA . MET A 1 323 ? -0.899 -10.672 4.736 1.00 90.81 323 MET A CA 1
ATOM 2543 C C . MET A 1 323 ? -0.039 -11.363 3.663 1.00 90.81 323 MET A C 1
ATOM 2545 O O . MET A 1 323 ? -0.452 -12.372 3.087 1.00 90.81 323 MET A O 1
ATOM 2549 N N . PRO A 1 324 ? 1.150 -10.825 3.326 1.00 89.19 324 PRO A N 1
ATOM 2550 C CA . PRO A 1 324 ? 1.927 -11.336 2.205 1.00 89.19 324 PRO A CA 1
ATOM 2551 C C . PRO A 1 324 ? 2.398 -12.770 2.424 1.00 89.19 324 PRO A C 1
ATOM 2553 O O . PRO A 1 324 ? 2.916 -13.098 3.488 1.00 89.19 324 PRO A O 1
ATOM 2556 N N . GLY A 1 325 ? 2.251 -13.608 1.396 1.00 85.69 325 GLY A N 1
ATOM 2557 C CA . GLY A 1 325 ? 2.644 -15.021 1.438 1.00 85.69 325 GLY A CA 1
ATOM 2558 C C . GLY A 1 325 ? 1.688 -15.932 2.215 1.00 85.69 325 GLY A C 1
ATOM 2559 O O . GLY A 1 325 ? 1.986 -17.111 2.376 1.00 85.69 325 GLY A O 1
ATOM 2560 N N . THR A 1 326 ? 0.553 -15.413 2.689 1.00 89.12 326 THR A N 1
ATOM 2561 C CA . THR A 1 326 ? -0.501 -16.225 3.314 1.00 89.12 326 THR A CA 1
ATOM 2562 C C . THR A 1 326 ? -1.321 -16.931 2.235 1.00 89.12 326 THR A C 1
ATOM 2564 O O . THR A 1 326 ? -1.617 -16.338 1.201 1.00 89.12 326 THR A O 1
ATOM 2567 N N . ALA A 1 327 ? -1.696 -18.190 2.468 1.00 92.69 327 ALA A N 1
ATOM 2568 C CA . ALA A 1 327 ? -2.562 -18.933 1.554 1.00 92.69 327 ALA A CA 1
ATOM 2569 C C . ALA A 1 327 ? -3.960 -18.295 1.459 1.00 92.69 327 ALA A C 1
ATOM 2571 O O . ALA A 1 327 ? -4.493 -17.820 2.464 1.00 92.69 327 ALA A O 1
ATOM 2572 N N . SER A 1 328 ? -4.586 -18.336 0.278 1.00 94.19 328 SER A N 1
ATOM 2573 C CA . SER A 1 328 ? -5.884 -17.689 0.022 1.00 94.19 328 SER A CA 1
ATOM 2574 C C . SER A 1 328 ? -6.995 -18.154 0.975 1.00 94.19 328 SER A C 1
ATOM 2576 O O . SER A 1 328 ? -7.811 -17.345 1.406 1.00 94.19 328 SER A O 1
ATOM 2578 N N . SER A 1 329 ? -6.998 -19.426 1.383 1.00 95.56 329 SER A N 1
ATOM 2579 C CA . SER A 1 329 ? -7.962 -19.962 2.357 1.00 95.56 329 SER A CA 1
ATOM 2580 C C . SER A 1 329 ? -7.800 -19.367 3.757 1.00 95.56 329 SER A C 1
ATOM 2582 O O . SER A 1 329 ? -8.784 -18.960 4.376 1.00 95.56 329 SER A O 1
ATOM 2584 N N . ALA A 1 330 ? -6.563 -19.251 4.240 1.00 95.00 330 ALA A N 1
ATOM 2585 C CA . ALA A 1 330 ? -6.264 -18.596 5.509 1.00 95.00 330 ALA A CA 1
ATOM 2586 C C . ALA A 1 330 ? -6.566 -17.087 5.447 1.00 95.00 330 ALA A C 1
ATOM 2588 O O . ALA A 1 330 ? -7.066 -16.519 6.418 1.00 95.00 330 ALA A O 1
ATOM 2589 N N . LEU A 1 331 ? -6.337 -16.451 4.289 1.00 95.06 331 LEU A N 1
ATOM 2590 C CA . LEU A 1 331 ? -6.711 -15.056 4.045 1.00 95.06 331 LEU A CA 1
ATOM 2591 C C . LEU A 1 331 ? -8.232 -14.854 4.172 1.00 95.06 331 LEU A C 1
ATOM 2593 O O . LEU A 1 331 ? -8.659 -13.898 4.821 1.00 95.06 331 LEU A O 1
ATOM 2597 N N . LEU A 1 332 ? -9.039 -15.769 3.616 1.00 96.94 332 LEU A N 1
ATOM 2598 C CA . LEU A 1 332 ? -10.502 -15.738 3.731 1.00 96.94 332 LEU A CA 1
ATOM 2599 C C . LEU A 1 332 ? -10.966 -15.893 5.172 1.00 96.94 332 LEU A C 1
ATOM 2601 O O . LEU A 1 332 ? -11.805 -15.121 5.627 1.00 96.94 332 LEU A O 1
ATOM 2605 N N . GLN A 1 333 ? -10.415 -16.863 5.898 1.00 96.81 333 GLN A N 1
ATOM 2606 C CA . GLN A 1 333 ? -10.780 -17.091 7.296 1.00 96.81 333 GLN A CA 1
ATOM 2607 C C . GLN A 1 333 ? -10.483 -15.862 8.162 1.00 96.81 333 GLN A C 1
ATOM 2609 O O . GLN A 1 333 ? -11.373 -15.388 8.869 1.00 96.81 333 GLN A O 1
ATOM 2614 N N . ALA A 1 334 ? -9.279 -15.295 8.044 1.00 95.25 334 ALA A N 1
ATOM 2615 C CA . ALA A 1 334 ? -8.896 -14.095 8.785 1.00 95.25 334 ALA A CA 1
ATOM 2616 C C . ALA A 1 334 ? -9.782 -12.889 8.424 1.00 95.25 334 ALA A C 1
ATOM 2618 O O . ALA A 1 334 ? -10.225 -12.147 9.304 1.00 95.25 334 ALA A O 1
ATOM 2619 N N . PHE A 1 335 ? -10.096 -12.725 7.135 1.00 97.12 335 PHE A N 1
ATOM 2620 C CA . PHE A 1 335 ? -11.016 -11.697 6.656 1.00 97.12 335 PHE A CA 1
ATOM 2621 C C . PHE A 1 335 ? -12.418 -11.843 7.265 1.00 97.12 335 PHE A C 1
ATOM 2623 O O . PHE A 1 335 ? -12.979 -10.861 7.754 1.00 97.12 335 PHE A O 1
ATOM 2630 N N . LEU A 1 336 ? -12.988 -13.052 7.249 1.00 97.50 336 LEU A N 1
ATOM 2631 C CA . LEU A 1 336 ? -14.331 -13.314 7.771 1.00 97.50 336 LEU A CA 1
ATOM 2632 C C . LEU A 1 336 ? -14.398 -13.109 9.287 1.00 97.50 336 LEU A C 1
ATOM 2634 O O . LEU A 1 336 ? -15.335 -12.467 9.760 1.00 97.50 336 LEU A O 1
ATOM 2638 N N . GLN A 1 337 ? -13.386 -13.577 10.022 1.00 97.00 337 GLN A N 1
ATOM 2639 C CA . GLN A 1 337 ? -13.286 -13.398 11.471 1.00 97.00 337 GLN A CA 1
ATOM 2640 C C . GLN A 1 337 ? -13.225 -11.913 11.845 1.00 97.00 337 GLN A C 1
ATOM 2642 O O . GLN A 1 337 ? -13.997 -11.444 12.682 1.00 97.00 337 GLN A O 1
ATOM 2647 N N . MET A 1 338 ? -12.356 -11.143 11.183 1.00 94.81 338 MET A N 1
ATOM 2648 C CA . MET A 1 338 ? -12.252 -9.708 11.445 1.00 94.81 338 MET A CA 1
ATOM 2649 C C . MET A 1 338 ? -13.529 -8.965 11.044 1.00 94.81 338 MET A C 1
ATOM 2651 O O . MET A 1 338 ? -13.945 -8.033 11.730 1.00 94.81 338 MET A O 1
ATOM 2655 N N . ARG A 1 339 ? -14.179 -9.371 9.949 1.00 96.56 339 ARG A N 1
ATOM 2656 C CA . ARG A 1 339 ? -15.457 -8.790 9.537 1.00 96.56 339 ARG A CA 1
ATOM 2657 C C . ARG A 1 339 ? -16.523 -8.980 10.604 1.00 96.56 339 ARG A C 1
ATOM 2659 O O . ARG A 1 339 ? -17.236 -8.028 10.905 1.00 96.56 339 ARG A O 1
ATOM 2666 N N . GLU A 1 340 ? -16.644 -10.190 11.137 1.00 96.50 340 GLU A N 1
ATOM 2667 C CA . GLU A 1 340 ? -17.607 -10.502 12.188 1.00 96.50 340 GLU A CA 1
ATOM 2668 C C . GLU A 1 340 ? -17.334 -9.676 13.445 1.00 96.50 340 GLU A C 1
ATOM 2670 O O . GLU A 1 340 ? -18.248 -9.023 13.944 1.00 96.50 340 GLU A O 1
ATOM 2675 N N . GLN A 1 341 ? -16.073 -9.590 13.873 1.00 94.69 341 GLN A N 1
ATOM 2676 C CA . GLN A 1 341 ? -15.674 -8.751 15.000 1.00 94.69 341 GLN A CA 1
ATOM 2677 C C . GLN A 1 341 ? -16.037 -7.273 14.784 1.00 94.69 341 GLN A C 1
ATOM 2679 O O . GLN A 1 341 ? -16.651 -6.658 15.649 1.00 94.69 341 GLN A O 1
ATOM 2684 N N . VAL A 1 342 ? -15.712 -6.700 13.620 1.00 94.56 342 VAL A N 1
ATOM 2685 C CA . VAL A 1 342 ? -16.042 -5.300 13.298 1.00 94.56 342 VAL A CA 1
ATOM 2686 C C . VAL A 1 342 ? -17.556 -5.082 13.280 1.00 94.56 342 VAL A C 1
ATOM 2688 O O . VAL A 1 342 ? -18.036 -4.064 13.774 1.00 94.56 342 VAL A O 1
ATOM 2691 N N . CYS A 1 343 ? -18.316 -6.034 12.735 1.00 95.00 343 CYS A N 1
ATOM 2692 C CA . CYS A 1 343 ? -19.776 -5.981 12.729 1.00 95.00 343 CYS A CA 1
ATOM 2693 C C . CYS A 1 343 ? -20.347 -6.006 14.152 1.00 95.00 343 CYS A C 1
ATOM 2695 O O . CYS A 1 343 ? -21.226 -5.208 14.461 1.00 95.00 343 CYS A O 1
ATOM 2697 N N . GLN A 1 344 ? -19.812 -6.860 15.029 1.00 94.31 344 GLN A N 1
ATOM 2698 C CA . GLN A 1 344 ? -20.217 -6.946 16.433 1.00 94.31 344 GLN A CA 1
ATOM 2699 C C . GLN A 1 344 ? -19.852 -5.679 17.218 1.00 94.31 344 GLN A C 1
ATOM 2701 O O . GLN A 1 344 ? -20.722 -5.086 17.850 1.00 94.31 344 GLN A O 1
ATOM 2706 N N . ASP A 1 345 ? -18.599 -5.223 17.136 1.00 92.06 345 ASP A N 1
ATOM 2707 C CA . ASP A 1 345 ? -18.109 -4.046 17.867 1.00 92.06 345 ASP A CA 1
ATOM 2708 C C . ASP A 1 345 ? -18.830 -2.757 17.462 1.00 92.06 345 ASP A C 1
ATOM 2710 O O . ASP A 1 345 ? -19.029 -1.861 18.284 1.00 92.06 345 ASP A O 1
ATOM 2714 N N . LEU A 1 346 ? -19.197 -2.646 16.183 1.00 92.06 346 LEU A N 1
ATOM 2715 C CA . LEU A 1 346 ? -19.909 -1.483 15.678 1.00 92.06 346 LEU A CA 1
ATOM 2716 C C . LEU A 1 346 ? -21.430 -1.669 15.704 1.00 92.06 346 LEU A C 1
ATOM 2718 O O . LEU A 1 346 ? -22.139 -0.683 15.573 1.00 92.06 346 LEU A O 1
ATOM 2722 N N . GLY A 1 347 ? -21.973 -2.873 15.876 1.00 92.12 347 GLY A N 1
ATOM 2723 C CA . GLY A 1 347 ? -23.413 -3.112 15.714 1.00 92.12 347 GLY A CA 1
ATOM 2724 C C . GLY A 1 347 ? -23.901 -2.845 14.282 1.00 92.12 347 GLY A C 1
ATOM 2725 O O . GLY A 1 347 ? -24.992 -2.317 14.086 1.00 92.12 347 GLY A O 1
ATOM 2726 N N . ILE A 1 348 ? -23.070 -3.163 13.286 1.00 94.69 348 ILE A N 1
ATOM 2727 C CA . ILE A 1 348 ? -23.372 -3.025 11.852 1.00 94.69 348 ILE A CA 1
ATOM 2728 C C . ILE A 1 348 ? -23.393 -4.399 11.179 1.00 94.69 348 ILE A C 1
ATOM 2730 O O . ILE A 1 348 ? -22.907 -5.378 11.735 1.00 94.69 348 ILE A O 1
ATOM 2734 N N . SER A 1 349 ? -23.924 -4.484 9.961 1.00 94.50 349 SER A N 1
ATOM 2735 C CA . SER A 1 349 ? -23.960 -5.725 9.173 1.00 94.50 349 SER A CA 1
ATOM 2736 C C . SER A 1 349 ? -23.232 -5.603 7.826 1.00 94.50 349 SER A C 1
ATOM 2738 O O . SER A 1 349 ? -23.111 -4.497 7.287 1.00 94.50 349 SER A O 1
ATOM 2740 N N . PRO A 1 350 ? -22.776 -6.724 7.230 1.00 94.25 350 PRO A N 1
ATOM 2741 C CA . PRO A 1 350 ? -22.320 -6.748 5.844 1.00 94.25 350 PRO A CA 1
ATOM 2742 C C . PRO A 1 350 ? -23.454 -6.392 4.877 1.00 94.25 350 PRO A C 1
ATOM 2744 O O . PRO A 1 350 ? -24.592 -6.832 5.052 1.00 94.25 350 PRO A O 1
ATOM 2747 N N . MET A 1 351 ? -23.136 -5.629 3.832 1.00 93.38 351 MET A N 1
ATOM 2748 C CA . MET A 1 351 ? -24.055 -5.409 2.718 1.00 93.38 351 MET A CA 1
ATOM 2749 C C . MET A 1 351 ? -24.211 -6.716 1.937 1.00 93.38 351 MET A C 1
ATOM 2751 O O . MET A 1 351 ? -23.221 -7.383 1.651 1.00 93.38 351 MET A O 1
ATOM 2755 N N . LYS A 1 352 ? -25.450 -7.075 1.589 1.00 91.19 352 LYS A N 1
ATOM 2756 C CA . LYS A 1 352 ? -25.774 -8.347 0.918 1.00 91.19 352 LYS A CA 1
ATOM 2757 C C . LYS A 1 352 ? -25.782 -8.272 -0.611 1.00 91.19 352 LYS A C 1
ATOM 2759 O O . LYS A 1 352 ? -26.230 -9.208 -1.255 1.00 91.19 352 LYS A O 1
ATOM 2764 N N . ASP A 1 353 ? -25.322 -7.162 -1.174 1.00 87.25 353 ASP A N 1
ATOM 2765 C CA . ASP A 1 353 ? -25.307 -6.941 -2.616 1.00 87.25 353 ASP A CA 1
ATOM 2766 C C . ASP A 1 353 ? -23.977 -7.428 -3.207 1.00 87.25 353 ASP A C 1
ATOM 2768 O O . ASP A 1 353 ? -22.927 -6.804 -3.030 1.00 87.25 353 ASP A O 1
ATOM 2772 N N . ASP A 1 354 ? -24.032 -8.595 -3.841 1.00 88.25 354 ASP A N 1
ATOM 2773 C CA . ASP A 1 354 ? -22.915 -9.334 -4.431 1.00 88.25 354 ASP A CA 1
ATOM 2774 C C . ASP A 1 354 ? -22.904 -9.260 -5.971 1.00 88.25 354 ASP A C 1
ATOM 2776 O O . ASP A 1 354 ? -22.258 -10.068 -6.643 1.00 88.25 354 ASP A O 1
ATOM 2780 N N . THR A 1 355 ? -23.578 -8.251 -6.530 1.00 93.75 355 THR A N 1
ATOM 2781 C CA . THR A 1 355 ? -23.660 -7.993 -7.973 1.00 93.75 355 THR A CA 1
ATOM 2782 C C . THR A 1 355 ? -22.441 -7.242 -8.523 1.00 93.75 355 THR A C 1
ATOM 2784 O O . THR A 1 355 ? -21.684 -6.585 -7.796 1.00 93.75 355 THR A O 1
ATOM 2787 N N . LEU A 1 356 ? -22.249 -7.312 -9.845 1.00 92.88 356 LEU A N 1
ATOM 2788 C CA . LEU A 1 356 ? -21.215 -6.541 -10.542 1.00 92.88 356 LEU A CA 1
ATOM 2789 C C . LEU A 1 356 ? -21.470 -5.031 -10.407 1.00 92.88 356 LEU A C 1
ATOM 2791 O O . LEU A 1 356 ? -20.541 -4.254 -10.184 1.00 92.88 356 LEU A O 1
ATOM 2795 N N . GLU A 1 357 ? -22.729 -4.616 -10.500 1.00 94.44 357 GLU A N 1
ATOM 2796 C CA . GLU A 1 357 ? -23.171 -3.227 -10.400 1.00 94.44 357 GLU A CA 1
ATOM 2797 C C . GLU A 1 357 ? -22.831 -2.641 -9.026 1.00 94.44 357 GLU A C 1
ATOM 2799 O O . GLU A 1 357 ? -22.297 -1.531 -8.937 1.00 94.44 357 GLU A O 1
ATOM 2804 N N . ALA A 1 358 ? -23.050 -3.408 -7.954 1.00 91.88 358 ALA A N 1
ATOM 2805 C CA . ALA A 1 358 ? -22.686 -3.008 -6.600 1.00 91.88 358 ALA A CA 1
ATOM 2806 C C . ALA A 1 358 ? -21.176 -2.851 -6.421 1.00 91.88 358 ALA A C 1
ATOM 2808 O O . ALA A 1 358 ? -20.715 -1.894 -5.783 1.00 91.88 358 ALA A O 1
ATOM 2809 N N . TYR A 1 359 ? -20.391 -3.751 -7.020 1.00 93.69 359 TYR A N 1
ATOM 2810 C CA . TYR A 1 359 ? -18.939 -3.626 -7.038 1.00 93.69 359 TYR A CA 1
ATOM 2811 C C . TYR A 1 359 ? -18.492 -2.350 -7.768 1.00 93.69 359 TYR A C 1
ATOM 2813 O O . TYR A 1 359 ? -17.699 -1.576 -7.224 1.00 93.69 359 TYR A O 1
ATOM 2821 N N . ILE A 1 360 ? -19.039 -2.075 -8.956 1.00 93.31 360 ILE A N 1
ATOM 2822 C CA . ILE A 1 360 ? -18.721 -0.866 -9.729 1.00 93.31 360 ILE A CA 1
ATOM 2823 C C . ILE A 1 360 ? -19.091 0.394 -8.935 1.00 93.31 360 ILE A C 1
ATOM 2825 O O . ILE A 1 360 ? -18.258 1.293 -8.785 1.00 93.31 360 ILE A O 1
ATOM 2829 N N . ALA A 1 361 ? -20.295 0.441 -8.357 1.00 91.44 361 ALA A N 1
ATOM 2830 C CA . ALA A 1 361 ? -20.757 1.562 -7.541 1.00 91.44 361 ALA A CA 1
ATOM 2831 C C . ALA A 1 361 ? -19.847 1.797 -6.322 1.00 91.44 361 ALA A C 1
ATOM 2833 O O . ALA A 1 361 ? -19.502 2.938 -5.998 1.00 91.44 361 ALA A O 1
ATOM 2834 N N . LYS A 1 362 ? -19.393 0.719 -5.670 1.00 91.62 362 LYS A N 1
ATOM 2835 C CA . LYS A 1 362 ? -18.416 0.787 -4.578 1.00 91.62 362 LYS A CA 1
ATOM 2836 C C . LYS A 1 362 ? -17.089 1.390 -5.042 1.00 91.62 362 LYS A C 1
ATOM 2838 O O . LYS A 1 362 ? -16.543 2.248 -4.339 1.00 91.62 362 LYS A O 1
ATOM 2843 N N . VAL A 1 363 ? -16.538 0.934 -6.168 1.00 91.31 363 VAL A N 1
ATOM 2844 C CA . VAL A 1 363 ? -15.246 1.433 -6.667 1.00 91.31 363 VAL A CA 1
ATOM 2845 C C . VAL A 1 363 ? -15.351 2.907 -7.062 1.00 91.31 363 VAL A C 1
ATOM 2847 O O . VAL A 1 363 ? -14.473 3.687 -6.696 1.00 91.31 363 VAL A O 1
ATOM 2850 N N . GLN A 1 364 ? -16.444 3.314 -7.715 1.00 90.56 364 GLN A N 1
ATOM 2851 C CA . GLN A 1 364 ? -16.704 4.719 -8.048 1.00 90.56 364 GLN A CA 1
ATOM 2852 C C . GLN A 1 364 ? -16.801 5.594 -6.793 1.00 90.56 364 GLN A C 1
ATOM 2854 O O . GLN A 1 364 ? -16.087 6.590 -6.689 1.00 90.56 364 GLN A O 1
ATOM 2859 N N . ARG A 1 365 ? -17.593 5.185 -5.792 1.00 89.12 365 ARG A N 1
ATOM 2860 C CA . ARG A 1 365 ? -17.684 5.899 -4.507 1.00 89.12 365 ARG A CA 1
ATOM 2861 C C . ARG A 1 365 ? -16.320 6.014 -3.827 1.00 89.12 365 ARG A C 1
ATOM 2863 O O . ARG A 1 365 ? -15.933 7.085 -3.372 1.00 89.12 365 ARG A O 1
ATOM 2870 N N . THR A 1 366 ? -15.566 4.917 -3.807 1.00 88.81 366 THR A N 1
ATOM 2871 C CA . THR A 1 366 ? -14.223 4.872 -3.214 1.00 88.81 366 THR A CA 1
ATOM 2872 C C . THR A 1 366 ? -13.258 5.828 -3.920 1.00 88.81 366 THR A C 1
ATOM 2874 O O . THR A 1 366 ? -12.449 6.464 -3.248 1.00 88.81 366 THR A O 1
ATOM 2877 N N . ALA A 1 367 ? -13.345 5.964 -5.247 1.00 87.69 367 ALA A N 1
ATOM 2878 C CA . ALA A 1 367 ? -12.534 6.911 -6.011 1.00 87.69 367 ALA A CA 1
ATOM 2879 C C . ALA A 1 367 ? -12.789 8.359 -5.565 1.00 87.69 367 ALA A C 1
ATOM 2881 O O . ALA A 1 367 ? -11.839 9.087 -5.265 1.00 87.69 367 ALA A O 1
ATOM 2882 N N . THR A 1 368 ? -14.064 8.740 -5.447 1.00 87.44 368 THR A N 1
ATOM 2883 C CA . THR A 1 368 ? -14.486 10.067 -4.977 1.00 87.44 368 THR A CA 1
ATOM 2884 C C . THR A 1 368 ? -14.015 10.333 -3.550 1.00 87.44 368 THR A C 1
ATOM 2886 O O . THR A 1 368 ? -13.333 11.328 -3.311 1.00 87.44 368 THR A O 1
ATOM 2889 N N . GLU A 1 369 ? -14.262 9.403 -2.622 1.00 87.38 369 GLU A N 1
ATOM 2890 C CA . GLU A 1 369 ? -13.852 9.540 -1.216 1.00 87.38 369 GLU A CA 1
ATOM 2891 C C . GLU A 1 369 ? -12.327 9.657 -1.055 1.00 87.38 369 GLU A C 1
ATOM 2893 O O . GLU A 1 369 ? -11.828 10.409 -0.215 1.00 87.38 369 GLU A O 1
ATOM 2898 N N . ILE A 1 370 ? -11.555 8.907 -1.851 1.00 86.94 370 ILE A N 1
ATOM 2899 C CA . ILE A 1 370 ? -10.091 9.002 -1.857 1.00 86.94 370 ILE A CA 1
ATOM 2900 C C . ILE A 1 370 ? -9.655 10.384 -2.359 1.00 86.94 370 ILE A C 1
ATOM 2902 O O . ILE A 1 370 ? -8.781 11.007 -1.750 1.00 86.94 370 ILE A O 1
ATOM 2906 N N . HIS A 1 371 ? -10.250 10.867 -3.451 1.00 86.75 371 HIS A N 1
ATOM 2907 C CA . HIS A 1 371 ? -9.934 12.178 -4.010 1.00 86.75 371 HIS A CA 1
ATOM 2908 C C . HIS A 1 371 ? -10.247 13.310 -3.014 1.00 86.75 371 HIS A C 1
ATOM 2910 O O . HIS A 1 371 ? -9.397 14.170 -2.771 1.00 86.75 371 HIS A O 1
ATOM 2916 N N . GLU A 1 372 ? -11.418 13.279 -2.375 1.00 85.19 372 GLU A N 1
ATOM 2917 C CA . GLU A 1 372 ? -11.816 14.234 -1.332 1.00 85.19 372 GLU A CA 1
ATOM 2918 C C . GLU A 1 372 ? -10.894 14.163 -0.112 1.00 85.19 372 GLU A C 1
ATOM 2920 O O . GLU A 1 372 ? -10.366 15.187 0.327 1.00 85.19 372 GLU A O 1
ATOM 2925 N N . SER A 1 373 ? -10.578 12.958 0.370 1.00 84.19 373 SER A N 1
ATOM 2926 C CA . SER A 1 373 ? -9.681 12.787 1.515 1.00 84.19 373 SER A CA 1
ATOM 2927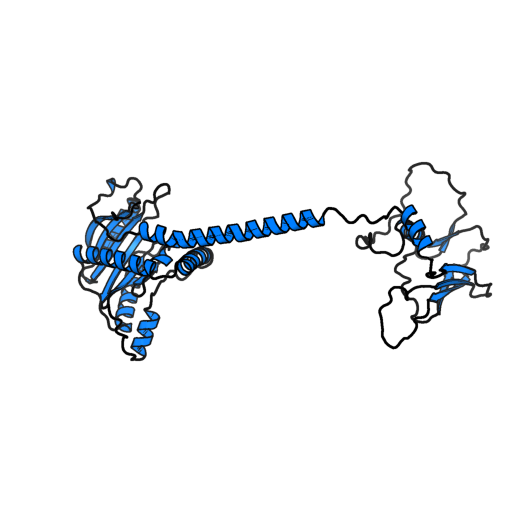 C C . SER A 1 373 ? -8.278 13.354 1.258 1.00 84.19 373 SER A C 1
ATOM 2929 O O . SER A 1 373 ? -7.686 13.973 2.148 1.00 84.19 373 SER A O 1
ATOM 2931 N N . VAL A 1 374 ? -7.732 13.181 0.049 1.00 83.56 374 VAL A N 1
ATOM 2932 C CA . VAL A 1 374 ? -6.434 13.771 -0.324 1.00 83.56 374 VAL A CA 1
ATOM 2933 C C . VAL A 1 374 ? -6.543 15.289 -0.503 1.00 83.56 374 VAL A C 1
ATOM 2935 O O . VAL A 1 374 ? -5.612 16.020 -0.146 1.00 83.56 374 VAL A O 1
ATOM 2938 N N . LYS A 1 375 ? -7.681 15.786 -1.005 1.00 83.81 375 LYS A N 1
ATOM 2939 C CA . LYS A 1 375 ? -7.952 17.222 -1.141 1.0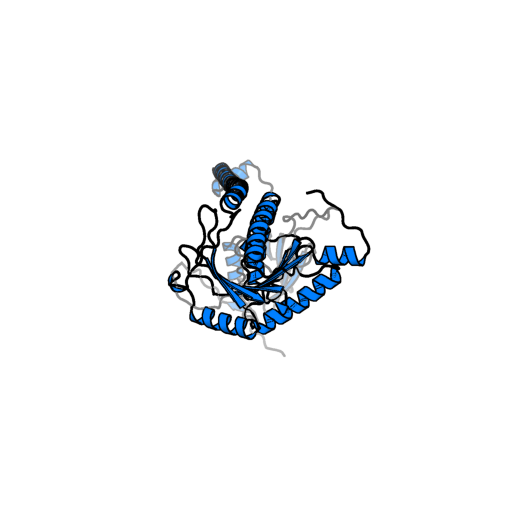0 83.81 375 LYS A CA 1
ATOM 2940 C C . LYS A 1 375 ? -8.018 17.919 0.219 1.00 83.81 375 LYS A C 1
ATOM 2942 O O . LYS A 1 375 ? -7.456 19.004 0.349 1.00 83.81 375 LYS A O 1
ATOM 2947 N N . GLU A 1 376 ? -8.614 17.303 1.231 1.00 81.44 376 GLU A N 1
ATOM 2948 C CA . GLU A 1 376 ? -8.734 17.881 2.578 1.00 81.44 376 GLU A CA 1
ATOM 2949 C C . GLU A 1 376 ? -7.454 17.756 3.412 1.00 81.44 376 GLU A C 1
ATOM 2951 O O . GLU A 1 376 ? -7.149 18.625 4.230 1.00 81.44 376 GLU A O 1
ATOM 2956 N N . ARG A 1 377 ? -6.656 16.701 3.202 1.00 77.44 377 ARG A N 1
ATOM 2957 C CA . ARG A 1 377 ? -5.434 16.478 3.986 1.00 77.44 377 ARG A CA 1
ATOM 2958 C C . ARG A 1 377 ? -4.372 17.554 3.756 1.00 77.44 377 ARG A C 1
ATOM 2960 O O . ARG A 1 377 ? -4.138 18.025 2.636 1.00 77.44 377 ARG A O 1
ATOM 2967 N N . ASN A 1 378 ? -3.644 17.876 4.826 1.00 75.81 378 ASN A N 1
ATOM 2968 C CA . ASN A 1 378 ? -2.399 18.624 4.714 1.00 75.81 378 ASN A CA 1
ATOM 2969 C C . ASN A 1 378 ? -1.351 17.747 4.012 1.00 75.81 378 ASN A C 1
ATOM 2971 O O . ASN A 1 378 ? -0.971 16.674 4.488 1.00 75.81 378 ASN A O 1
ATOM 2975 N N . PHE A 1 379 ? -0.909 18.200 2.842 1.00 72.31 379 PHE A N 1
ATOM 2976 C CA . PHE A 1 379 ? -0.071 17.409 1.952 1.00 72.31 379 PHE A CA 1
ATOM 2977 C C . PHE A 1 379 ? 1.360 17.246 2.477 1.00 72.31 379 PHE A C 1
ATOM 2979 O O . PHE A 1 379 ? 1.958 16.194 2.275 1.00 72.31 379 PHE A O 1
ATOM 2986 N N . ALA A 1 380 ? 1.881 18.219 3.233 1.00 69.19 380 ALA A N 1
ATOM 2987 C CA . ALA A 1 380 ? 3.187 18.090 3.882 1.00 69.19 380 ALA A CA 1
ATOM 2988 C C . ALA A 1 380 ? 3.197 16.921 4.885 1.00 69.19 380 ALA A C 1
ATOM 2990 O O . ALA A 1 380 ? 4.126 16.113 4.900 1.00 69.19 380 ALA A O 1
ATOM 2991 N N . THR A 1 381 ? 2.115 16.776 5.655 1.00 72.38 381 THR A N 1
ATOM 2992 C CA . THR A 1 381 ? 1.911 15.658 6.584 1.00 72.38 381 THR A CA 1
ATOM 2993 C C . THR A 1 381 ? 1.707 14.337 5.836 1.00 72.38 381 THR A C 1
ATOM 2995 O O . T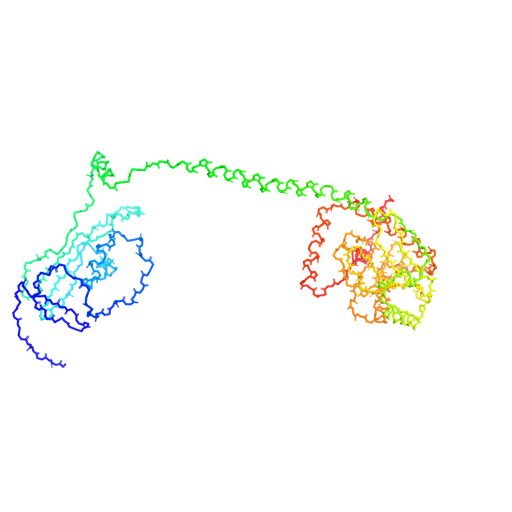HR A 1 381 ? 2.248 13.306 6.222 1.00 72.38 381 THR A O 1
ATOM 2998 N N . ALA A 1 382 ? 0.963 14.341 4.725 1.00 69.69 382 ALA A N 1
ATOM 2999 C CA . ALA A 1 382 ? 0.765 13.135 3.916 1.00 69.69 382 ALA A CA 1
ATOM 3000 C C . ALA A 1 382 ? 2.087 12.611 3.321 1.00 69.69 382 ALA A C 1
ATOM 3002 O O . ALA A 1 382 ? 2.363 11.412 3.382 1.00 69.69 382 ALA A O 1
ATOM 3003 N N . VAL A 1 383 ? 2.930 13.508 2.798 1.00 72.31 383 VAL A N 1
ATOM 3004 C CA . VAL A 1 383 ? 4.242 13.165 2.235 1.00 72.31 383 VAL A CA 1
ATOM 3005 C C . VAL A 1 383 ? 5.193 12.655 3.320 1.00 72.31 383 VAL A C 1
ATOM 3007 O O . VAL A 1 383 ? 5.852 11.635 3.110 1.00 72.31 383 VAL A O 1
ATOM 3010 N N . SER A 1 384 ? 5.231 13.283 4.500 1.00 70.19 384 SER A N 1
ATOM 3011 C CA . SER A 1 384 ? 6.067 12.791 5.603 1.00 70.19 384 SER A CA 1
ATOM 3012 C C . SER A 1 384 ? 5.662 11.379 6.044 1.00 70.19 384 SER A C 1
ATOM 3014 O O . SER A 1 384 ? 6.534 10.531 6.238 1.00 70.19 384 SER A O 1
ATOM 3016 N N . HIS A 1 385 ? 4.360 11.066 6.080 1.00 72.06 385 HIS A N 1
ATOM 3017 C CA . HIS A 1 385 ? 3.874 9.706 6.336 1.00 72.06 385 HIS A CA 1
ATOM 3018 C C . HIS A 1 385 ? 4.301 8.693 5.262 1.00 72.06 385 HIS A C 1
ATOM 3020 O O . HIS A 1 385 ? 4.570 7.538 5.600 1.00 72.06 385 HIS A O 1
ATOM 3026 N N . VAL A 1 386 ? 4.387 9.085 3.984 1.00 73.50 386 VAL A N 1
ATOM 3027 C CA . VAL A 1 386 ? 4.906 8.210 2.913 1.00 73.50 386 VAL A CA 1
ATOM 3028 C C . VAL A 1 386 ? 6.377 7.872 3.155 1.00 73.50 386 VAL A C 1
ATOM 3030 O O . VAL A 1 386 ? 6.741 6.696 3.101 1.00 73.50 386 VAL A O 1
ATOM 3033 N N . TYR A 1 387 ? 7.218 8.865 3.457 1.00 71.62 387 TYR A N 1
ATOM 3034 C CA . TYR A 1 387 ? 8.645 8.636 3.720 1.00 71.62 387 TYR A CA 1
ATOM 3035 C C . TYR A 1 387 ? 8.880 7.851 5.008 1.00 71.62 387 TYR A C 1
ATOM 3037 O O . TYR A 1 387 ? 9.646 6.887 4.995 1.00 71.62 387 TYR A O 1
ATOM 3045 N N . PHE A 1 388 ? 8.170 8.196 6.086 1.00 72.81 388 PHE A N 1
ATOM 3046 C CA . PHE A 1 388 ? 8.193 7.425 7.326 1.00 72.81 388 PHE A CA 1
ATOM 3047 C C . PHE A 1 388 ? 7.828 5.962 7.064 1.00 72.81 388 PHE A C 1
ATOM 3049 O O . PHE A 1 388 ? 8.546 5.064 7.493 1.00 72.81 388 PHE A O 1
ATOM 3056 N N . ARG A 1 389 ? 6.771 5.705 6.279 1.00 69.25 389 ARG A N 1
ATOM 3057 C CA . ARG A 1 389 ? 6.365 4.337 5.943 1.00 69.25 389 ARG A CA 1
ATOM 3058 C C . ARG A 1 389 ? 7.369 3.632 5.037 1.00 69.25 389 ARG A C 1
ATOM 3060 O O . ARG A 1 389 ? 7.590 2.441 5.200 1.00 69.25 389 ARG A O 1
ATOM 3067 N N . LYS A 1 390 ? 8.013 4.339 4.107 1.00 72.06 390 LYS A N 1
ATOM 3068 C CA . LYS A 1 390 ? 9.098 3.767 3.295 1.00 72.06 390 LYS A CA 1
ATOM 3069 C C . LYS A 1 390 ? 10.257 3.299 4.181 1.00 72.06 390 LYS A C 1
ATOM 3071 O O . LYS A 1 390 ? 10.789 2.224 3.941 1.00 72.06 390 LYS A O 1
ATOM 3076 N N . LEU A 1 391 ? 10.602 4.068 5.215 1.00 68.19 391 LEU A N 1
ATOM 3077 C CA . LEU A 1 391 ? 11.627 3.701 6.195 1.00 68.19 391 LEU A CA 1
ATOM 3078 C C . LEU A 1 391 ? 11.167 2.577 7.133 1.00 68.19 391 LEU A C 1
ATOM 3080 O O . LEU A 1 391 ? 11.951 1.680 7.429 1.00 68.19 391 LEU A O 1
ATOM 3084 N N . SER A 1 392 ? 9.906 2.586 7.575 1.00 64.25 392 SER A N 1
ATOM 3085 C CA . SER A 1 392 ? 9.371 1.543 8.456 1.00 64.25 392 SER A CA 1
ATOM 3086 C C . SER A 1 392 ? 9.251 0.200 7.733 1.00 64.25 392 SER A C 1
ATOM 3088 O O . SER A 1 392 ? 9.627 -0.821 8.288 1.00 64.25 392 SER A O 1
ATOM 3090 N N . LEU A 1 393 ? 8.827 0.196 6.462 1.00 65.69 393 LEU A N 1
ATOM 3091 C CA . LEU A 1 393 ? 8.766 -1.010 5.626 1.00 65.69 393 LEU A CA 1
ATOM 3092 C C . LEU A 1 393 ? 10.142 -1.665 5.409 1.00 65.69 393 LEU A C 1
ATOM 3094 O O . LEU A 1 393 ? 10.190 -2.838 5.053 1.00 65.69 393 LEU A O 1
ATOM 3098 N N . LEU A 1 394 ? 11.241 -0.929 5.617 1.00 65.75 394 LEU A N 1
ATOM 3099 C CA . LEU A 1 394 ? 12.603 -1.472 5.589 1.00 65.75 394 LEU A CA 1
ATOM 3100 C C . LEU A 1 394 ? 13.032 -2.082 6.932 1.00 65.75 394 LEU A C 1
ATOM 3102 O O . LEU A 1 394 ? 13.948 -2.898 6.947 1.00 65.75 394 LEU A O 1
ATOM 3106 N N . LYS A 1 395 ? 12.419 -1.665 8.050 1.00 53.03 395 LYS A N 1
ATOM 3107 C CA . LYS A 1 395 ? 12.879 -1.982 9.413 1.00 53.03 395 LYS A CA 1
ATOM 3108 C C . LYS A 1 395 ? 11.973 -2.936 10.194 1.00 53.03 395 LYS A C 1
ATOM 3110 O O . LYS A 1 395 ? 12.488 -3.619 11.071 1.00 53.03 395 LYS A O 1
ATOM 3115 N N . THR A 1 396 ? 10.669 -2.997 9.922 1.00 42.34 396 THR A N 1
ATOM 3116 C CA . THR A 1 396 ? 9.726 -3.789 10.731 1.00 42.34 396 THR A CA 1
ATOM 3117 C C . THR A 1 396 ? 8.988 -4.858 9.920 1.00 42.34 396 THR A C 1
ATOM 3119 O O . THR A 1 396 ? 8.354 -4.582 8.898 1.00 42.34 396 THR A O 1
ATOM 3122 N N . ARG A 1 397 ? 9.056 -6.104 10.411 1.00 48.03 397 ARG A N 1
ATOM 3123 C CA . ARG A 1 397 ? 8.000 -7.113 10.244 1.00 48.03 397 ARG A CA 1
ATOM 3124 C C . ARG A 1 397 ? 6.916 -6.794 11.278 1.00 48.03 397 ARG A C 1
ATOM 3126 O O . ARG A 1 397 ? 7.280 -6.436 12.388 1.00 48.03 397 ARG A O 1
ATOM 3133 N N . GLU A 1 398 ? 5.647 -6.941 10.888 1.00 46.38 398 GLU A N 1
ATOM 3134 C CA . GLU A 1 398 ? 4.445 -6.807 11.740 1.00 46.38 398 GLU A CA 1
ATOM 3135 C C . GLU A 1 398 ? 4.152 -5.328 12.097 1.00 46.38 398 GLU A C 1
ATOM 3137 O O . GLU A 1 398 ? 4.896 -4.678 12.808 1.00 46.38 398 GLU A O 1
ATOM 3142 N N . GLU A 1 399 ? 3.169 -4.610 11.553 1.00 51.97 399 GLU A N 1
ATOM 3143 C CA . GLU A 1 399 ? 1.820 -4.970 11.130 1.00 51.97 399 GLU A CA 1
ATOM 3144 C C . GLU A 1 399 ? 1.441 -4.198 9.853 1.00 51.97 399 GLU A C 1
ATOM 3146 O O . GLU A 1 399 ? 1.500 -2.965 9.761 1.00 51.97 399 GLU A O 1
ATOM 3151 N N . TYR A 1 400 ? 0.996 -4.918 8.828 1.00 74.81 400 TYR A N 1
ATOM 3152 C CA . TYR A 1 400 ? 0.530 -4.331 7.573 1.00 74.81 400 TYR A CA 1
ATOM 3153 C C . TYR A 1 400 ? -0.964 -3.988 7.616 1.00 74.81 400 TYR A C 1
ATOM 3155 O O . TYR A 1 400 ? -1.670 -4.133 6.618 1.00 74.81 400 TYR A O 1
ATOM 3163 N N . ALA A 1 401 ? -1.439 -3.519 8.769 1.00 84.62 401 ALA A N 1
ATOM 3164 C CA . ALA A 1 401 ? -2.825 -3.144 8.982 1.00 84.62 401 ALA A CA 1
ATOM 3165 C C . ALA A 1 401 ? -3.029 -1.622 8.876 1.00 84.62 401 ALA A C 1
ATOM 3167 O O . ALA A 1 401 ? -2.157 -0.788 9.151 1.00 84.62 401 ALA A O 1
ATOM 3168 N N . TRP A 1 402 ? -4.216 -1.251 8.427 1.00 85.81 402 TRP A N 1
ATOM 3169 C CA . TRP A 1 402 ? -4.807 0.067 8.539 1.00 85.81 402 TRP A CA 1
ATOM 3170 C C . TRP A 1 402 ? -6.222 -0.141 9.043 1.00 85.81 402 TRP A C 1
ATOM 3172 O O . TRP A 1 402 ? -7.031 -0.734 8.342 1.00 85.81 402 TRP A O 1
ATOM 3182 N N . LEU A 1 403 ? -6.510 0.335 10.248 1.00 87.31 403 LEU A N 1
ATOM 3183 C CA . LEU A 1 403 ? -7.821 0.159 10.869 1.00 87.31 403 LEU A CA 1
ATOM 3184 C C . LEU A 1 403 ? -8.723 1.389 10.695 1.00 87.31 403 LEU A C 1
ATOM 3186 O O . LEU A 1 403 ? -9.842 1.406 11.190 1.00 87.31 403 LEU A O 1
ATOM 3190 N N . GLY A 1 404 ? -8.259 2.431 9.999 1.00 87.06 404 GLY A N 1
ATOM 3191 C CA . GLY A 1 404 ? -9.001 3.686 9.918 1.00 87.06 404 GLY A CA 1
ATOM 3192 C C . GLY A 1 404 ? -9.327 4.230 11.312 1.00 87.06 404 GLY A C 1
ATOM 3193 O O . GLY A 1 404 ? -8.478 4.210 12.201 1.00 87.06 404 GLY A O 1
ATOM 3194 N N . ASP A 1 405 ? -10.568 4.673 11.495 1.00 89.25 405 ASP A N 1
ATOM 3195 C CA . ASP A 1 405 ? -11.098 5.137 12.781 1.00 89.25 405 ASP A CA 1
ATOM 3196 C C . ASP A 1 405 ? -11.844 4.032 13.559 1.00 89.25 405 ASP A C 1
ATOM 3198 O O . ASP A 1 405 ? -12.465 4.329 14.577 1.00 89.25 405 ASP A O 1
ATOM 3202 N N . TYR A 1 406 ? -11.789 2.763 13.122 1.00 89.75 406 TYR A N 1
ATOM 3203 C CA . TYR A 1 406 ? -12.525 1.665 13.771 1.00 89.75 406 TYR A CA 1
ATOM 3204 C C . TYR A 1 406 ? -12.221 1.537 15.270 1.00 89.75 406 TYR A C 1
ATOM 3206 O O . TYR A 1 406 ? -13.185 1.483 16.027 1.00 89.75 406 TYR A O 1
ATOM 3214 N N . PRO A 1 407 ? -10.955 1.573 15.742 1.00 88.50 407 PRO A N 1
ATOM 3215 C CA . PRO A 1 407 ? -10.676 1.457 17.174 1.00 88.50 407 PRO A CA 1
ATOM 3216 C C . PRO A 1 407 ? -11.361 2.557 17.997 1.00 88.50 407 PRO A C 1
ATOM 3218 O O . PRO A 1 407 ? -11.976 2.276 19.019 1.00 88.50 407 PRO A O 1
ATOM 3221 N N . LYS A 1 408 ? -11.347 3.798 17.492 1.00 88.06 408 LYS A N 1
ATOM 3222 C CA . LYS A 1 408 ? -11.986 4.950 18.147 1.00 88.06 408 LYS A CA 1
ATOM 3223 C C . LYS A 1 408 ? -13.507 4.835 18.154 1.00 88.06 408 LYS A C 1
ATOM 3225 O O . LYS A 1 408 ? -14.150 5.151 19.148 1.00 88.06 408 LYS A O 1
ATOM 3230 N N . GLU A 1 409 ? -14.089 4.411 17.036 1.00 87.75 409 GLU A N 1
ATOM 3231 C CA . GLU A 1 409 ? -15.537 4.247 16.903 1.00 87.75 409 GLU A CA 1
ATOM 3232 C C . GLU A 1 409 ? -16.048 3.087 17.773 1.00 87.75 409 GLU A C 1
ATOM 3234 O O . GLU A 1 409 ? -17.078 3.226 18.430 1.00 87.75 409 GLU A O 1
ATOM 3239 N N . ALA A 1 410 ? -15.308 1.976 17.823 1.00 87.19 410 ALA A N 1
ATOM 3240 C CA . ALA A 1 410 ? -15.615 0.829 18.669 1.00 87.19 410 ALA A CA 1
ATOM 3241 C C . ALA A 1 410 ? -15.550 1.200 20.158 1.00 87.19 410 ALA A C 1
ATOM 3243 O O . ALA A 1 410 ? -16.466 0.873 20.909 1.00 87.19 410 ALA A O 1
ATOM 3244 N N . GLU A 1 411 ? -14.520 1.937 20.588 1.00 85.19 411 GLU A N 1
ATOM 3245 C CA . GLU A 1 411 ? -14.439 2.469 21.955 1.00 85.19 411 GLU A CA 1
ATOM 3246 C C . GLU A 1 411 ? -15.598 3.423 22.268 1.00 85.19 411 GLU A C 1
ATOM 3248 O O . GLU A 1 411 ? -16.237 3.284 23.312 1.00 85.19 411 GLU A O 1
ATOM 3253 N N . ARG A 1 412 ? -15.934 4.338 21.347 1.00 84.81 412 ARG A N 1
ATOM 3254 C CA . ARG A 1 412 ? -17.047 5.282 21.534 1.00 84.81 412 ARG A CA 1
ATOM 3255 C C . ARG A 1 412 ? -18.386 4.562 21.710 1.00 84.81 412 ARG A C 1
ATOM 3257 O O . ARG A 1 412 ? -19.156 4.921 22.600 1.00 84.81 412 ARG A O 1
ATOM 3264 N N . ARG A 1 413 ? -18.655 3.537 20.891 1.00 83.62 413 ARG A N 1
ATOM 3265 C CA . ARG A 1 413 ? -19.885 2.731 20.982 1.00 83.62 413 ARG A CA 1
ATOM 3266 C C . ARG A 1 413 ? -19.908 1.874 22.252 1.00 83.62 413 ARG A C 1
ATOM 3268 O O . ARG A 1 413 ? -20.952 1.802 22.893 1.00 83.62 413 ARG A O 1
ATOM 3275 N N . LYS A 1 414 ? -18.764 1.326 22.686 1.00 81.50 414 LYS A N 1
ATOM 3276 C CA . LYS A 1 414 ? -18.632 0.624 23.982 1.00 81.50 414 LYS A CA 1
ATOM 3277 C C . LYS A 1 414 ? -18.911 1.534 25.181 1.00 81.50 414 LYS A C 1
ATOM 3279 O O . LYS A 1 414 ? -19.475 1.076 26.167 1.00 81.50 414 LYS A O 1
ATOM 3284 N N . GLN A 1 415 ? -18.555 2.814 25.089 1.00 77.88 415 GLN A N 1
ATOM 3285 C CA . GLN A 1 415 ? -18.801 3.819 26.131 1.00 77.88 415 GLN A CA 1
ATOM 3286 C C . GLN A 1 415 ? -20.219 4.427 26.088 1.00 77.88 415 GLN A C 1
ATOM 3288 O O . GLN A 1 415 ? -20.535 5.274 26.919 1.00 77.88 415 GLN A O 1
ATOM 3293 N N . GLY A 1 416 ? -21.080 4.023 25.142 1.00 68.38 416 GLY A N 1
ATOM 3294 C CA . GLY A 1 416 ? -22.457 4.524 25.028 1.00 68.38 416 GLY A CA 1
ATOM 3295 C C . GLY A 1 416 ? -22.580 5.978 24.547 1.00 68.38 416 GLY A C 1
ATOM 3296 O O . GLY A 1 416 ? -23.636 6.588 24.705 1.00 68.38 416 GLY A O 1
ATOM 3297 N N . LEU A 1 417 ? -21.521 6.553 23.968 1.00 55.06 417 LEU A N 1
ATOM 3298 C CA . LEU A 1 417 ? -21.518 7.938 23.492 1.00 55.06 417 LEU A CA 1
ATOM 3299 C C . LEU A 1 417 ? -22.209 8.045 22.113 1.00 55.06 417 LEU A C 1
ATOM 3301 O O . LEU A 1 417 ? -21.869 7.279 21.201 1.00 55.06 417 LEU A O 1
ATOM 3305 N N . PRO A 1 418 ? -23.151 8.992 21.918 1.00 50.28 418 PRO A N 1
ATOM 3306 C CA . PRO A 1 418 ? -23.892 9.126 20.666 1.00 50.28 418 PRO A CA 1
ATOM 3307 C C . PRO A 1 418 ? -22.976 9.466 19.479 1.00 50.28 418 PRO A C 1
ATOM 3309 O O . PRO A 1 418 ? -21.936 10.112 19.618 1.00 50.28 418 PRO A O 1
ATOM 3312 N N . VAL A 1 419 ? -23.371 9.012 18.287 1.00 53.38 419 VAL A N 1
ATOM 3313 C CA . VAL A 1 419 ? -22.698 9.335 17.023 1.00 53.38 419 VAL A CA 1
ATOM 3314 C C . VAL A 1 419 ? -22.884 10.828 16.747 1.00 53.38 419 VAL A C 1
ATOM 3316 O O . VAL A 1 419 ? -24.014 11.269 16.550 1.00 53.38 419 VAL A O 1
ATOM 3319 N N . GLU A 1 420 ? -21.802 11.613 16.708 1.00 45.69 420 GLU A N 1
ATOM 3320 C CA . GLU A 1 420 ? -21.875 12.976 16.170 1.00 45.69 420 GLU A CA 1
ATOM 3321 C C . GLU A 1 420 ? -22.297 12.894 14.699 1.00 45.69 420 GLU A C 1
ATOM 3323 O O . GLU A 1 420 ? -21.525 12.486 13.825 1.00 45.69 420 GLU A O 1
ATOM 3328 N N . ALA A 1 421 ? -23.543 13.272 14.423 1.00 37.94 421 ALA A N 1
ATOM 3329 C CA . ALA A 1 421 ? -24.025 13.497 13.075 1.00 37.94 421 ALA A CA 1
ATOM 3330 C C . ALA A 1 421 ? -23.298 14.723 12.508 1.00 37.94 421 ALA A C 1
ATOM 3332 O O . ALA A 1 421 ? -23.696 15.862 12.742 1.00 37.94 421 ALA A O 1
ATOM 3333 N N . ARG A 1 422 ? -22.203 14.510 11.773 1.00 34.81 422 ARG A N 1
ATOM 3334 C CA . ARG A 1 422 ? -21.683 15.554 10.888 1.00 34.81 422 ARG A CA 1
ATOM 3335 C C . ARG A 1 422 ? -22.464 15.519 9.583 1.00 34.81 422 ARG A C 1
ATOM 3337 O O . ARG A 1 422 ? -22.519 14.485 8.922 1.00 34.81 422 ARG A O 1
ATOM 3344 N N . ALA A 1 423 ? -23.089 16.655 9.290 1.00 34.03 423 ALA A N 1
ATOM 3345 C CA . ALA A 1 423 ? -23.768 16.947 8.041 1.00 34.03 423 ALA A CA 1
ATOM 3346 C C . ALA A 1 423 ? -22.847 16.693 6.836 1.00 34.03 423 ALA A C 1
ATOM 3348 O O . ALA A 1 423 ? -21.631 16.865 6.944 1.00 34.03 423 ALA A O 1
ATOM 3349 N N . LEU A 1 424 ? -23.501 16.246 5.761 1.00 32.75 424 LEU A N 1
ATOM 3350 C CA . LEU A 1 424 ? -23.004 15.880 4.431 1.00 32.75 424 LEU A CA 1
ATOM 3351 C C . LEU A 1 424 ? -21.817 16.697 3.915 1.00 32.75 424 LEU A C 1
ATOM 3353 O O . LEU A 1 424 ? -21.850 17.943 4.044 1.00 32.75 424 LEU A O 1
#

Secondary structure (DSSP, 8-state):
-----------TT-EEEE-SSSEEEEPPPPPPP----------------TT-SS--SS-HHHHHHHHHTT--TTTTS-S-SSSEEEEEEEETTEEEEEEEEEPP----SS----TTS-SEEEEEEEEBTTBPPPEEEEE---PPP--HHHHHHHHHHTT---PPPTHHHHHHHHHHHHHHHHHHHHHHHHHHHHHHHHHHHHHS-S-EE--B--GGG-TT--HHHHHHHHHHHHHTT-EEEEEEE-EESSSSPPPEEEEEEEETTTTEEEEEEEE--TTSPPPPPEEEEEEEBGGG-EEEEESSPPPGGGGTT--TTEEEEE-TT--HHHHHHHHHHHHHHHHHHHT--B----SHHHHHHHHHHHHHHHHHHHHHS-HHHHHHHHHHHHHHHHH--S--EE-TTHHHHHHHHHTTPPP-----

Sequence (424 aa):
MQVTPVDTEYSQHNGFRWDGVKFISVPPQPKPQSQAAGTAKLSPDDLDDDEDRENGFLSASARKAFKDAGWHYKDLRGFGQDPQSTLAINLGKASFNLTITNIPLVATETPRFDPLAFGTKSMQISKSDPPEKEQMLWSQNGWQEISKGEFDKR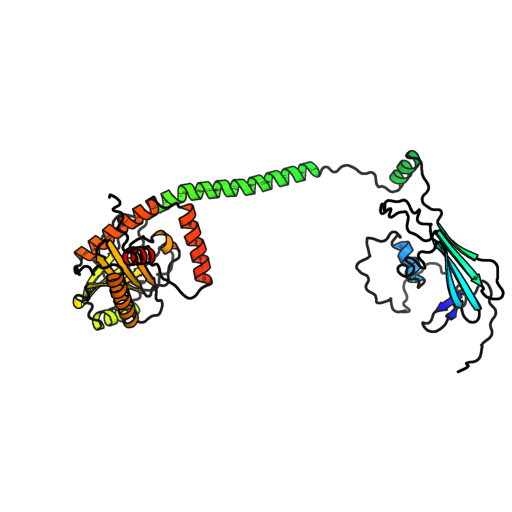AERSGQAMRLPVNLWVWLAIFALATFWRFGAWGHLLLNLLGLKGRVLKNMATSYSFPPATPAQFPALDTAALDRYTREFESMGFVRLLDFSLVSNAPQPIPIFGRLFAHTRHHCFGEIGQIFPRGNAPLPLACSMQSVLQDGWTLTFSDRKPIAAGSMIRRRKALSVSMPGTASSALLQAFLQMREQVCQDLGISPMKDDTLEAYIAKVQRTATEIHESVKERNFATAVSHVYFRKLSLLKTREEYAWLGDYPKEAERRKQGLPVEARAL

pLDDT: mean 71.69, std 20.62, range [22.67, 98.38]

Foldseek 3Di:
DDDDDDDDDDDPQWDWDDPPPAIDIDGHDDDDDDDDDDDDDDDDDPPPPVVPPPDDPDDPVVCVVCVVVVHDPVVPQPPDLDQKDWDWDDHPPWIKIKIWGWQNDDDDPDPPPDVLRGDTAFIWMFTPPPTDDIDTPDGDPGDDDDDPVVVVVVCVVVVDDDDDDPCPVVVVVVVVVVVCVVVVVVVVVVVCLVCVLVVVLLQAFLAKDWPADDPVVPPLDPVVVVVVVVVVCVVVQWDWDGWTWIDGPGPDDWTKTKTKTFRQVLLKIKIWMWTHGPPDRIADIKIKIKFQWPPRAIEMEILDDDDLLVLLQDAQRYKYFHNHPDDPVVSVVVRSVVQVVLCVLQVIGTDNDRHPVVVNVNVSVSSNRSSVSSVPDDSVVSVVSSVVVVVCSVPDDDTRIDGRCSVVSSVCVVVVHDDPDDDD